Protein 5H2A (pdb70)

Sequence (528 aa):
GSAMGSTVSVSKPLLKLKLLDCLRQSNFQQLCHLIANEFQPFDEPTVRSVFELILHYAVQVSPASLIKDIVQNWTTKGSSNSQLFIDVNKQDQDGNTPLHLAAFQSRGDVVTVLMNHPDINDCILNDAHLQPIEMCKNLNIAQMMQVARANYVAEIAQEFRQAFNNRDIDHLNSILSNPRNQELLDINGMEPETGDTVLHEFVKKRDILLCRWILDHGGDPFKRDSRGKLPIDLLKKVSSKEQNDKKNAIDLELKKMLEKAAREQSVIDVTGSAMGSTVSVSKPLLKLKLLDCLRQSNFQQLCHLIANEFQPFDEPTVRSVFELILHYAVQVSPASLIKDIVQNWTTKGSSNSQLFIDVNKQDQDGNTPLHLAAFQSRGDVVTVLMNHPDINDCILNDAHLQPIEMCKNLNIAQMMQVARANYVAEIAQEFRQAFNNRDIDHLNSILSNPRNQELLDINGMEPETGDTVLHEFVKKRDILLCRWILDHGGDPFKRDSRGKLPIDLLKKVKNAIDLELKKMLEKAAREQ

CATH classification: 1.25.40.20 (+1 more: 1.25.40.20)

Solvent-accessible surface area: 28816 Å² total; per-residue (Å²): 130,86,108,182,52,113,123,135,106,48,44,102,101,92,10,78,122,76,0,31,91,10,0,129,146,29,74,37,135,95,0,36,124,28,4,65,94,66,0,86,79,32,105,51,87,36,0,124,31,3,10,61,33,0,0,4,20,0,0,86,32,3,67,20,74,5,0,104,58,0,12,120,70,8,4,42,140,81,14,48,154,62,137,53,68,2,70,4,30,57,75,30,166,79,5,14,1,0,1,0,20,0,0,91,67,46,47,18,76,1,0,56,33,0,18,112,10,102,37,1,16,4,19,32,88,10,98,65,138,48,39,0,24,28,25,12,134,62,26,110,18,0,70,70,4,60,81,32,50,58,84,47,23,56,117,13,0,135,70,1,70,88,0,1,88,84,123,52,42,116,47,0,65,69,6,21,86,29,89,5,6,88,106,12,13,46,16,27,8,66,63,111,159,75,4,13,3,6,2,0,33,2,0,90,119,95,16,38,90,0,0,103,14,0,26,97,51,49,4,34,7,78,72,126,7,70,128,36,69,34,1,54,81,27,19,174,177,34,47,102,185,82,42,128,61,193,174,26,52,92,35,23,62,0,66,118,20,2,65,91,8,24,152,86,21,55,91,107,89,125,134,134,55,26,8,11,32,124,142,87,50,20,103,48,21,8,77,30,19,0,32,45,10,0,129,146,20,76,18,123,95,0,43,118,22,5,64,86,62,0,91,83,34,110,45,104,33,0,94,31,3,3,52,35,0,0,3,20,0,0,85,42,3,67,21,75,5,0,107,47,0,16,138,74,10,15,103,142,79,67,120,133,61,118,52,79,1,66,5,30,57,77,31,173,81,5,14,1,0,1,0,19,0,0,88,68,35,46,20,78,0,1,58,26,0,17,114,19,101,52,1,18,5,7,32,89,10,98,66,138,63,31,0,41,97,27,30,142,70,130,102,16,19,92,63,4,113,91,33,56,60,92,44,42,65,117,13,44,127,75,16,84,79,0,3,87,89,109,54,42,114,43,0,65,72,11,24,84,29,80,3,8,101,104,36,23,104,20,31,35,74,78,121,162,72,3,14,1,19,1,0,28,0,0,102,88,60,21,30,110,4,0,95,18,0,30,106,68,44,1,33,8,104,62,123,9,70,131,32,104,35,0,50,75,43,18,140,187,161,241,69,80,89,26,94,75,0,85,98,22,3,49,113,11,40,172,120,124

B-factor: mean 31.79, std 13.33, range [12.55, 89.75]

Structure (mmCIF, N/CA/C/O backbone):
data_5H2A
#
_entry.id   5H2A
#
_cell.length_a   91.463
_cell.length_b   189.092
_cell.length_c   41.337
_cell.angle_alpha   90.00
_cell.angle_beta   90.00
_cell.angle_gamma   90.00
#
_symmetry.space_group_name_H-M   'P 21 21 2'
#
loop_
_entity.id
_entity.type
_entity.pdbx_description
1 polymer KLLA0C04147p
2 water water
#
loop_
_atom_site.group_PDB
_atom_site.id
_atom_site.type_symbol
_atom_site.label_atom_id
_atom_site.label_alt_id
_atom_site.label_comp_id
_atom_site.label_asym_id
_atom_site.label_entity_id
_atom_site.label_seq_id
_atom_site.pdbx_PDB_ins_code
_atom_site.Cartn_x
_atom_site.Cartn_y
_atom_site.Cartn_z
_atom_site.occupancy
_atom_site.B_iso_or_equiv
_atom_site.auth_seq_id
_atom_site.auth_comp_id
_atom_site.auth_asym_id
_atom_site.auth_atom_id
_atom_site.pdbx_PDB_model_num
ATOM 1 N N . GLY A 1 1 ? -37.241 64.619 -15.212 1.00 57.86 4 GLY A N 1
ATOM 2 C CA . GLY A 1 1 ? -37.654 65.822 -15.912 1.00 59.60 4 GLY A CA 1
ATOM 3 C C . GLY A 1 1 ? -38.396 65.554 -17.209 1.00 57.65 4 GLY A C 1
ATOM 4 O O . GLY A 1 1 ? -38.171 64.533 -17.866 1.00 54.91 4 GLY A O 1
ATOM 5 N N . SER A 1 2 ? -39.287 66.478 -17.571 1.00 51.15 5 SER A N 1
ATOM 6 C CA . SER A 1 2 ? -40.033 66.369 -18.818 1.00 42.80 5 SER A CA 1
ATOM 7 C C . SER A 1 2 ? -39.091 66.241 -20.008 1.00 42.95 5 SER A C 1
ATOM 8 O O . SER A 1 2 ? -38.021 66.861 -20.052 1.00 40.84 5 SER A O 1
ATOM 11 N N . ALA A 1 3 ? -39.499 65.422 -20.981 1.00 43.76 6 ALA A N 1
ATOM 12 C CA . ALA A 1 3 ? -38.698 65.232 -22.186 1.00 40.41 6 ALA A CA 1
ATOM 13 C C . ALA A 1 3 ? -38.584 66.506 -23.012 1.00 33.00 6 ALA A C 1
ATOM 14 O O . ALA A 1 3 ? -37.666 66.619 -23.831 1.00 41.00 6 ALA A O 1
ATOM 16 N N . MET A 1 4 ? -39.486 67.469 -22.811 1.00 30.13 7 MET A N 1
ATOM 17 C CA . MET A 1 4 ? -39.482 68.720 -23.566 1.00 31.50 7 MET A CA 1
ATOM 18 C C . MET A 1 4 ? -38.475 69.743 -23.059 1.00 30.54 7 MET A C 1
ATOM 19 O O . MET A 1 4 ? -38.280 70.776 -23.708 1.00 29.78 7 MET A O 1
ATOM 24 N N . GLY A 1 5 ? -37.859 69.514 -21.894 1.00 31.44 8 GLY A N 1
ATOM 25 C CA . GLY A 1 5 ? -36.816 70.397 -21.409 1.00 34.06 8 GLY A CA 1
ATOM 26 C C . GLY A 1 5 ? -35.484 69.985 -21.996 1.00 39.10 8 GLY A C 1
ATOM 27 O O . GLY A 1 5 ? -35.122 68.804 -21.976 1.00 39.59 8 GLY A O 1
ATOM 28 N N . SER A 1 6 ? -34.750 70.961 -22.536 1.00 36.00 9 SER A N 1
ATOM 29 C CA . SER A 1 6 ? -33.466 70.680 -23.170 1.00 37.06 9 SER A CA 1
ATOM 30 C C . SER A 1 6 ? -32.504 70.027 -22.185 1.00 42.54 9 SER A C 1
ATOM 31 O O . SER A 1 6 ? -32.504 70.344 -20.992 1.00 39.28 9 SER A O 1
ATOM 34 N N . THR A 1 7 ? -31.684 69.107 -22.694 1.00 43.05 10 THR A N 1
ATOM 35 C CA . THR A 1 7 ? -30.653 68.478 -21.875 1.00 48.71 10 THR A CA 1
ATOM 36 C C . THR A 1 7 ? -29.695 69.529 -21.331 1.00 44.83 10 THR A C 1
ATOM 37 O O . THR A 1 7 ? -29.205 70.380 -22.079 1.00 45.58 10 THR A O 1
ATOM 41 N N . VAL A 1 8 ? -29.419 69.464 -20.027 1.00 41.43 11 VAL A N 1
ATOM 42 C CA . VAL A 1 8 ? -28.421 70.340 -19.421 1.00 45.90 11 VAL A CA 1
ATOM 43 C C . VAL A 1 8 ? -27.087 70.158 -20.148 1.00 47.86 11 VAL A C 1
ATOM 44 O O . VAL A 1 8 ? -26.550 69.048 -20.228 1.00 43.41 11 VAL A O 1
ATOM 48 N N . SER A 1 9 ? -26.571 71.239 -20.731 1.00 50.71 12 SER A N 1
ATOM 49 C CA . SER A 1 9 ? -25.300 71.187 -21.443 1.00 49.00 12 SER A CA 1
ATOM 50 C C . SER A 1 9 ? -24.139 71.254 -20.459 1.00 40.78 12 SER A C 1
ATOM 51 O O . SER A 1 9 ? -24.234 71.876 -19.396 1.00 40.99 12 SER A O 1
ATOM 54 N N . VAL A 1 10 ? -23.029 70.619 -20.830 1.00 38.47 13 VAL A N 1
ATOM 55 C CA . VAL A 1 10 ? -21.873 70.550 -19.946 1.00 28.71 13 VAL A CA 1
ATOM 56 C C . VAL A 1 10 ? -21.085 71.850 -20.034 1.00 25.87 13 VAL A C 1
ATOM 57 O O . VAL A 1 10 ? -20.662 72.275 -21.116 1.00 32.56 13 VAL A O 1
ATOM 61 N N . SER A 1 11 ? -20.847 72.462 -18.882 1.00 28.19 14 SER A N 1
ATOM 62 C CA . SER A 1 11 ? -20.117 73.719 -18.791 1.00 21.92 14 SER A CA 1
ATOM 63 C C . SER A 1 11 ? -18.734 73.441 -18.222 1.00 16.47 14 SER A C 1
ATOM 64 O O . SER A 1 11 ? -18.608 73.000 -17.074 1.00 20.37 14 SER A O 1
ATOM 67 N N . LYS A 1 12 ? -17.703 73.692 -19.018 1.00 18.27 15 LYS A N 1
ATOM 68 C CA . LYS A 1 12 ? -16.346 73.573 -18.490 1.00 18.19 15 LYS A CA 1
ATOM 69 C C . LYS A 1 12 ? -16.122 74.454 -17.266 1.00 24.31 15 LYS A C 1
ATOM 70 O O . LYS A 1 12 ? -15.596 73.947 -16.259 1.00 19.68 15 LYS A O 1
ATOM 76 N N . PRO A 1 13 ? -16.491 75.752 -17.268 1.00 22.58 16 PRO A N 1
ATOM 77 C CA . PRO A 1 13 ? -16.323 76.552 -16.038 1.00 23.00 16 PRO A CA 1
ATOM 78 C C . PRO A 1 13 ? -16.998 75.953 -14.819 1.00 19.79 16 PRO A C 1
ATOM 79 O O . PRO A 1 13 ? -16.413 75.985 -13.737 1.00 17.66 16 PRO A O 1
ATOM 83 N N . LEU A 1 14 ? -18.224 75.427 -14.951 1.00 18.17 17 LEU A N 1
ATOM 84 C CA . LEU A 1 14 ? -18.918 74.879 -13.787 1.00 17.83 17 LEU A CA 1
ATOM 85 C C . LEU A 1 14 ? -18.278 73.583 -13.295 1.00 19.35 17 LEU A C 1
ATOM 86 O O . LEU A 1 14 ? -18.210 73.334 -12.081 1.00 17.79 17 LEU A O 1
ATOM 91 N N . LEU A 1 15 ? -17.866 72.712 -14.218 1.00 18.79 18 LEU A N 1
ATOM 92 C CA . LEU A 1 15 ? -17.154 71.504 -13.808 1.00 18.46 18 LEU A CA 1
ATOM 93 C C . LEU A 1 15 ? -15.888 71.870 -13.058 1.00 20.26 18 LEU A C 1
ATOM 94 O O . LEU A 1 15 ? -15.579 71.286 -12.013 1.00 19.20 18 LEU A O 1
ATOM 99 N N . LYS A 1 16 ? -15.145 72.841 -13.592 1.00 18.86 19 LYS A N 1
ATOM 100 C CA . LYS A 1 16 ? -13.925 73.302 -12.948 1.00 18.47 19 LYS A CA 1
ATOM 101 C C . LYS A 1 16 ? -14.213 73.879 -11.572 1.00 20.23 19 LYS A C 1
ATOM 102 O O . LYS A 1 16 ? -13.463 73.629 -10.619 1.00 20.55 19 LYS A O 1
ATOM 108 N N . LEU A 1 17 ? -15.302 74.647 -11.442 1.00 16.92 20 LEU A N 1
ATOM 109 C CA . LEU A 1 17 ? -15.651 75.223 -10.142 1.00 17.96 20 LEU A CA 1
ATOM 110 C C . LEU A 1 17 ? -15.891 74.132 -9.104 1.00 18.29 20 LEU A C 1
ATOM 111 O O . LEU A 1 17 ? -15.387 74.204 -7.975 1.00 19.20 20 LEU A O 1
ATOM 116 N N . LYS A 1 18 ? -16.695 73.132 -9.466 1.00 15.04 21 LYS A N 1
ATOM 117 C CA . LYS A 1 18 ? -16.982 72.023 -8.563 1.00 19.51 21 LYS A CA 1
ATOM 118 C C . LYS A 1 18 ? -15.720 71.245 -8.225 1.00 16.66 21 LYS A C 1
ATOM 119 O O . LYS A 1 18 ? -15.500 70.878 -7.064 1.00 17.78 21 LYS A O 1
ATOM 125 N N . LEU A 1 19 ? -14.871 71.002 -9.225 1.00 16.36 22 LEU A N 1
ATOM 126 C CA . LEU A 1 19 ? -13.666 70.208 -9.019 1.00 19.12 22 LEU A CA 1
ATOM 127 C C . LEU A 1 19 ? -12.670 70.916 -8.112 1.00 24.33 22 LEU A C 1
ATOM 128 O O . LEU A 1 19 ? -12.101 70.298 -7.198 1.00 15.85 22 LEU A O 1
ATOM 133 N N . LEU A 1 20 ? -12.411 72.206 -8.368 1.00 17.22 23 LEU A N 1
ATOM 134 C CA . LEU A 1 20 ? -11.443 72.925 -7.541 1.00 17.25 23 LEU A CA 1
ATOM 135 C C . LEU A 1 20 ? -11.900 73.012 -6.099 1.00 17.03 23 LEU A C 1
ATOM 136 O O . LEU A 1 20 ? -11.074 72.941 -5.179 1.00 20.39 23 LEU A O 1
ATOM 141 N N . ASP A 1 21 ? -13.203 73.193 -5.883 1.00 16.30 24 ASP A N 1
ATOM 142 C CA . ASP A 1 21 ? -13.697 73.232 -4.517 1.00 21.32 24 ASP A CA 1
ATOM 143 C C . ASP A 1 21 ? -13.418 71.910 -3.822 1.00 22.77 24 ASP A C 1
ATOM 144 O O . ASP A 1 21 ? -12.941 71.874 -2.681 1.00 23.25 24 ASP A O 1
ATOM 149 N N . CYS A 1 22 ? -13.675 70.807 -4.519 1.00 17.84 25 CYS A N 1
ATOM 150 C CA . CYS A 1 22 ? -13.399 69.488 -3.958 1.00 15.83 25 CYS A CA 1
ATOM 151 C C . CYS A 1 22 ? -11.901 69.298 -3.706 1.00 17.58 25 CYS A C 1
ATOM 152 O O . CYS A 1 22 ? -11.486 68.832 -2.637 1.00 20.71 25 CYS A O 1
ATOM 155 N N . LEU A 1 23 ? -11.071 69.630 -4.694 1.00 14.97 26 LEU A N 1
ATOM 156 C CA . LEU A 1 23 ? -9.632 69.415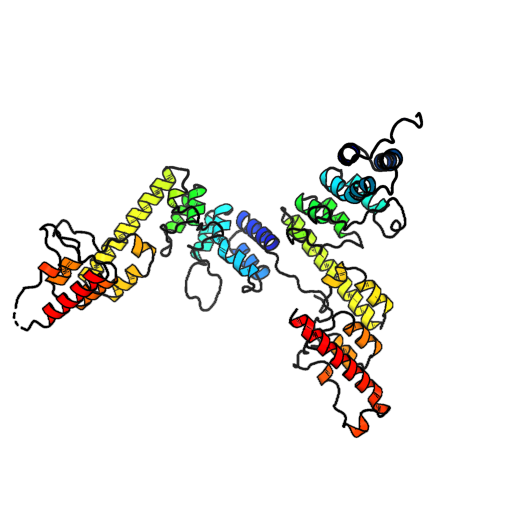 -4.540 1.00 15.85 26 LEU A CA 1
ATOM 157 C C . LEU A 1 23 ? -9.028 70.235 -3.397 1.00 19.85 26 LEU A C 1
ATOM 158 O O . LEU A 1 23 ? -8.011 69.831 -2.820 1.00 17.03 26 LEU A O 1
ATOM 163 N N . ARG A 1 24 ? -9.615 71.391 -3.077 1.00 18.35 27 ARG A N 1
ATOM 164 C CA . ARG A 1 24 ? -9.076 72.250 -2.022 1.00 18.63 27 ARG A CA 1
ATOM 165 C C . ARG A 1 24 ? -9.431 71.775 -0.619 1.00 22.73 27 ARG A C 1
ATOM 166 O O . ARG A 1 24 ? -8.680 72.036 0.325 1.00 23.86 27 ARG A O 1
ATOM 174 N N . GLN A 1 25 ? -10.567 71.095 -0.460 1.00 19.87 28 GLN A N 1
ATOM 175 C CA . GLN A 1 25 ? -11.179 70.866 0.843 1.00 22.23 28 GLN A CA 1
ATOM 176 C C . GLN A 1 25 ? -11.418 69.401 1.163 1.00 30.25 28 GLN A C 1
ATOM 177 O O . GLN A 1 25 ? -11.586 69.063 2.343 1.00 23.18 28 GLN A O 1
ATOM 183 N N . SER A 1 26 ? -11.475 68.532 0.167 1.00 19.99 29 SER A N 1
ATOM 184 C CA . SER A 1 26 ? -12.007 67.188 0.340 1.00 23.62 29 SER A CA 1
ATOM 185 C C . SER A 1 26 ? -10.912 66.136 0.198 1.00 16.73 29 SER A C 1
ATOM 186 O O . SER A 1 26 ? -9.760 66.435 -0.142 1.00 21.49 29 SER A O 1
ATOM 189 N N . ASN A 1 27 ? -11.273 64.883 0.497 1.00 17.75 30 ASN A N 1
ATOM 190 C CA . ASN A 1 27 ? -10.323 63.782 0.430 1.00 20.81 30 ASN A CA 1
ATOM 191 C C . ASN A 1 27 ? -10.615 62.929 -0.809 1.00 21.06 30 ASN A C 1
ATOM 192 O O . ASN A 1 27 ? -11.456 63.273 -1.644 1.00 14.95 30 ASN A O 1
ATOM 197 N N . PHE A 1 28 ? -9.917 61.801 -0.930 1.00 16.19 31 PHE A N 1
ATOM 198 C CA . PHE A 1 28 ? -9.970 61.037 -2.174 1.00 19.89 31 PHE A CA 1
ATOM 199 C C . PHE A 1 28 ? -11.336 60.390 -2.378 1.00 19.12 31 PHE A C 1
ATOM 200 O O . PHE A 1 28 ? -11.878 60.429 -3.483 1.00 14.65 31 PHE A O 1
ATOM 208 N N . GLN A 1 29 ? -11.923 59.801 -1.327 1.00 16.15 32 GLN A N 1
ATOM 209 C CA . GLN A 1 29 ? -13.231 59.178 -1.513 1.00 19.84 32 GLN A CA 1
ATOM 210 C C . GLN A 1 29 ? -14.296 60.214 -1.868 1.00 18.16 32 GLN A C 1
ATOM 211 O O . GLN A 1 29 ? -15.203 59.923 -2.658 1.00 16.07 32 GLN A O 1
ATOM 217 N N . GLN A 1 30 ? -14.177 61.437 -1.344 1.00 14.33 33 GLN A N 1
ATOM 218 C CA . GLN A 1 30 ? -15.095 62.501 -1.744 1.00 13.70 33 GLN A CA 1
ATOM 219 C C . GLN A 1 30 ? -14.869 62.919 -3.194 1.00 16.15 33 GLN A C 1
ATOM 220 O O . GLN A 1 30 ? -15.827 63.230 -3.914 1.00 16.16 33 GLN A O 1
ATOM 226 N N . LEU A 1 31 ? -13.607 62.968 -3.626 1.00 18.66 34 LEU A N 1
ATOM 227 C CA . LEU A 1 31 ? -13.306 63.268 -5.025 1.00 16.69 34 LEU A CA 1
ATOM 228 C C . LEU A 1 31 ? -13.899 62.201 -5.945 1.00 16.60 34 LEU A C 1
ATOM 229 O O . LEU A 1 31 ? -14.521 62.518 -6.971 1.00 13.27 34 LEU A O 1
ATOM 234 N N . CYS A 1 32 ? -13.724 60.921 -5.590 1.00 14.79 35 CYS A N 1
ATOM 235 C CA . CYS A 1 32 ? -14.338 59.851 -6.389 1.00 19.88 35 CYS A CA 1
ATOM 236 C C . CYS A 1 32 ? -15.845 60.051 -6.516 1.00 15.33 35 CYS A C 1
ATOM 237 O O . CYS A 1 32 ? -16.417 59.925 -7.607 1.00 17.36 35 CYS A O 1
ATOM 240 N N . HIS A 1 33 ? -16.507 60.346 -5.398 1.00 16.15 36 HIS A N 1
ATOM 241 C CA . HIS A 1 33 ? -17.953 60.557 -5.405 1.00 16.83 36 HIS A CA 1
ATOM 242 C C . HIS A 1 33 ? -18.350 61.713 -6.323 1.00 21.86 36 HIS A C 1
ATOM 243 O O . HIS A 1 33 ? -19.365 61.635 -7.032 1.00 18.45 36 HIS A O 1
ATOM 250 N N . LEU A 1 34 ? -17.568 62.798 -6.315 1.00 17.50 37 LEU A N 1
ATOM 251 C CA . LEU A 1 34 ? -17.827 63.923 -7.212 1.00 17.69 37 LEU A CA 1
ATOM 252 C C . LEU A 1 34 ? -17.747 63.490 -8.670 1.00 16.87 37 LEU A C 1
ATOM 253 O O . LEU A 1 34 ? -18.600 63.855 -9.496 1.00 17.99 37 LEU A O 1
ATOM 258 N N . ILE A 1 35 ? -16.709 62.728 -9.010 1.00 14.68 38 ILE A N 1
ATOM 259 C CA . ILE A 1 35 ? -16.564 62.235 -10.386 1.00 17.58 38 ILE A CA 1
ATOM 260 C C . ILE A 1 35 ? -17.791 61.422 -10.795 1.00 16.77 38 ILE A C 1
ATOM 261 O O . ILE A 1 35 ? -18.344 61.589 -11.891 1.00 16.90 38 ILE A O 1
ATOM 266 N N . ALA A 1 36 ? -18.227 60.514 -9.925 1.00 17.76 39 ALA A N 1
ATOM 267 C CA . ALA A 1 36 ? -19.353 59.646 -10.279 1.00 18.75 39 ALA A CA 1
ATOM 268 C C . ALA A 1 36 ? -20.627 60.451 -10.501 1.00 25.16 39 ALA A C 1
ATOM 269 O O . ALA A 1 36 ? -21.438 60.127 -11.382 1.00 23.28 39 ALA A O 1
ATOM 271 N N . ASN A 1 37 ? -20.805 61.524 -9.740 1.00 19.04 40 ASN A N 1
ATOM 272 C CA . ASN A 1 37 ? -22.057 62.260 -9.768 1.00 18.36 40 ASN A CA 1
ATOM 273 C C . ASN A 1 37 ? -22.057 63.450 -10.729 1.00 25.33 40 ASN A C 1
ATOM 274 O O . ASN A 1 37 ? -23.120 63.814 -11.243 1.00 29.42 40 ASN A O 1
ATOM 279 N N . GLU A 1 38 ? -20.906 64.067 -11.001 1.00 18.20 41 GLU A N 1
ATOM 280 C CA . GLU A 1 38 ? -20.884 65.289 -11.795 1.00 18.03 41 GLU A CA 1
ATOM 281 C C . GLU A 1 38 ? -20.098 65.188 -13.096 1.00 20.60 41 GLU A C 1
ATOM 282 O O . GLU A 1 38 ? -20.279 66.052 -13.967 1.00 23.12 41 GLU A O 1
ATOM 288 N N . PHE A 1 39 ? -19.194 64.223 -13.235 1.00 15.90 42 PHE A N 1
ATOM 289 C CA . PHE A 1 39 ? -18.387 64.107 -14.453 1.00 16.28 42 PHE A CA 1
ATOM 290 C C . PHE A 1 39 ? -19.035 63.100 -15.400 1.00 17.95 42 PHE A C 1
ATOM 291 O O . PHE A 1 39 ? -18.508 62.033 -15.690 1.00 24.45 42 PHE A O 1
ATOM 299 N N . GLN A 1 40 ? -20.252 63.450 -15.814 1.00 21.70 43 GLN A N 1
ATOM 300 C CA . GLN A 1 40 ? -21.076 62.541 -16.598 1.00 22.73 43 GLN A CA 1
ATOM 301 C C . GLN A 1 40 ? -21.779 63.358 -17.677 1.00 22.67 43 GLN A C 1
ATOM 302 O O . GLN A 1 40 ? -22.131 64.512 -17.452 1.00 30.15 43 GLN A O 1
ATOM 308 N N . PRO A 1 41 ? -21.921 62.797 -18.889 1.00 33.73 44 PRO A N 1
ATOM 309 C CA . PRO A 1 41 ? -21.394 61.511 -19.349 1.00 27.09 44 PRO A CA 1
ATOM 310 C C . PRO A 1 41 ? -19.878 61.521 -19.320 1.00 24.70 44 PRO A C 1
ATOM 311 O O . PRO A 1 41 ? -19.252 62.520 -19.697 1.00 22.29 44 PRO A O 1
ATOM 315 N N . PHE A 1 42 ? -19.292 60.415 -18.868 1.00 21.73 45 PHE A N 1
ATOM 316 C CA . PHE A 1 42 ? -17.866 60.428 -18.591 1.00 26.66 45 PHE A CA 1
ATOM 317 C C . PHE A 1 42 ? -17.011 60.518 -19.852 1.00 30.29 45 PHE A C 1
ATOM 318 O O . PHE A 1 42 ? -15.844 60.910 -19.767 1.00 25.91 45 PHE A O 1
ATOM 326 N N . ASP A 1 43 ? -17.549 60.148 -21.011 1.00 28.21 46 ASP A N 1
ATOM 327 C CA . ASP A 1 43 ? -16.801 60.233 -22.257 1.00 30.75 46 ASP A CA 1
ATOM 328 C C . ASP A 1 43 ? -17.153 61.480 -23.054 1.00 26.95 46 ASP A C 1
ATOM 329 O O . ASP A 1 43 ? -16.631 61.668 -24.162 1.00 24.94 46 ASP A O 1
ATOM 334 N N . GLU A 1 44 ? -17.987 62.356 -22.501 1.00 21.54 47 GLU A N 1
ATOM 335 C CA . GLU A 1 44 ? -18.299 63.614 -23.163 1.00 20.74 47 GLU A CA 1
ATOM 336 C C . GLU A 1 44 ? -17.025 64.463 -23.252 1.00 22.15 47 GLU A C 1
ATOM 337 O O . GLU A 1 44 ? -16.281 64.572 -22.260 1.00 21.10 47 GLU A O 1
ATOM 343 N N . PRO A 1 45 ? -16.704 65.027 -24.418 1.00 23.96 48 PRO A N 1
ATOM 344 C CA . PRO A 1 45 ? -15.355 65.610 -24.589 1.00 26.03 48 PRO A CA 1
ATOM 345 C C . PRO A 1 45 ? -15.049 66.774 -23.655 1.00 22.76 48 PRO A C 1
ATOM 346 O O . PRO A 1 45 ? -13.897 66.917 -23.220 1.00 18.29 48 PRO A O 1
ATOM 350 N N . THR A 1 46 ? -16.036 67.607 -23.326 1.00 20.74 49 THR A N 1
ATOM 351 C CA . THR A 1 46 ? -15.781 68.670 -22.354 1.00 21.99 49 THR A CA 1
ATOM 352 C C . THR A 1 46 ? -15.507 68.081 -20.977 1.00 24.38 49 THR A C 1
ATOM 353 O O . THR A 1 46 ? -14.562 68.498 -20.298 1.00 21.18 49 THR A O 1
ATOM 357 N N . VAL A 1 47 ? -16.281 67.067 -20.579 1.00 16.64 50 VAL A N 1
ATOM 358 C CA . VAL A 1 47 ? -16.004 66.356 -19.331 1.00 18.63 50 VAL A CA 1
ATOM 359 C C . VAL A 1 47 ? -14.580 65.803 -19.335 1.00 24.49 50 VAL A C 1
ATOM 360 O O . VAL A 1 47 ? -13.819 66.010 -18.380 1.00 20.13 50 VAL A O 1
ATOM 364 N N . ARG A 1 48 ? -14.203 65.072 -20.399 1.00 19.93 51 ARG A N 1
ATOM 365 C CA . ARG A 1 48 ? -12.856 64.502 -20.465 1.00 19.71 51 ARG A CA 1
ATOM 366 C C . ARG A 1 48 ? -11.791 65.580 -20.326 1.00 15.87 51 ARG A C 1
ATOM 367 O O . ARG A 1 48 ? -10.741 65.347 -19.712 1.00 19.65 51 ARG A O 1
ATOM 375 N N . SER A 1 49 ? -12.022 66.749 -20.924 1.00 15.54 52 SER A N 1
ATOM 376 C CA . SER A 1 49 ? -10.982 67.779 -20.955 1.00 19.90 52 SER A CA 1
ATOM 377 C C . SER A 1 49 ? -10.707 68.340 -19.569 1.00 22.88 52 SER A C 1
ATOM 378 O O . SER A 1 49 ? -9.595 68.809 -19.308 1.00 24.09 52 SER A O 1
ATOM 381 N N . VAL A 1 50 ? -11.704 68.333 -18.685 1.00 17.41 53 VAL A N 1
ATOM 382 C CA . VAL A 1 50 ? -11.468 68.718 -17.292 1.00 16.95 53 VAL A CA 1
ATOM 383 C C . VAL A 1 50 ? -10.907 67.546 -16.500 1.00 15.94 53 VAL A C 1
ATOM 384 O O . VAL A 1 50 ? -9.960 67.703 -15.723 1.00 15.60 53 VAL A O 1
ATOM 388 N N . PHE A 1 51 ? -11.501 66.355 -16.662 1.00 16.07 54 PHE A N 1
ATOM 389 C CA . PHE A 1 51 ? -11.034 65.203 -15.893 1.00 15.84 54 PHE A CA 1
ATOM 390 C C . PHE A 1 51 ? -9.541 64.959 -16.102 1.00 21.25 54 PHE A C 1
ATOM 391 O O . PHE A 1 51 ? -8.807 64.673 -15.143 1.00 16.27 54 PHE A O 1
ATOM 399 N N . GLU A 1 52 ? -9.069 65.057 -17.350 1.00 16.36 55 GLU A N 1
ATOM 400 C CA . GLU A 1 52 ? -7.683 64.663 -17.557 1.00 15.89 55 GLU A CA 1
ATOM 401 C C . GLU A 1 52 ? -6.678 65.684 -17.007 1.00 15.30 55 GLU A C 1
ATOM 402 O O . GLU A 1 52 ? -5.482 65.390 -16.998 1.00 17.94 55 GLU A O 1
ATOM 408 N N . LEU A 1 53 ? -7.126 66.833 -16.507 1.00 13.44 56 LEU A N 1
ATOM 409 C CA . LEU A 1 53 ? -6.255 67.801 -15.857 1.00 13.94 56 LEU A CA 1
ATOM 410 C C . LEU A 1 53 ? -6.302 67.734 -14.337 1.00 16.42 56 LEU A C 1
ATOM 411 O O . LEU A 1 53 ? -5.713 68.597 -13.685 1.00 16.63 56 LEU A O 1
ATOM 416 N N . ILE A 1 54 ? -7.006 66.759 -13.758 1.00 14.59 57 ILE A N 1
ATOM 417 C CA . ILE A 1 54 ? -7.219 66.753 -12.308 1.00 15.81 57 ILE A CA 1
ATOM 418 C C . ILE A 1 54 ? -5.894 66.752 -11.562 1.00 14.91 57 ILE A C 1
ATOM 419 O O . ILE A 1 54 ? -5.754 67.406 -10.518 1.00 14.87 57 ILE A O 1
ATOM 424 N N . LEU A 1 55 ? -4.893 66.022 -12.077 1.00 16.26 58 LEU A N 1
ATOM 425 C CA . LEU A 1 55 ? -3.608 66.047 -11.382 1.00 19.61 58 LEU A CA 1
ATOM 426 C C . LEU A 1 55 ? -2.942 67.418 -11.488 1.00 16.61 58 LEU A C 1
ATOM 427 O O . LEU A 1 55 ? -2.275 67.853 -10.541 1.00 16.82 58 LEU A O 1
ATOM 432 N N . HIS A 1 56 ? -3.095 68.117 -12.617 1.00 14.36 59 HIS A N 1
ATOM 433 C CA . HIS A 1 56 ? -2.609 69.495 -12.691 1.00 15.77 59 HIS A CA 1
ATOM 434 C C . HIS A 1 56 ? -3.266 70.365 -11.629 1.00 17.90 59 HIS A C 1
ATOM 435 O O . HIS A 1 56 ? -2.585 71.098 -10.893 1.00 15.77 59 HIS A O 1
ATOM 442 N N . TYR A 1 57 ? -4.604 70.310 -11.538 1.00 15.86 60 TYR A N 1
ATOM 443 C CA . TYR A 1 57 ? -5.291 71.136 -10.548 1.00 18.01 60 TYR A CA 1
ATOM 444 C C . TYR A 1 57 ? -4.908 70.734 -9.133 1.00 15.66 60 TYR A C 1
ATOM 445 O O . TYR A 1 57 ? -4.756 71.594 -8.263 1.00 17.09 60 TYR A O 1
ATOM 454 N N . ALA A 1 58 ? -4.716 69.439 -8.890 1.00 14.03 61 ALA A N 1
ATOM 455 C CA . ALA A 1 58 ? -4.360 68.989 -7.542 1.00 16.78 61 ALA A CA 1
ATOM 456 C C . ALA A 1 58 ? -2.984 69.515 -7.120 1.00 16.60 61 ALA A C 1
ATOM 457 O O . ALA A 1 58 ? -2.811 69.971 -5.981 1.00 19.11 61 ALA A O 1
ATOM 459 N N . VAL A 1 59 ? -1.991 69.451 -8.013 1.00 18.99 62 VAL A N 1
ATOM 460 C CA . VAL A 1 59 ? -0.696 70.075 -7.725 1.00 16.27 62 VAL A CA 1
ATOM 461 C C . VAL A 1 59 ? -0.883 71.549 -7.368 1.00 16.50 62 VAL A C 1
ATOM 462 O O . VAL A 1 59 ? -0.223 72.074 -6.461 1.00 19.63 62 VAL A O 1
ATOM 466 N N . GLN A 1 60 ? -1.810 72.235 -8.047 1.00 16.97 63 GLN A N 1
ATOM 467 C CA . GLN A 1 60 ? -2.020 73.657 -7.766 1.00 18.71 63 GLN A CA 1
ATOM 468 C C . GLN A 1 60 ? -2.648 73.896 -6.392 1.00 24.64 63 GLN A C 1
ATOM 469 O O . GLN A 1 60 ? -2.282 74.859 -5.719 1.00 20.43 63 GLN A O 1
ATOM 475 N N . VAL A 1 61 ? -3.628 73.083 -5.974 1.00 18.14 64 VAL A N 1
ATOM 476 C CA . VAL A 1 61 ? -4.476 73.494 -4.846 1.00 15.96 64 VAL A CA 1
ATOM 477 C C . VAL A 1 61 ? -4.595 72.450 -3.731 1.00 19.51 64 VAL A C 1
ATOM 478 O O . VAL A 1 61 ? -5.130 72.750 -2.653 1.00 18.58 64 VAL A O 1
ATOM 482 N N . SER A 1 62 ? -4.121 71.204 -3.973 1.00 17.34 65 SER A N 1
ATOM 483 C CA . SER A 1 62 ? -4.457 70.105 -3.061 1.00 16.21 65 SER A CA 1
ATOM 484 C C . SER A 1 62 ? -3.326 69.796 -2.084 1.00 20.41 65 SER A C 1
ATOM 485 O O . SER A 1 62 ? -2.150 70.003 -2.405 1.00 19.86 65 SER A O 1
ATOM 488 N N . PRO A 1 63 ? -3.663 69.216 -0.922 1.00 21.22 66 PRO A N 1
ATOM 489 C CA . PRO A 1 63 ? -2.626 68.653 -0.041 1.00 23.57 66 PRO A CA 1
ATOM 490 C C . PRO A 1 63 ? -1.909 67.493 -0.701 1.00 22.81 66 PRO A C 1
ATOM 491 O O . PRO A 1 63 ? -2.483 66.758 -1.509 1.00 19.09 66 PRO A O 1
ATOM 495 N N . ALA A 1 64 ? -0.653 67.288 -0.294 1.00 20.07 67 ALA A N 1
ATOM 496 C CA . ALA A 1 64 ? 0.131 66.198 -0.859 1.00 19.03 67 ALA A CA 1
ATOM 497 C C . ALA A 1 64 ? -0.520 64.845 -0.597 1.00 19.94 67 ALA A C 1
ATOM 498 O O . ALA A 1 64 ? -0.378 63.929 -1.409 1.00 21.02 67 ALA A O 1
ATOM 500 N N . SER A 1 65 ? -1.267 64.699 0.503 1.00 19.65 68 SER A N 1
ATOM 501 C CA . SER A 1 65 ? -1.902 63.410 0.773 1.00 21.78 68 SER A CA 1
ATOM 502 C C . SER A 1 65 ? -2.916 63.051 -0.313 1.00 19.84 68 SER A C 1
ATOM 503 O O . SER A 1 65 ? -3.015 61.886 -0.725 1.00 18.95 68 SER A O 1
ATOM 506 N N . LEU A 1 66 ? -3.686 64.033 -0.777 1.00 17.13 69 LEU A N 1
ATOM 507 C CA . LEU A 1 66 ? -4.653 63.764 -1.839 1.00 15.95 69 LEU A CA 1
ATOM 508 C C . LEU A 1 66 ? -3.952 63.517 -3.169 1.00 18.27 69 LEU A C 1
ATOM 509 O O . LEU A 1 66 ? -4.362 62.636 -3.938 1.00 16.56 69 LEU A O 1
ATOM 514 N N . ILE A 1 67 ? -2.892 64.275 -3.453 1.00 19.00 70 ILE A N 1
ATOM 515 C CA . ILE A 1 67 ? -2.106 64.036 -4.664 1.00 15.52 70 ILE A CA 1
ATOM 516 C C . ILE A 1 67 ? -1.573 62.612 -4.680 1.00 17.65 70 ILE A C 1
ATOM 517 O O . ILE A 1 67 ? -1.670 61.906 -5.694 1.00 15.58 70 ILE A O 1
ATOM 522 N N . LYS A 1 68 ? -1.039 62.144 -3.546 1.00 17.07 71 LYS A N 1
ATOM 523 C CA . LYS A 1 68 ? -0.542 60.764 -3.481 1.00 17.88 71 LYS A CA 1
ATOM 524 C C . LYS A 1 68 ? -1.625 59.746 -3.785 1.00 18.76 71 LYS A C 1
ATOM 525 O O . LYS A 1 68 ? -1.378 58.752 -4.484 1.00 18.79 71 LYS A O 1
ATOM 531 N N . ASP A 1 69 ? -2.818 59.949 -3.232 1.00 17.56 72 ASP A N 1
ATOM 532 C CA . ASP A 1 69 ? -3.917 59.026 -3.486 1.00 16.80 72 ASP A CA 1
ATOM 533 C C . ASP A 1 69 ? -4.302 59.012 -4.963 1.00 18.53 72 ASP A C 1
ATOM 534 O O . ASP A 1 69 ? -4.599 57.947 -5.528 1.00 18.02 72 ASP A O 1
ATOM 539 N N . ILE A 1 70 ? -4.384 60.194 -5.584 1.00 16.48 73 ILE A N 1
ATOM 540 C CA . ILE A 1 70 ? -4.699 60.265 -7.011 1.00 14.80 73 ILE A CA 1
ATOM 541 C C . ILE A 1 70 ? -3.640 59.527 -7.821 1.00 16.83 73 ILE A C 1
ATOM 542 O O . ILE A 1 70 ? -3.953 58.754 -8.736 1.00 20.19 73 ILE A O 1
ATOM 547 N N . VAL A 1 71 ? -2.365 59.769 -7.504 1.00 16.37 74 VAL A N 1
ATOM 548 C CA . VAL A 1 71 ? -1.276 59.137 -8.252 1.00 13.66 74 VAL A CA 1
ATOM 549 C C . VAL A 1 71 ? -1.319 57.627 -8.065 1.00 20.00 74 VAL A C 1
ATOM 550 O O . VAL A 1 71 ? -1.228 56.859 -9.032 1.00 19.46 74 VAL A O 1
ATOM 554 N N . GLN A 1 72 ? -1.482 57.177 -6.814 1.00 19.17 75 GLN A N 1
ATOM 555 C CA . GLN A 1 72 ? -1.447 55.742 -6.549 1.00 22.50 75 GLN A CA 1
ATOM 556 C C . GLN A 1 72 ? -2.634 55.026 -7.182 1.00 24.80 75 GLN A C 1
ATOM 557 O O . GLN A 1 72 ? -2.488 53.914 -7.711 1.00 21.21 75 GLN A O 1
ATOM 563 N N . ASN A 1 73 ? -3.813 55.641 -7.155 1.00 17.87 76 ASN A N 1
ATOM 564 C CA . ASN A 1 73 ? -5.029 54.934 -7.558 1.00 19.13 76 ASN A CA 1
ATOM 565 C C . ASN A 1 73 ? -5.427 55.123 -9.017 1.00 22.29 76 ASN A C 1
ATOM 566 O O . ASN A 1 73 ? -6.117 54.250 -9.568 1.00 19.89 76 ASN A O 1
ATOM 571 N N . TRP A 1 74 ? -5.043 56.224 -9.655 1.00 17.86 77 TRP A N 1
ATOM 572 C CA . TRP A 1 74 ? -5.493 56.497 -11.013 1.00 16.45 77 TRP A CA 1
ATOM 573 C C . TRP A 1 74 ? -4.395 56.587 -12.073 1.00 20.83 77 TRP A C 1
ATOM 574 O O . TRP A 1 74 ? -4.727 56.796 -13.238 1.00 18.91 77 TRP A O 1
ATOM 585 N N . THR A 1 75 ? -3.106 56.480 -11.733 1.00 18.44 78 THR A N 1
ATOM 586 C CA . THR A 1 75 ? -2.080 56.737 -12.749 1.00 19.80 78 THR A CA 1
ATOM 587 C C . THR A 1 75 ? -1.100 55.593 -12.986 1.00 28.39 78 THR A C 1
ATOM 588 O O . THR A 1 75 ? -0.187 55.750 -13.810 1.00 24.60 78 THR A O 1
ATOM 592 N N . THR A 1 76 ? -1.239 54.467 -12.310 1.00 30.69 79 THR A N 1
ATOM 593 C CA . THR A 1 76 ? -0.302 53.377 -12.553 1.00 31.28 79 THR A CA 1
ATOM 594 C C . THR A 1 76 ? -0.803 52.486 -13.691 1.00 31.10 79 THR A C 1
ATOM 595 O O . THR A 1 76 ? -1.974 52.536 -14.081 1.00 27.67 79 THR A O 1
ATOM 599 N N . LYS A 1 77 ? 0.110 51.653 -14.219 1.00 33.48 80 LYS A N 1
ATOM 600 C CA . LYS A 1 77 ? -0.244 50.751 -15.317 1.00 35.38 80 LYS A CA 1
ATOM 601 C C . LYS A 1 77 ? -1.470 49.914 -14.993 1.00 30.55 80 LYS A C 1
ATOM 602 O O . LYS A 1 77 ? -2.252 49.584 -15.894 1.00 34.13 80 LYS A O 1
ATOM 608 N N . GLY A 1 78 ? -1.656 49.569 -13.717 1.00 29.14 81 GLY A N 1
ATOM 609 C CA . GLY A 1 78 ? -2.783 48.746 -13.305 1.00 34.18 81 GLY A CA 1
ATOM 610 C C . GLY A 1 78 ? -4.150 49.372 -13.513 1.00 40.92 81 GLY A C 1
ATOM 611 O O . GLY A 1 78 ? -5.155 48.651 -13.529 1.00 38.42 81 GLY A O 1
ATOM 612 N N . SER A 1 79 ? -4.228 50.695 -13.652 1.00 31.94 82 SER A N 1
ATOM 613 C CA . SER A 1 79 ? -5.509 51.320 -13.963 1.00 31.81 82 SER A CA 1
ATOM 614 C C . SER A 1 79 ? -5.582 51.838 -15.396 1.00 29.55 82 SER A C 1
ATOM 615 O O . SER A 1 79 ? -6.576 52.476 -15.754 1.00 25.54 82 SER A O 1
ATOM 618 N N . SER A 1 80 ? -4.588 51.530 -16.243 1.00 32.05 83 SER A N 1
ATOM 619 C CA . SER A 1 80 ? -4.527 52.129 -17.577 1.00 35.39 83 SER A CA 1
ATOM 620 C C . SER A 1 80 ? -5.722 51.759 -18.454 1.00 35.53 83 SER A C 1
ATOM 621 O O . SER A 1 80 ? -5.992 52.455 -19.443 1.00 30.13 83 SER A O 1
ATOM 624 N N . ASN A 1 81 ? -6.441 50.690 -18.122 1.00 29.37 84 ASN A N 1
ATOM 625 C CA . ASN A 1 81 ? -7.622 50.296 -18.872 1.00 29.91 84 ASN A CA 1
ATOM 626 C C . ASN A 1 81 ? -8.921 50.708 -18.181 1.00 40.84 84 ASN A C 1
ATOM 627 O O . ASN A 1 81 ? -10.002 50.305 -18.627 1.00 35.79 84 ASN A O 1
ATOM 632 N N . SER A 1 82 ? -8.843 51.502 -17.117 1.00 35.92 85 SER A N 1
ATOM 633 C CA . SER A 1 82 ? -10.021 51.955 -16.393 1.00 37.95 85 SER A CA 1
ATOM 634 C C . SER A 1 82 ? -10.459 53.327 -16.874 1.00 34.01 85 SER A C 1
ATOM 635 O O . SER A 1 82 ? -9.681 54.088 -17.458 1.00 28.02 85 SER A O 1
ATOM 638 N N . GLN A 1 83 ? -11.740 53.627 -16.639 1.00 25.23 86 GLN A N 1
ATOM 639 C CA . GLN A 1 83 ? -12.226 54.976 -16.906 1.00 28.87 86 GLN A CA 1
ATOM 640 C C . GLN A 1 83 ? -11.519 55.986 -16.016 1.00 25.88 86 GLN A C 1
ATOM 641 O O . GLN A 1 83 ? -11.170 57.083 -16.467 1.00 26.47 86 GLN A O 1
ATOM 647 N N . LEU A 1 84 ? -11.286 55.635 -14.748 1.00 27.38 87 LEU A N 1
ATOM 648 C CA . LEU A 1 84 ? -10.547 56.528 -13.854 1.00 20.74 87 LEU A CA 1
ATOM 649 C C . LEU A 1 84 ? -9.070 56.256 -14.079 1.00 22.72 87 LEU A C 1
ATOM 650 O O . LEU A 1 84 ? -8.417 55.495 -13.359 1.00 22.61 87 LEU A O 1
ATOM 655 N N . PHE A 1 85 ? -8.546 56.883 -15.120 1.00 21.16 88 PHE A N 1
ATOM 656 C CA . PHE A 1 85 ? -7.123 56.802 -15.406 1.00 16.89 88 PHE A CA 1
ATOM 657 C C . PHE A 1 85 ? -6.659 58.186 -15.799 1.00 21.85 88 PHE A C 1
ATOM 658 O O . PHE A 1 85 ? -7.299 58.842 -16.627 1.00 20.89 88 PHE A O 1
ATOM 666 N N . ILE A 1 86 ? -5.561 58.631 -15.204 1.00 18.10 89 ILE A N 1
ATOM 667 C CA . ILE A 1 86 ? -4.958 59.917 -15.550 1.00 14.95 89 ILE A CA 1
ATOM 668 C C . ILE A 1 86 ? -3.545 59.648 -16.045 1.00 18.47 89 ILE A C 1
ATOM 669 O O . ILE A 1 86 ? -2.802 58.871 -15.430 1.00 16.84 89 ILE A O 1
ATOM 674 N N . ASP A 1 87 ? -3.184 60.295 -17.144 1.00 16.86 90 ASP A N 1
ATOM 675 C CA . ASP A 1 87 ? -1.835 60.238 -17.692 1.00 18.98 90 ASP A CA 1
ATOM 676 C C . ASP A 1 87 ? -0.950 61.200 -16.905 1.00 14.09 90 ASP A C 1
ATOM 677 O O . ASP A 1 87 ? -1.129 62.423 -16.973 1.00 13.26 90 ASP A O 1
ATOM 682 N N . VAL A 1 88 ? 0.021 60.648 -16.173 1.00 15.71 91 VAL A N 1
ATOM 683 C CA . VAL A 1 88 ? 0.878 61.467 -15.317 1.00 16.14 91 VAL A CA 1
ATOM 684 C C . VAL A 1 88 ? 1.730 62.439 -16.131 1.00 15.16 91 VAL A C 1
ATOM 685 O O . VAL A 1 88 ? 2.255 63.419 -15.587 1.00 17.22 91 VAL A O 1
ATOM 689 N N . ASN A 1 89 ? 1.846 62.218 -17.445 1.00 14.80 92 ASN A N 1
ATOM 690 C CA . ASN A 1 89 ? 2.575 63.120 -18.328 1.00 16.61 92 ASN A CA 1
ATOM 691 C C . ASN A 1 89 ? 1.664 63.965 -19.213 1.00 17.05 92 ASN A C 1
ATOM 692 O O . ASN A 1 89 ? 2.142 64.532 -20.201 1.00 17.61 92 ASN A O 1
ATOM 697 N N . LYS A 1 90 ? 0.367 64.029 -18.906 1.00 16.68 93 LYS A N 1
ATOM 698 C CA . LYS A 1 90 ? -0.561 64.902 -19.636 1.00 17.12 93 LYS A CA 1
ATOM 699 C C . LYS A 1 90 ? -0.072 66.349 -19.689 1.00 18.34 93 LYS A C 1
ATOM 700 O O . LYS A 1 90 ? 0.286 66.946 -18.671 1.00 15.20 93 LYS A O 1
ATOM 706 N N . GLN A 1 91 ? -0.098 66.942 -20.879 1.00 15.13 94 GLN A N 1
ATOM 707 C CA . GLN A 1 91 ? 0.244 68.349 -21.032 1.00 15.80 94 GLN A CA 1
ATOM 708 C C . GLN A 1 91 ? -1.020 69.199 -21.110 1.00 19.42 94 GLN A C 1
ATOM 709 O O . GLN A 1 91 ? -1.959 68.856 -21.840 1.00 20.69 94 GLN A O 1
ATOM 715 N N . ASP A 1 92 ? -1.033 70.307 -20.371 1.00 17.55 95 ASP A N 1
ATOM 716 C CA . ASP A 1 92 ? -2.168 71.224 -20.342 1.00 18.85 95 ASP A CA 1
ATOM 717 C C . ASP A 1 92 ? -2.054 72.216 -21.505 1.00 21.24 95 ASP A C 1
ATOM 718 O O . ASP A 1 92 ? -1.281 72.005 -22.441 1.00 21.85 95 ASP A O 1
ATOM 723 N N . GLN A 1 93 ? -2.807 73.318 -21.461 1.00 22.36 96 GLN A N 1
ATOM 724 C CA . GLN A 1 93 ? -2.843 74.223 -22.608 1.00 23.03 96 GLN A CA 1
ATOM 725 C C . GLN A 1 93 ? -1.564 75.029 -22.783 1.00 27.24 96 GLN A C 1
ATOM 726 O O . GLN A 1 93 ? -1.378 75.615 -23.851 1.00 27.26 96 GLN A O 1
ATOM 732 N N . ASP A 1 94 ? -0.692 75.078 -21.773 1.00 22.31 97 ASP A N 1
ATOM 733 C CA . ASP A 1 94 ? 0.626 75.699 -21.887 1.00 19.46 97 ASP A CA 1
ATOM 734 C C . ASP A 1 94 ? 1.735 74.680 -22.147 1.00 21.38 97 ASP A C 1
ATOM 735 O O . ASP A 1 94 ? 2.917 75.048 -22.139 1.00 22.26 97 ASP A O 1
ATOM 740 N N . GLY A 1 95 ? 1.389 73.417 -22.367 1.00 18.47 98 GLY A N 1
ATOM 741 C CA . GLY A 1 95 ? 2.384 72.369 -22.504 1.00 19.40 98 GLY A CA 1
ATOM 742 C C . GLY A 1 95 ? 2.946 71.842 -21.196 1.00 18.38 98 GLY A C 1
ATOM 743 O O . GLY A 1 95 ? 3.866 71.011 -21.224 1.00 19.16 98 GLY A O 1
ATOM 744 N N . ASN A 1 96 ? 2.417 72.278 -20.056 1.00 17.70 99 ASN A N 1
ATOM 745 C CA . ASN A 1 96 ? 2.945 71.860 -18.767 1.00 17.94 99 ASN A CA 1
ATOM 746 C C . ASN A 1 96 ? 2.362 70.532 -18.314 1.00 17.12 99 ASN A C 1
ATOM 747 O O . ASN A 1 96 ? 1.156 70.282 -18.446 1.00 18.97 99 ASN A O 1
ATOM 752 N N . THR A 1 97 ? 3.232 69.678 -17.788 1.00 17.80 100 THR A N 1
ATOM 753 C CA . THR A 1 97 ? 2.856 68.462 -17.080 1.00 14.78 100 THR A CA 1
ATOM 754 C C . THR A 1 97 ? 2.663 68.782 -15.607 1.00 14.84 100 THR A C 1
ATOM 755 O O . THR A 1 97 ? 3.053 69.866 -15.131 1.00 14.18 100 THR A O 1
ATOM 759 N N . PRO A 1 98 ? 2.095 67.850 -14.827 1.00 14.78 101 PRO A N 1
ATOM 760 C CA . PRO A 1 98 ? 2.025 68.099 -13.376 1.00 16.73 101 PRO A CA 1
ATOM 761 C C . PRO A 1 98 ? 3.393 68.343 -12.774 1.00 16.31 101 PRO A C 1
ATOM 762 O O . PRO A 1 98 ? 3.519 69.133 -11.836 1.00 15.60 101 PRO A O 1
ATOM 766 N N . LEU A 1 99 ? 4.424 67.694 -13.316 1.00 13.03 102 LEU A N 1
ATOM 767 C CA . LEU A 1 99 ? 5.778 67.870 -12.788 1.00 16.11 102 LEU A CA 1
ATOM 768 C C . LEU A 1 99 ? 6.301 69.282 -13.053 1.00 14.41 102 LEU A C 1
ATOM 769 O O . LEU A 1 99 ? 6.971 69.866 -12.190 1.00 16.03 102 LEU A O 1
ATOM 774 N N . HIS A 1 100 ? 6.021 69.844 -14.243 1.00 14.08 103 HIS A N 1
ATOM 775 C CA . HIS A 1 100 ? 6.334 71.253 -14.500 1.00 16.05 103 HIS A CA 1
ATOM 776 C C . HIS A 1 100 ? 5.758 72.149 -13.406 1.00 14.63 103 HIS A C 1
ATOM 777 O O . HIS A 1 100 ? 6.427 73.060 -12.903 1.00 12.95 103 HIS A O 1
ATOM 784 N N . LEU A 1 101 ? 4.474 71.942 -13.081 1.00 16.26 104 LEU A N 1
ATOM 785 C CA . LEU A 1 101 ? 3.794 72.815 -12.122 1.00 16.73 104 LEU A CA 1
ATOM 786 C C . LEU A 1 101 ? 4.318 72.595 -10.710 1.00 15.13 104 LEU A C 1
ATOM 787 O O . LEU A 1 101 ? 4.449 73.549 -9.938 1.00 15.03 104 LEU A O 1
ATOM 792 N N . ALA A 1 102 ? 4.611 71.342 -10.353 1.00 13.41 105 ALA A N 1
ATOM 793 C CA . ALA A 1 102 ? 5.120 71.057 -9.013 1.00 16.21 105 ALA A CA 1
ATOM 794 C C . ALA A 1 102 ? 6.491 71.689 -8.810 1.00 13.24 105 ALA A C 1
ATOM 795 O O . ALA A 1 102 ? 6.770 72.272 -7.748 1.00 17.42 105 ALA A O 1
ATOM 797 N N . ALA A 1 103 ? 7.345 71.605 -9.831 1.00 14.02 106 ALA A N 1
ATOM 798 C CA . ALA A 1 103 ? 8.644 72.282 -9.802 1.00 14.80 106 ALA A CA 1
ATOM 799 C C . ALA A 1 103 ? 8.481 73.797 -9.708 1.00 17.37 106 ALA A C 1
ATOM 800 O O . ALA A 1 103 ? 9.145 74.463 -8.902 1.00 16.76 106 ALA A O 1
ATOM 802 N N . PHE A 1 104 ? 7.617 74.361 -10.555 1.00 15.21 107 PHE A N 1
ATOM 803 C CA . PHE A 1 104 ? 7.373 75.805 -10.560 1.00 16.28 107 PHE A CA 1
ATOM 804 C C . PHE A 1 104 ? 6.934 76.313 -9.190 1.00 21.05 107 PHE A C 1
ATOM 805 O O . PHE A 1 104 ? 7.356 77.391 -8.752 1.00 21.19 107 PHE A O 1
ATOM 813 N N . GLN A 1 105 ? 6.080 75.557 -8.506 1.00 18.36 108 GLN A N 1
ATOM 814 C CA . GLN A 1 105 ? 5.520 75.919 -7.210 1.00 18.89 108 GLN A CA 1
ATOM 815 C C . GLN A 1 105 ? 6.402 75.528 -6.033 1.00 22.31 108 GLN A C 1
ATOM 816 O O . GLN A 1 105 ? 6.007 75.762 -4.885 1.00 20.36 108 GLN A O 1
ATOM 822 N N . SER A 1 106 ? 7.570 74.936 -6.284 1.00 18.24 109 SER A N 1
ATOM 823 C CA . SER A 1 106 ? 8.470 74.494 -5.218 1.00 17.00 109 SER A CA 1
ATOM 824 C C . SER A 1 106 ? 7.793 73.516 -4.259 1.00 25.81 109 SER A C 1
ATOM 825 O O . SER A 1 106 ? 7.999 73.573 -3.044 1.00 22.02 109 SER A O 1
ATOM 828 N N . ARG A 1 107 ? 6.997 72.585 -4.798 1.00 18.73 110 ARG A N 1
ATOM 829 C CA . ARG A 1 107 ? 6.379 71.547 -3.963 1.00 23.27 110 ARG A CA 1
ATOM 830 C C . ARG A 1 107 ? 7.302 70.331 -3.984 1.00 19.95 110 ARG A C 1
ATOM 831 O O . ARG A 1 107 ? 7.123 69.376 -4.741 1.00 18.91 110 ARG A O 1
ATOM 839 N N . GLY A 1 108 ? 8.334 70.390 -3.133 1.00 19.87 111 GLY A N 1
ATOM 840 C CA . GLY A 1 108 ? 9.367 69.370 -3.162 1.00 17.86 111 GLY A CA 1
ATOM 841 C C . GLY A 1 108 ? 8.827 67.971 -2.936 1.00 19.39 111 GLY A C 1
ATOM 842 O O . GLY A 1 108 ? 9.265 67.019 -3.576 1.00 20.50 111 GLY A O 1
ATOM 843 N N . ASP A 1 109 ? 7.860 67.828 -2.019 1.00 19.96 112 ASP A N 1
ATOM 844 C CA . ASP A 1 109 ? 7.328 66.500 -1.726 1.00 21.72 112 ASP A CA 1
ATOM 845 C C . ASP A 1 109 ? 6.574 65.932 -2.922 1.00 16.77 112 ASP A C 1
ATOM 846 O O . ASP A 1 109 ? 6.658 64.733 -3.203 1.00 16.58 112 ASP A O 1
ATOM 851 N N . VAL A 1 110 ? 5.830 66.785 -3.632 1.00 18.87 113 VAL A N 1
ATOM 852 C CA . VAL A 1 110 ? 5.103 66.350 -4.825 1.00 15.26 113 VAL A CA 1
ATOM 853 C C . VAL A 1 110 ? 6.079 66.015 -5.952 1.00 15.64 113 VAL A C 1
ATOM 854 O O . VAL A 1 110 ? 5.893 65.035 -6.684 1.00 15.69 113 VAL A O 1
ATOM 858 N N . VAL A 1 111 ? 7.143 66.816 -6.101 1.00 15.92 114 VAL A N 1
ATOM 859 C CA . VAL A 1 111 ? 8.165 66.510 -7.102 1.00 17.97 114 VAL A CA 1
ATOM 860 C C . VAL A 1 111 ? 8.730 65.113 -6.871 1.00 16.85 114 VAL A C 1
ATOM 861 O O . VAL A 1 111 ? 8.895 64.326 -7.807 1.00 18.58 114 VAL A O 1
ATOM 865 N N . THR A 1 112 ? 9.007 64.777 -5.613 1.00 17.37 115 THR A N 1
ATOM 866 C CA . THR A 1 112 ? 9.534 63.454 -5.290 1.00 19.52 115 THR A CA 1
ATOM 867 C C . THR A 1 112 ? 8.560 62.343 -5.671 1.00 19.62 115 THR A C 1
ATOM 868 O O . THR A 1 112 ? 8.963 61.333 -6.260 1.00 19.28 115 THR A O 1
ATOM 872 N N . VAL A 1 113 ? 7.279 62.499 -5.327 1.00 17.89 116 VAL A N 1
ATOM 873 C CA . VAL A 1 113 ? 6.273 61.495 -5.698 1.00 17.05 116 VAL A CA 1
ATOM 874 C C . VAL A 1 113 ? 6.243 61.295 -7.210 1.00 18.74 116 VAL A C 1
ATOM 875 O O . VAL A 1 113 ? 6.196 60.165 -7.714 1.00 17.26 116 VAL A O 1
ATOM 879 N N . LEU A 1 114 ? 6.233 62.393 -7.962 1.00 18.29 117 LEU A N 1
ATOM 880 C CA . LEU A 1 114 ? 6.140 62.279 -9.413 1.00 16.22 117 LEU A CA 1
ATOM 881 C C . LEU A 1 114 ? 7.425 61.706 -10.024 1.00 14.30 117 LEU A C 1
ATOM 882 O O . LEU A 1 114 ? 7.361 60.856 -10.919 1.00 18.20 117 LEU A O 1
ATOM 887 N N . MET A 1 115 ? 8.603 62.166 -9.565 1.00 16.52 118 MET A N 1
ATOM 888 C CA . MET A 1 115 ? 9.864 61.621 -10.094 1.00 18.55 118 MET A CA 1
ATOM 889 C C . MET A 1 115 ? 9.994 60.131 -9.807 1.00 24.00 118 MET A C 1
ATOM 890 O O . MET A 1 115 ? 10.677 59.414 -10.550 1.00 22.05 118 MET A O 1
ATOM 895 N N . ASN A 1 116 ? 9.375 59.654 -8.725 1.00 20.94 119 ASN A N 1
ATOM 896 C CA . ASN A 1 116 ? 9.386 58.226 -8.406 1.00 21.60 119 ASN A CA 1
ATOM 897 C C . ASN A 1 116 ? 8.366 57.416 -9.188 1.00 22.02 119 ASN A C 1
ATOM 898 O O . ASN A 1 116 ? 8.379 56.182 -9.093 1.00 22.07 119 ASN A O 1
ATOM 903 N N . HIS A 1 117 ? 7.490 58.052 -9.952 1.00 20.63 120 HIS A N 1
ATOM 904 C CA . HIS A 1 117 ? 6.524 57.310 -10.761 1.00 21.39 120 HIS A CA 1
ATOM 905 C C . HIS A 1 117 ? 7.244 56.578 -11.887 1.00 21.91 120 HIS A C 1
ATOM 906 O O . HIS A 1 117 ? 7.955 57.221 -12.675 1.00 20.24 120 HIS A O 1
ATOM 913 N N . PRO A 1 118 ? 7.081 55.256 -12.013 1.00 23.23 121 PRO A N 1
ATOM 914 C CA . PRO A 1 118 ? 7.829 54.504 -13.042 1.00 23.32 121 PRO A CA 1
ATOM 915 C C . PRO A 1 118 ? 7.624 54.995 -14.463 1.00 23.71 121 PRO A C 1
ATOM 916 O O . PRO A 1 118 ? 8.503 54.770 -15.311 1.00 22.11 121 PRO A O 1
ATOM 920 N N . ASP A 1 119 ? 6.501 55.652 -14.765 1.00 22.13 122 ASP A N 1
ATOM 921 C CA . ASP A 1 119 ? 6.206 56.111 -16.119 1.00 19.21 122 ASP A CA 1
ATOM 922 C C . ASP A 1 119 ? 6.443 57.611 -16.318 1.00 18.63 122 ASP A C 1
ATOM 923 O O . ASP A 1 119 ? 6.109 58.144 -17.385 1.00 21.48 122 ASP A O 1
ATOM 928 N N . ILE A 1 120 ? 7.003 58.300 -15.321 1.00 18.47 123 ILE A N 1
ATOM 929 C CA . ILE A 1 120 ? 7.204 59.740 -15.430 1.00 20.46 123 ILE A CA 1
ATOM 930 C C . ILE A 1 120 ? 8.107 60.031 -16.622 1.00 22.12 123 ILE A C 1
ATOM 931 O O . ILE A 1 120 ? 8.997 59.247 -16.964 1.00 20.41 123 ILE A O 1
ATOM 936 N N . ASN A 1 121 ? 7.851 61.146 -17.291 1.00 18.26 124 ASN A N 1
ATOM 937 C CA . ASN A 1 121 ? 8.752 61.637 -18.331 1.00 20.01 124 ASN A CA 1
ATOM 938 C C . ASN A 1 121 ? 9.136 63.072 -17.967 1.00 20.41 124 ASN A C 1
ATOM 939 O O . ASN A 1 121 ? 8.401 64.020 -18.267 1.00 18.07 124 ASN A O 1
ATOM 944 N N . ASP A 1 122 ? 10.299 63.227 -17.318 1.00 18.44 125 ASP A N 1
ATOM 945 C CA . ASP A 1 122 ? 10.824 64.532 -16.952 1.00 16.54 125 ASP A CA 1
ATOM 946 C C . ASP A 1 122 ? 11.581 65.213 -18.092 1.00 21.78 125 ASP A C 1
ATOM 947 O O . ASP A 1 122 ? 12.295 66.198 -17.829 1.00 20.35 125 ASP A O 1
ATOM 952 N N . CYS A 1 123 ? 11.440 64.728 -19.332 1.00 20.59 126 CYS A N 1
ATOM 953 C CA . CYS A 1 123 ? 12.065 65.359 -20.496 1.00 20.54 126 CYS A CA 1
ATOM 954 C C . CYS A 1 123 ? 11.095 66.175 -21.338 1.00 20.43 126 CYS A C 1
ATOM 955 O O . CYS A 1 123 ? 11.520 66.840 -22.293 1.00 21.13 126 CYS A O 1
ATOM 958 N N . ILE A 1 124 ? 9.809 66.167 -21.001 1.00 18.50 127 ILE A N 1
ATOM 959 C CA . ILE A 1 124 ? 8.805 66.840 -21.824 1.00 17.85 127 ILE A CA 1
ATOM 960 C C . ILE A 1 124 ? 9.000 68.352 -21.788 1.00 20.19 127 ILE A C 1
ATOM 961 O O . ILE A 1 124 ? 9.180 68.955 -20.718 1.00 18.26 127 ILE A O 1
ATOM 966 N N . LEU A 1 125 ? 8.970 68.978 -22.972 1.00 17.39 128 LEU A N 1
ATOM 967 C CA . LEU A 1 125 ? 9.079 70.428 -23.094 1.00 20.51 128 LEU A CA 1
ATOM 968 C C . LEU A 1 125 ? 7.690 71.053 -23.063 1.00 21.51 128 LEU A C 1
ATOM 969 O O . LEU A 1 125 ? 6.781 70.579 -23.752 1.00 22.63 128 LEU A O 1
ATOM 974 N N . ASN A 1 126 ? 7.528 72.122 -22.293 1.00 17.45 129 ASN A N 1
ATOM 975 C CA . ASN A 1 126 ? 6.279 72.872 -22.382 1.00 22.21 129 ASN A CA 1
ATOM 976 C C . ASN A 1 126 ? 6.336 73.788 -23.611 1.00 25.66 129 ASN A C 1
ATOM 977 O O . ASN A 1 126 ? 7.266 73.725 -24.422 1.00 21.78 129 ASN A O 1
ATOM 982 N N . ASP A 1 127 ? 5.316 74.638 -23.779 1.00 22.61 130 ASP A N 1
ATOM 983 C CA . ASP A 1 127 ? 5.261 75.513 -24.951 1.00 26.10 130 ASP A CA 1
ATOM 984 C C . ASP A 1 127 ? 6.348 76.581 -24.931 1.00 25.49 130 ASP A C 1
ATOM 985 O O . ASP A 1 127 ? 6.630 77.178 -25.975 1.00 29.75 130 ASP A O 1
ATOM 990 N N . ALA A 1 128 ? 6.948 76.846 -23.775 1.00 21.74 131 ALA A N 1
ATOM 991 C CA . ALA A 1 128 ? 8.109 77.721 -23.669 1.00 24.13 131 ALA A CA 1
ATOM 992 C C . ALA A 1 128 ? 9.423 76.962 -23.852 1.00 28.57 131 ALA A C 1
ATOM 993 O O . ALA A 1 128 ? 10.499 77.531 -23.614 1.00 27.28 131 ALA A O 1
ATOM 995 N N . HIS A 1 129 ? 9.349 75.692 -24.247 1.00 21.18 132 HIS A N 1
ATOM 996 C CA . HIS A 1 129 ? 10.510 74.853 -24.554 1.00 22.55 132 HIS A CA 1
ATOM 997 C C . HIS A 1 129 ? 11.332 74.524 -23.314 1.00 22.76 132 HIS A C 1
ATOM 998 O O . HIS A 1 129 ? 12.543 74.324 -23.405 1.00 25.02 132 HIS A O 1
ATOM 1005 N N . LEU A 1 130 ? 10.693 74.452 -22.152 1.00 22.65 133 LEU A N 1
ATOM 1006 C CA . LEU A 1 130 ? 11.380 74.169 -20.896 1.00 21.61 133 LEU A CA 1
ATOM 1007 C C . LEU A 1 130 ? 11.008 72.780 -20.395 1.00 21.95 133 LEU A C 1
ATOM 1008 O O . LEU A 1 130 ? 9.844 72.372 -20.492 1.00 18.41 133 LEU A O 1
ATOM 1013 N N . GLN A 1 131 ? 11.995 72.072 -19.849 1.00 17.68 134 GLN A N 1
ATOM 1014 C CA . GLN A 1 131 ? 11.758 70.822 -19.136 1.00 17.41 134 GLN A CA 1
ATOM 1015 C C . GLN A 1 131 ? 11.298 71.143 -17.724 1.00 19.27 134 GLN A C 1
ATOM 1016 O O . GLN A 1 131 ? 11.473 72.271 -17.255 1.00 17.10 134 GLN A O 1
ATOM 1022 N N . PRO A 1 132 ? 10.693 70.180 -17.018 1.00 16.87 135 PRO A N 1
ATOM 1023 C CA . PRO A 1 132 ? 10.196 70.502 -15.669 1.00 16.41 135 PRO A CA 1
ATOM 1024 C C . PRO A 1 132 ? 11.266 71.048 -14.732 1.00 17.57 135 PRO A C 1
ATOM 1025 O O . PRO A 1 132 ? 10.993 72.000 -13.992 1.00 16.93 135 PRO A O 1
ATOM 1029 N N . ILE A 1 133 ? 12.490 70.504 -14.757 1.00 15.75 136 ILE A N 1
ATOM 1030 C CA . ILE A 1 133 ? 13.512 70.994 -13.829 1.00 15.21 136 ILE A CA 1
ATOM 1031 C C . ILE A 1 133 ? 13.808 72.470 -14.076 1.00 18.06 136 ILE A C 1
ATOM 1032 O O . ILE A 1 133 ? 14.194 73.204 -13.158 1.00 15.52 136 ILE A O 1
ATOM 1037 N N . GLU A 1 134 ? 13.637 72.928 -15.313 1.00 15.30 137 GLU A N 1
ATOM 1038 C CA . GLU A 1 134 ? 13.908 74.318 -15.637 1.00 15.94 137 GLU A CA 1
ATOM 1039 C C . GLU A 1 134 ? 12.842 75.275 -15.116 1.00 23.46 137 GLU A C 1
ATOM 1040 O O . GLU A 1 134 ? 13.044 76.492 -15.211 1.00 21.32 137 GLU A O 1
ATOM 1046 N N . MET A 1 135 ? 11.721 74.769 -14.582 1.00 18.59 138 MET A N 1
ATOM 1047 C CA . MET A 1 135 ? 10.705 75.613 -13.945 1.00 18.99 138 MET A CA 1
ATOM 1048 C C . MET A 1 135 ? 11.057 75.980 -12.510 1.00 18.31 138 MET A C 1
ATOM 1049 O O . MET A 1 135 ? 10.395 76.848 -11.929 1.00 16.52 138 MET A O 1
ATOM 1054 N N . CYS A 1 136 ? 12.068 75.335 -11.923 1.00 18.41 139 CYS A N 1
ATOM 1055 C CA . CYS A 1 136 ? 12.344 75.518 -10.506 1.00 16.07 139 CYS A CA 1
ATOM 1056 C C . CYS A 1 136 ? 12.693 76.959 -10.192 1.00 22.19 139 CYS A C 1
ATOM 1057 O O . CYS A 1 136 ? 13.442 77.608 -10.921 1.00 21.54 139 CYS A O 1
ATOM 1060 N N . LYS A 1 137 ? 12.179 77.422 -9.062 1.00 17.83 140 LYS A N 1
ATOM 1061 C CA . LYS A 1 137 ? 12.604 78.657 -8.431 1.00 21.76 140 LYS A CA 1
ATOM 1062 C C . LYS A 1 137 ? 13.478 78.412 -7.213 1.00 27.64 140 LYS A C 1
ATOM 1063 O O . LYS A 1 137 ? 14.115 79.349 -6.726 1.00 24.32 140 LYS A O 1
ATOM 1069 N N . ASN A 1 138 ? 13.526 77.176 -6.721 1.00 20.85 141 ASN A N 1
ATOM 1070 C CA . ASN A 1 138 ? 14.266 76.800 -5.522 1.00 22.87 141 ASN A CA 1
ATOM 1071 C C . ASN A 1 138 ? 15.401 75.876 -5.960 1.00 22.13 141 ASN A C 1
ATOM 1072 O O . ASN A 1 138 ? 15.155 74.858 -6.615 1.00 16.42 141 ASN A O 1
ATOM 1077 N N . LEU A 1 139 ? 16.638 76.240 -5.624 1.00 22.12 142 LEU A N 1
ATOM 1078 C CA . LEU A 1 139 ? 17.782 75.449 -6.079 1.00 21.20 142 LEU A CA 1
ATOM 1079 C C . LEU A 1 139 ? 17.765 74.045 -5.479 1.00 16.39 142 LEU A C 1
ATOM 1080 O O . LEU A 1 139 ? 18.104 73.071 -6.160 1.00 16.51 142 LEU A O 1
ATOM 1085 N N . ASN A 1 140 ? 17.412 73.916 -4.194 1.00 17.18 143 ASN A N 1
ATOM 1086 C CA . ASN A 1 140 ? 17.442 72.589 -3.585 1.00 22.77 143 ASN A CA 1
ATOM 1087 C C . ASN A 1 140 ? 16.498 71.643 -4.310 1.00 22.67 143 ASN A C 1
ATOM 1088 O O . ASN A 1 140 ? 16.802 70.454 -4.482 1.00 17.53 143 ASN A O 1
ATOM 1093 N N . ILE A 1 141 ? 15.351 72.152 -4.761 1.00 17.27 144 ILE A N 1
ATOM 1094 C CA . ILE A 1 141 ? 14.443 71.289 -5.513 1.00 21.21 144 ILE A CA 1
ATOM 1095 C C . ILE A 1 141 ? 15.051 70.928 -6.863 1.00 17.69 144 ILE A C 1
ATOM 1096 O O . ILE A 1 141 ? 15.005 69.766 -7.285 1.00 15.91 144 ILE A O 1
ATOM 1101 N N . ALA A 1 142 ? 15.671 71.899 -7.543 1.00 15.45 145 ALA A N 1
ATOM 1102 C CA . ALA A 1 142 ? 16.318 71.606 -8.822 1.00 16.34 145 ALA A CA 1
ATOM 1103 C C . ALA A 1 142 ? 17.430 70.575 -8.660 1.00 18.13 145 ALA A C 1
ATOM 1104 O O . ALA A 1 142 ? 17.588 69.694 -9.511 1.00 17.60 145 ALA A O 1
ATOM 1106 N N . GLN A 1 143 ? 18.212 70.672 -7.579 1.00 15.61 146 GLN A N 1
ATOM 1107 C CA . GLN A 1 143 ? 19.306 69.725 -7.379 1.00 18.70 146 GLN A CA 1
ATOM 1108 C C . GLN A 1 143 ? 18.771 68.329 -7.121 1.00 17.56 146 GLN A C 1
ATOM 1109 O O . GLN A 1 143 ? 19.344 67.347 -7.597 1.00 18.72 146 GLN A O 1
ATOM 1115 N N . MET A 1 144 ? 17.692 68.228 -6.340 1.00 17.36 147 MET A N 1
ATOM 1116 C CA . MET A 1 144 ? 17.037 66.944 -6.124 1.00 19.85 147 MET A CA 1
ATOM 1117 C C . MET A 1 144 ? 16.585 66.317 -7.441 1.00 22.26 147 MET A C 1
ATOM 1118 O O . MET A 1 144 ? 16.797 65.122 -7.671 1.00 17.09 147 MET A O 1
ATOM 1123 N N . MET A 1 145 ? 15.980 67.112 -8.326 1.00 13.83 148 MET A N 1
ATOM 1124 C CA . MET A 1 145 ? 15.572 66.607 -9.634 1.00 17.43 148 MET A CA 1
ATOM 1125 C C . MET A 1 145 ? 16.768 66.205 -10.477 1.00 15.08 148 MET A C 1
ATOM 1126 O O . MET A 1 145 ? 16.717 65.200 -11.204 1.00 18.25 148 MET A O 1
ATOM 1131 N N . GLN A 1 146 ? 17.835 67.004 -10.420 1.00 15.31 149 GLN A N 1
ATOM 1132 C CA . GLN A 1 146 ? 19.040 66.701 -11.175 1.00 13.93 149 GLN A CA 1
ATOM 1133 C C . GLN A 1 146 ? 19.641 65.373 -10.735 1.00 17.79 149 GLN A C 1
ATOM 1134 O O . GLN A 1 146 ? 20.028 64.556 -11.572 1.00 16.62 149 GLN A O 1
ATOM 1140 N N . VAL A 1 147 ? 19.747 65.150 -9.425 1.00 18.58 150 VAL A N 1
ATOM 1141 C CA . VAL A 1 147 ? 20.341 63.900 -8.954 1.00 19.26 150 VAL A CA 1
ATOM 1142 C C . VAL A 1 147 ? 19.412 62.720 -9.207 1.00 18.48 150 VAL A C 1
ATOM 1143 O O . VAL A 1 147 ? 19.861 61.625 -9.584 1.00 19.19 150 VAL A O 1
ATOM 1147 N N . ALA A 1 148 ? 18.106 62.906 -9.012 1.00 17.27 151 ALA A N 1
ATOM 1148 C CA . ALA A 1 148 ? 17.173 61.824 -9.317 1.00 19.08 151 ALA A CA 1
ATOM 1149 C C . ALA A 1 148 ? 17.255 61.429 -10.785 1.00 21.44 151 ALA A C 1
ATOM 1150 O O . ALA A 1 148 ? 17.214 60.237 -11.121 1.00 16.94 151 ALA A O 1
ATOM 1152 N N . ARG A 1 149 ? 17.380 62.406 -11.681 1.00 18.09 152 ARG A N 1
ATOM 1153 C CA . ARG A 1 149 ? 17.549 62.047 -13.085 1.00 17.26 152 ARG A CA 1
ATOM 1154 C C . ARG A 1 149 ? 18.849 61.279 -13.311 1.00 15.86 152 ARG A C 1
ATOM 1155 O O . ARG A 1 149 ? 18.859 60.258 -14.005 1.00 19.12 152 ARG A O 1
ATOM 1163 N N . ALA A 1 150 ? 19.965 61.783 -12.767 1.00 15.50 153 ALA A N 1
ATOM 1164 C CA . ALA A 1 150 ? 21.243 61.091 -12.942 1.00 17.88 153 ALA A CA 1
ATOM 1165 C C . ALA A 1 150 ? 21.164 59.649 -12.450 1.00 21.66 153 ALA A C 1
ATOM 1166 O O . ALA A 1 150 ? 21.683 58.737 -13.103 1.00 21.04 153 ALA A O 1
ATOM 1168 N N . ASN A 1 151 ? 20.504 59.423 -11.312 1.00 21.37 154 ASN A N 1
ATOM 1169 C CA . ASN A 1 151 ? 20.314 58.064 -10.801 1.00 21.78 154 ASN A CA 1
ATOM 1170 C C . ASN A 1 151 ? 19.503 57.211 -11.761 1.00 27.13 154 ASN A C 1
ATOM 1171 O O . ASN A 1 151 ? 19.804 56.026 -11.972 1.00 23.07 154 ASN A O 1
ATOM 1176 N N . TYR A 1 152 ? 18.443 57.784 -12.319 1.00 18.70 155 TYR A N 1
ATOM 1177 C CA . TYR A 1 152 ? 17.613 57.035 -13.242 1.00 18.86 155 TYR A CA 1
ATOM 1178 C C . TYR A 1 152 ? 18.390 56.695 -14.503 1.00 19.95 155 TYR A C 1
ATOM 1179 O O . TYR A 1 152 ? 18.280 55.577 -15.027 1.00 21.03 155 TYR A O 1
ATOM 1188 N N . VAL A 1 153 ? 19.180 57.648 -14.994 1.00 16.59 156 VAL A N 1
ATOM 1189 C CA . VAL A 1 153 ? 19.989 57.401 -16.185 1.00 20.13 156 VAL A CA 1
ATOM 1190 C C . VAL A 1 153 ? 20.980 56.276 -15.921 1.00 22.49 156 VAL A C 1
ATOM 1191 O O . VAL A 1 153 ? 21.156 55.377 -16.748 1.00 20.22 156 VAL A O 1
ATOM 1195 N N . ALA A 1 154 ? 21.634 56.305 -14.762 1.00 21.32 157 ALA A N 1
ATOM 1196 C CA . ALA A 1 154 ? 22.582 55.248 -14.422 1.00 22.61 157 ALA A CA 1
ATOM 1197 C C . ALA A 1 154 ? 21.910 53.879 -14.421 1.00 25.12 157 ALA A C 1
ATOM 1198 O O . ALA A 1 154 ? 22.464 52.902 -14.947 1.00 22.97 157 ALA A O 1
ATOM 1200 N N . GLU A 1 155 ? 20.705 53.786 -13.853 1.00 20.75 158 GLU A N 1
ATOM 1201 C CA . GLU A 1 155 ? 20.038 52.498 -13.760 1.00 20.46 158 GLU A CA 1
ATOM 1202 C C . GLU A 1 155 ? 19.587 52.004 -15.128 1.00 25.62 158 GLU A C 1
ATOM 1203 O O . GLU A 1 155 ? 19.814 50.843 -15.480 1.00 22.00 158 GLU A O 1
ATOM 1209 N N . ILE A 1 156 ? 18.939 52.867 -15.919 1.00 17.88 159 ILE A N 1
ATOM 1210 C CA . ILE A 1 156 ? 18.431 52.395 -17.206 1.00 16.94 159 ILE A CA 1
ATOM 1211 C C . ILE A 1 156 ? 19.576 52.121 -18.186 1.00 20.11 159 ILE A C 1
ATOM 1212 O O . ILE A 1 156 ? 19.469 51.227 -19.037 1.00 18.23 159 ILE A O 1
ATOM 1217 N N . ALA A 1 157 ? 20.685 52.858 -18.091 1.00 17.16 160 ALA A N 1
ATOM 1218 C CA . ALA A 1 157 ? 21.824 52.555 -18.961 1.00 23.27 160 ALA A CA 1
ATOM 1219 C C . ALA A 1 157 ? 22.429 51.197 -18.622 1.00 21.82 160 ALA A C 1
ATOM 1220 O O . ALA A 1 157 ? 22.876 50.467 -19.519 1.00 19.35 160 ALA A O 1
ATOM 1222 N N . GLN A 1 158 ? 22.436 50.842 -17.335 1.00 20.68 161 GLN A N 1
ATOM 1223 C CA . GLN A 1 158 ? 22.878 49.507 -16.929 1.00 24.80 161 GLN A CA 1
ATOM 1224 C C . GLN A 1 158 ? 21.901 48.437 -17.412 1.00 23.22 161 GLN A C 1
ATOM 1225 O O . GLN A 1 158 ? 22.314 47.374 -17.911 1.00 20.77 161 GLN A O 1
ATOM 1231 N N . GLU A 1 159 ? 20.597 48.713 -17.307 1.00 21.17 162 GLU A N 1
ATOM 1232 C CA . GLU A 1 159 ? 19.594 47.784 -17.822 1.00 19.31 162 GLU A CA 1
ATOM 1233 C C . GLU A 1 159 ? 19.713 47.621 -19.341 1.00 21.04 162 GLU A C 1
ATOM 1234 O O . GLU A 1 159 ? 19.602 46.502 -19.863 1.00 19.90 162 GLU A O 1
ATOM 1240 N N . PHE A 1 160 ? 19.950 48.730 -20.062 1.00 18.22 163 PHE A N 1
ATOM 1241 C CA . PHE A 1 160 ? 20.158 48.685 -21.513 1.00 18.98 163 PHE A CA 1
ATOM 1242 C C . PHE A 1 160 ? 21.333 47.771 -21.858 1.00 20.80 163 PHE A C 1
ATOM 1243 O O . PHE A 1 160 ? 21.223 46.878 -22.708 1.00 19.21 163 PHE A O 1
ATOM 1251 N N . ARG A 1 161 ? 22.466 47.970 -21.180 1.00 17.02 164 ARG A N 1
ATOM 1252 C CA . ARG A 1 161 ? 23.647 47.136 -21.411 1.00 19.22 164 ARG A CA 1
ATOM 1253 C C . ARG A 1 161 ? 23.354 45.663 -21.128 1.00 24.40 164 ARG A C 1
ATOM 1254 O O . ARG A 1 161 ? 23.796 44.774 -21.871 1.00 21.00 164 ARG A O 1
ATOM 1262 N N . GLN A 1 162 ? 22.586 45.388 -20.069 1.00 26.13 165 GLN A N 1
ATOM 1263 C CA . GLN A 1 162 ? 22.209 44.016 -19.741 1.00 23.48 165 GLN A CA 1
ATOM 1264 C C . GLN A 1 162 ? 21.350 43.387 -20.837 1.00 22.00 165 GLN A C 1
ATOM 1265 O O . GLN A 1 162 ? 21.516 42.205 -21.176 1.00 22.83 165 GLN A O 1
ATOM 1271 N N . ALA A 1 163 ? 20.400 44.143 -21.381 1.00 20.78 166 ALA A N 1
ATOM 1272 C CA . ALA A 1 163 ? 19.579 43.613 -22.460 1.00 19.04 166 ALA A CA 1
ATOM 1273 C C . ALA A 1 163 ? 20.422 43.275 -23.682 1.00 22.16 166 ALA A C 1
ATOM 1274 O O . ALA A 1 163 ? 20.165 42.265 -24.347 1.00 23.17 166 ALA A O 1
ATOM 1276 N N . PHE A 1 164 ? 21.427 44.106 -24.005 1.00 16.78 167 PHE A N 1
ATOM 1277 C CA . PHE A 1 164 ? 22.345 43.743 -25.086 1.00 19.00 167 PHE A CA 1
ATOM 1278 C C . PHE A 1 164 ? 23.135 42.483 -24.730 1.00 17.82 167 PHE A C 1
ATOM 1279 O O . PHE A 1 164 ? 23.309 41.595 -25.575 1.00 19.27 167 PHE A O 1
ATOM 1287 N N . ASN A 1 165 ? 23.649 42.407 -23.494 1.00 20.94 168 ASN A N 1
ATOM 1288 C CA . ASN A 1 165 ? 24.400 41.214 -23.079 1.00 21.11 168 ASN A CA 1
ATOM 1289 C C . ASN A 1 165 ? 23.559 39.953 -23.215 1.00 26.08 168 ASN A C 1
ATOM 1290 O O . ASN A 1 165 ? 24.090 38.888 -23.548 1.00 25.92 168 ASN A O 1
ATOM 1295 N N . ASN A 1 166 ? 22.251 40.054 -22.988 1.00 27.54 169 ASN A N 1
ATOM 1296 C CA . ASN A 1 166 ? 21.331 38.923 -23.103 1.00 29.14 169 ASN A CA 1
ATOM 1297 C C . ASN A 1 166 ? 20.783 38.713 -24.508 1.00 25.69 169 ASN A C 1
ATOM 1298 O O . ASN A 1 166 ? 19.976 37.794 -24.705 1.00 25.26 169 ASN A O 1
ATOM 1303 N N . ARG A 1 167 ? 21.164 39.550 -25.480 1.00 21.54 170 ARG A N 1
ATOM 1304 C CA . ARG A 1 167 ? 20.578 39.514 -26.822 1.00 16.68 170 ARG A CA 1
ATOM 1305 C C . ARG A 1 167 ? 19.050 39.491 -26.767 1.00 25.17 170 ARG A C 1
ATOM 1306 O O . ARG A 1 167 ? 18.387 38.780 -27.525 1.00 24.98 170 ARG A O 1
ATOM 1314 N N . ASP A 1 168 ? 18.480 40.303 -25.876 1.00 25.65 171 ASP A N 1
ATOM 1315 C CA . ASP A 1 168 ? 17.068 40.193 -25.511 1.00 24.13 171 ASP A CA 1
ATOM 1316 C C . ASP A 1 168 ? 16.287 41.303 -26.217 1.00 24.81 171 ASP A C 1
ATOM 1317 O O . ASP A 1 168 ? 16.114 42.405 -25.693 1.00 24.92 171 ASP A O 1
ATOM 1322 N N . ILE A 1 169 ? 15.791 40.986 -27.415 1.00 22.13 172 ILE A N 1
ATOM 1323 C CA . ILE A 1 169 ? 15.100 41.964 -28.257 1.00 28.46 172 ILE A CA 1
ATOM 1324 C C . ILE A 1 169 ? 13.828 42.479 -27.584 1.00 27.23 172 ILE A C 1
ATOM 1325 O O . ILE A 1 169 ? 13.482 43.659 -27.710 1.00 24.47 172 ILE A O 1
ATOM 1330 N N . ASP A 1 170 ? 13.081 41.595 -26.914 1.00 27.42 173 ASP A N 1
ATOM 1331 C CA . ASP A 1 170 ? 11.880 42.043 -26.213 1.00 29.50 173 ASP A CA 1
ATOM 1332 C C . ASP A 1 170 ? 12.219 43.051 -25.121 1.00 28.32 173 ASP A C 1
ATOM 1333 O O . ASP A 1 170 ? 11.533 44.066 -24.969 1.00 24.56 173 ASP A O 1
ATOM 1338 N N . HIS A 1 171 ? 13.259 42.770 -24.338 1.00 22.91 174 HIS A N 1
ATOM 1339 C CA . HIS A 1 171 ? 13.670 43.677 -23.276 1.00 25.99 174 HIS A CA 1
ATOM 1340 C C . HIS A 1 171 ? 14.122 45.014 -23.850 1.00 29.32 174 HIS A C 1
ATOM 1341 O O . HIS A 1 171 ? 13.717 46.078 -23.365 1.00 21.92 174 HIS A O 1
ATOM 1348 N N . LEU A 1 172 ? 14.968 44.973 -24.888 1.00 22.44 175 LEU A N 1
ATOM 1349 C CA . LEU A 1 172 ? 15.385 46.196 -25.575 1.00 21.92 175 LEU A CA 1
ATOM 1350 C C . LEU A 1 172 ? 14.184 46.988 -26.068 1.00 22.03 175 LEU A C 1
ATOM 1351 O O . LEU A 1 172 ? 14.132 48.217 -25.911 1.00 20.95 175 LEU A O 1
ATOM 1356 N N . ASN A 1 173 ? 13.202 46.301 -26.659 1.00 18.93 176 ASN A N 1
ATOM 1357 C CA . ASN A 1 173 ? 12.003 46.990 -27.133 1.00 22.12 176 ASN A CA 1
ATOM 1358 C C . ASN A 1 173 ? 11.223 47.596 -25.978 1.00 26.01 176 ASN A C 1
ATOM 1359 O O . ASN A 1 173 ? 10.688 48.705 -26.095 1.00 25.93 176 ASN A O 1
ATOM 1364 N N . SER A 1 174 ? 11.135 46.873 -24.861 1.00 26.59 177 SER A N 1
ATOM 1365 C CA . SER A 1 174 ? 10.436 47.390 -23.689 1.00 27.03 177 SER A CA 1
ATOM 1366 C C . SER A 1 174 ? 11.120 48.641 -23.152 1.00 27.62 177 SER A C 1
ATOM 1367 O O . SER A 1 174 ? 10.453 49.636 -22.819 1.00 25.56 177 SER A O 1
ATOM 1370 N N . ILE A 1 175 ? 12.453 48.628 -23.093 1.00 20.85 178 ILE A N 1
ATOM 1371 C CA . ILE A 1 175 ? 13.185 49.806 -22.620 1.00 19.34 178 ILE A CA 1
ATOM 1372 C C . ILE A 1 175 ? 12.874 51.014 -23.493 1.00 19.93 178 ILE A C 1
ATOM 1373 O O . ILE A 1 175 ? 12.585 52.109 -22.993 1.00 21.93 178 ILE A O 1
ATOM 1378 N N . LEU A 1 176 ? 12.927 50.845 -24.812 1.00 17.47 179 LEU A N 1
ATOM 1379 C CA . LEU A 1 176 ? 12.718 52.005 -25.668 1.00 21.66 179 LEU A CA 1
ATOM 1380 C C . LEU A 1 176 ? 11.249 52.345 -25.872 1.00 26.01 179 LEU A C 1
ATOM 1381 O O . LEU A 1 176 ? 10.960 53.377 -26.482 1.00 26.74 179 LEU A O 1
ATOM 1386 N N . SER A 1 177 ? 10.317 51.535 -25.355 1.00 24.14 180 SER A N 1
ATOM 1387 C CA . SER A 1 177 ? 8.907 51.907 -25.437 1.00 30.52 180 SER A CA 1
ATOM 1388 C C . SER A 1 177 ? 8.548 53.042 -24.477 1.00 32.15 180 SER A C 1
ATOM 1389 O O . SER A 1 177 ? 7.480 53.643 -24.625 1.00 30.23 180 SER A O 1
ATOM 1392 N N . ASN A 1 178 ? 9.404 53.338 -23.495 1.00 28.07 181 ASN A N 1
ATOM 1393 C CA . ASN A 1 178 ? 9.231 54.500 -22.624 1.00 22.43 181 ASN A CA 1
ATOM 1394 C C . ASN A 1 178 ? 9.886 55.696 -23.299 1.00 24.20 181 ASN A C 1
ATOM 1395 O O . ASN A 1 178 ? 11.120 55.711 -23.450 1.00 22.36 181 ASN A O 1
ATOM 1400 N N . PRO A 1 179 ? 9.125 56.724 -23.710 1.00 24.97 182 PRO A N 1
ATOM 1401 C CA . PRO A 1 179 ? 9.738 57.879 -24.386 1.00 24.12 182 PRO A CA 1
ATOM 1402 C C . PRO A 1 179 ? 10.823 58.549 -23.567 1.00 20.59 182 PRO A C 1
ATOM 1403 O O . PRO A 1 179 ? 11.744 59.147 -24.140 1.00 18.86 182 PRO A O 1
ATOM 1407 N N . ARG A 1 180 ? 10.725 58.494 -22.239 1.00 18.99 183 ARG A N 1
ATOM 1408 C CA . ARG A 1 180 ? 11.789 59.052 -21.416 1.00 21.15 183 ARG A CA 1
ATOM 1409 C C . ARG A 1 180 ? 13.111 58.344 -21.694 1.00 20.46 183 ARG A C 1
ATOM 1410 O O . ARG A 1 180 ? 14.172 58.981 -21.727 1.00 19.01 183 ARG A O 1
ATOM 1418 N N . ASN A 1 181 ? 13.064 57.025 -21.899 1.00 18.79 184 ASN A N 1
ATOM 1419 C CA . ASN A 1 181 ? 14.298 56.267 -22.128 1.00 21.75 184 ASN A CA 1
ATOM 1420 C C . ASN A 1 181 ? 14.893 56.576 -23.485 1.00 24.52 184 ASN A C 1
ATOM 1421 O O . ASN A 1 181 ? 16.120 56.618 -23.640 1.00 24.78 184 ASN A O 1
ATOM 1426 N N . GLN A 1 182 ? 14.041 56.805 -24.483 1.00 24.74 185 GLN A N 1
ATOM 1427 C CA . GLN A 1 182 ? 14.552 57.175 -25.794 1.00 24.31 185 GLN A CA 1
ATOM 1428 C C . GLN A 1 182 ? 15.365 58.464 -25.720 1.00 26.10 185 GLN A C 1
ATOM 1429 O O . GLN A 1 182 ? 16.353 58.618 -26.447 1.00 23.12 185 GLN A O 1
ATOM 1435 N N . GLU A 1 183 ? 14.993 59.385 -24.822 1.00 19.13 186 GLU A N 1
ATOM 1436 C CA . GLU A 1 183 ? 15.750 60.630 -24.661 1.00 23.43 186 GLU A CA 1
ATOM 1437 C C . GLU A 1 183 ? 17.005 60.451 -23.805 1.00 23.57 186 GLU A C 1
ATOM 1438 O O . GLU A 1 183 ? 18.044 61.067 -24.083 1.00 21.71 186 GLU A O 1
ATOM 1444 N N . LEU A 1 184 ? 16.931 59.639 -22.748 1.00 22.26 187 LEU A N 1
ATOM 1445 C CA . LEU A 1 184 ? 18.020 59.581 -21.772 1.00 21.66 187 LEU A CA 1
ATOM 1446 C C . LEU A 1 184 ? 19.085 58.535 -22.099 1.00 21.93 187 LEU A C 1
ATOM 1447 O O . LEU A 1 184 ? 20.139 58.516 -21.448 1.00 21.27 187 LEU A O 1
ATOM 1452 N N . LEU A 1 185 ? 18.836 57.663 -23.058 1.00 17.66 188 LEU A N 1
ATOM 1453 C CA . LEU A 1 185 ? 19.829 56.690 -23.504 1.00 16.66 188 LEU A CA 1
ATOM 1454 C C . LEU A 1 185 ? 20.472 57.180 -24.796 1.00 22.07 188 LEU A C 1
ATOM 1455 O O . LEU A 1 185 ? 19.814 57.806 -25.632 1.00 20.24 188 LEU A O 1
ATOM 1460 N N . ASP A 1 186 ? 21.760 56.906 -24.948 1.00 20.32 189 ASP A N 1
ATOM 1461 C CA . ASP A 1 186 ? 22.512 57.283 -26.142 1.00 20.19 189 ASP A CA 1
ATOM 1462 C C . ASP A 1 186 ? 23.042 55.981 -26.732 1.00 17.79 189 ASP A C 1
ATOM 1463 O O . ASP A 1 186 ? 24.079 55.472 -26.293 1.00 19.76 189 ASP A O 1
ATOM 1468 N N . ILE A 1 187 ? 22.331 55.433 -27.718 1.00 18.56 190 ILE A N 1
ATOM 1469 C CA . ILE A 1 187 ? 22.773 54.175 -28.312 1.00 18.75 190 ILE A CA 1
ATOM 1470 C C . ILE A 1 187 ? 24.099 54.338 -29.042 1.00 20.10 190 ILE A C 1
ATOM 1471 O O . ILE A 1 187 ? 24.746 53.339 -29.373 1.00 22.98 190 ILE A O 1
ATOM 1476 N N . ASN A 1 188 ? 24.543 55.575 -29.269 1.00 17.05 191 ASN A N 1
ATOM 1477 C CA . ASN A 1 188 ? 25.815 55.834 -29.936 1.00 20.06 191 ASN A CA 1
ATOM 1478 C C . ASN A 1 188 ? 26.934 56.205 -28.974 1.00 21.22 191 ASN A C 1
ATOM 1479 O O . ASN A 1 188 ? 27.991 56.671 -29.418 1.00 22.86 191 ASN A O 1
ATOM 1484 N N . GLY A 1 189 ? 26.740 55.998 -27.673 1.00 21.54 192 GLY A N 1
ATOM 1485 C CA . GLY A 1 189 ? 27.799 56.289 -26.717 1.00 28.73 192 GLY A CA 1
ATOM 1486 C C . GLY A 1 189 ? 28.985 55.345 -26.882 1.00 27.16 192 GLY A C 1
ATOM 1487 O O . GLY A 1 189 ? 28.830 54.158 -27.166 1.00 23.82 192 GLY A O 1
ATOM 1488 N N . MET A 1 190 ? 30.187 55.882 -26.684 1.00 20.64 193 MET A N 1
ATOM 1489 C CA . MET A 1 190 ? 31.417 55.118 -26.852 1.00 25.52 193 MET A CA 1
ATOM 1490 C C . MET A 1 190 ? 31.873 54.559 -25.509 1.00 29.28 193 MET A C 1
ATOM 1491 O O . MET A 1 190 ? 32.005 55.302 -24.534 1.00 31.85 193 MET A O 1
ATOM 1496 N N . GLU A 1 191 ? 32.092 53.254 -25.453 1.00 24.09 194 GLU A N 1
ATOM 1497 C CA . GLU A 1 191 ? 32.592 52.638 -24.226 1.00 28.56 194 GLU A CA 1
ATOM 1498 C C . GLU A 1 191 ? 34.075 52.972 -24.081 1.00 33.88 194 GLU A C 1
ATOM 1499 O O . GLU A 1 191 ? 34.860 52.634 -24.972 1.00 29.89 194 GLU A O 1
ATOM 1505 N N . PRO A 1 192 ? 34.490 53.648 -23.006 1.00 39.31 195 PRO A N 1
ATOM 1506 C CA . PRO A 1 192 ? 35.899 54.073 -22.920 1.00 41.70 195 PRO A CA 1
ATOM 1507 C C . PRO A 1 192 ? 36.875 52.916 -22.848 1.00 34.55 195 PRO A C 1
ATOM 1508 O O . PRO A 1 192 ? 37.996 53.043 -23.356 1.00 31.25 195 PRO A O 1
ATOM 1512 N N . GLU A 1 193 ? 36.491 51.784 -22.251 1.00 30.40 196 GLU A N 1
ATOM 1513 C CA . GLU A 1 193 ? 37.428 50.666 -22.141 1.00 37.83 196 GLU A CA 1
ATOM 1514 C C . GLU A 1 193 ? 37.730 50.002 -23.477 1.00 37.93 196 GLU A C 1
ATOM 1515 O O . GLU A 1 193 ? 38.757 49.320 -23.591 1.00 36.20 196 GLU A O 1
ATOM 1521 N N . THR A 1 194 ? 36.848 50.142 -24.470 1.00 32.43 197 THR A N 1
ATOM 1522 C CA . THR A 1 194 ? 37.039 49.518 -25.772 1.00 28.11 197 THR A CA 1
ATOM 1523 C C . THR A 1 194 ? 37.155 50.501 -26.926 1.00 27.60 197 THR A C 1
ATOM 1524 O O . THR A 1 194 ? 37.693 50.124 -27.973 1.00 33.08 197 THR A O 1
ATOM 1528 N N . GLY A 1 195 ? 36.656 51.728 -26.782 1.00 25.54 198 GLY A N 1
ATOM 1529 C CA . GLY A 1 195 ? 36.547 52.647 -27.895 1.00 29.94 198 GLY A CA 1
ATOM 1530 C C . GLY A 1 195 ? 35.425 52.341 -28.869 1.00 32.09 198 GLY A C 1
ATOM 1531 O O . GLY A 1 195 ? 35.337 53.002 -29.910 1.00 32.00 198 GLY A O 1
ATOM 1532 N N . ASP A 1 196 ? 34.564 51.371 -28.563 1.00 26.16 199 ASP A N 1
ATOM 1533 C CA . ASP A 1 196 ? 33.478 50.944 -29.443 1.00 22.03 199 ASP A CA 1
ATOM 1534 C C . ASP A 1 196 ? 32.129 51.496 -29.000 1.00 22.32 199 ASP A C 1
ATOM 1535 O O . ASP A 1 196 ? 31.858 51.623 -27.807 1.00 24.17 199 ASP A O 1
ATOM 1540 N N . THR A 1 197 ? 31.278 51.798 -29.980 1.00 22.66 200 THR A N 1
ATOM 1541 C CA . THR A 1 197 ? 29.838 51.883 -29.761 1.00 19.87 200 THR A CA 1
ATOM 1542 C C . THR A 1 197 ? 29.247 50.481 -29.855 1.00 18.29 200 THR A C 1
ATOM 1543 O O . THR A 1 197 ? 29.915 49.546 -30.301 1.00 16.73 200 THR A O 1
ATOM 1547 N N . VAL A 1 198 ? 27.982 50.320 -29.440 1.00 17.20 201 VAL A N 1
ATOM 1548 C CA . VAL A 1 198 ? 27.413 48.983 -29.568 1.00 16.87 201 VAL A CA 1
ATOM 1549 C C . VAL A 1 198 ? 27.331 48.585 -31.030 1.00 15.20 201 VAL A C 1
ATOM 1550 O O . VAL A 1 198 ? 27.415 47.398 -31.349 1.00 18.56 201 VAL A O 1
ATOM 1554 N N . LEU A 1 199 ? 27.217 49.553 -31.950 1.00 15.25 202 LEU A N 1
ATOM 1555 C CA . LEU A 1 199 ? 27.171 49.155 -33.357 1.00 17.82 202 LEU A CA 1
ATOM 1556 C C . LEU A 1 199 ? 28.499 48.541 -33.794 1.00 19.24 202 LEU A C 1
ATOM 1557 O O . LEU A 1 199 ? 28.507 47.503 -34.462 1.00 15.43 202 LEU A O 1
ATOM 1562 N N . HIS A 1 200 ? 29.636 49.138 -33.404 1.00 18.52 203 HIS A N 1
ATOM 1563 C CA . HIS A 1 200 ? 30.924 48.497 -33.689 1.00 20.09 203 HIS A CA 1
ATOM 1564 C C . HIS A 1 200 ? 31.006 47.123 -33.046 1.00 16.61 203 HIS A C 1
ATOM 1565 O O . HIS A 1 200 ? 31.481 46.155 -33.660 1.00 16.64 203 HIS A O 1
ATOM 1572 N N . GLU A 1 201 ? 30.602 47.049 -31.778 1.00 16.37 204 GLU A N 1
ATOM 1573 C CA . GLU A 1 201 ? 30.700 45.821 -31.000 1.00 20.51 204 GLU A CA 1
ATOM 1574 C C . GLU A 1 201 ? 29.950 44.679 -31.675 1.00 18.65 204 GLU A C 1
ATOM 1575 O O . GLU A 1 201 ? 30.487 43.574 -31.841 1.00 16.75 204 GLU A O 1
ATOM 1581 N N . PHE A 1 202 ? 28.702 44.923 -32.081 1.00 14.33 205 PHE A N 1
ATOM 1582 C CA . PHE A 1 202 ? 27.921 43.836 -32.644 1.00 17.26 205 PHE A CA 1
ATOM 1583 C C . PHE A 1 202 ? 28.174 43.620 -34.125 1.00 15.35 205 PHE A C 1
ATOM 1584 O O . PHE A 1 202 ? 27.897 42.523 -34.623 1.00 19.46 205 PHE A O 1
ATOM 1592 N N . VAL A 1 203 ? 28.721 44.606 -34.836 1.00 15.14 206 VAL A N 1
ATOM 1593 C CA . VAL A 1 203 ? 29.239 44.305 -36.170 1.00 17.10 206 VAL A CA 1
ATOM 1594 C C . VAL A 1 203 ? 30.398 43.319 -36.068 1.00 17.99 206 VAL A C 1
ATOM 1595 O O . VAL A 1 203 ? 30.457 42.329 -36.805 1.00 20.18 206 VAL A O 1
ATOM 1599 N N . LYS A 1 204 ? 31.331 43.566 -35.145 1.00 15.86 207 LYS A N 1
ATOM 1600 C CA . LYS A 1 204 ? 32.458 42.649 -34.990 1.00 18.92 207 LYS A CA 1
ATOM 1601 C C . LYS A 1 204 ? 32.001 41.276 -34.523 1.00 19.59 207 LYS A C 1
ATOM 1602 O O . LYS A 1 204 ? 32.590 40.262 -34.919 1.00 18.70 207 LYS A O 1
ATOM 1608 N N . LYS A 1 205 ? 30.941 41.219 -33.710 1.00 17.29 208 LYS A N 1
ATOM 1609 C CA . LYS A 1 205 ? 30.352 39.952 -33.297 1.00 17.55 208 LYS A CA 1
ATOM 1610 C C . LYS A 1 205 ? 29.569 39.264 -34.412 1.00 20.69 208 LYS A C 1
ATOM 1611 O O . LYS A 1 205 ? 29.124 38.129 -34.206 1.00 19.86 208 LYS A O 1
ATOM 1617 N N . ARG A 1 206 ? 29.393 39.916 -35.571 1.00 18.02 209 ARG A N 1
ATOM 1618 C CA . ARG A 1 206 ? 28.581 39.374 -36.667 1.00 15.77 209 ARG A CA 1
ATOM 1619 C C . ARG A 1 206 ? 27.168 39.041 -36.203 1.00 18.39 209 ARG A C 1
ATOM 1620 O O . ARG A 1 206 ? 26.552 38.086 -36.677 1.00 22.14 209 ARG A O 1
ATOM 1628 N N . ASP A 1 207 ? 26.642 39.821 -35.266 1.00 17.71 210 ASP A N 1
ATOM 1629 C CA . ASP A 1 207 ? 25.331 39.544 -34.692 1.00 18.27 210 ASP A CA 1
ATOM 1630 C C . ASP A 1 207 ? 24.321 40.317 -35.538 1.00 20.32 210 ASP A C 1
ATOM 1631 O O . ASP A 1 207 ? 24.016 41.474 -35.272 1.00 19.26 210 ASP A O 1
ATOM 1636 N N . ILE A 1 208 ? 23.807 39.661 -36.581 1.00 19.85 211 ILE A N 1
ATOM 1637 C CA . ILE A 1 208 ? 22.906 40.319 -37.527 1.00 20.40 211 ILE A CA 1
ATOM 1638 C C . ILE A 1 208 ? 21.643 40.791 -36.824 1.00 18.97 211 ILE A C 1
ATOM 1639 O O . ILE A 1 208 ? 21.180 41.922 -37.033 1.00 20.96 211 ILE A O 1
ATOM 1644 N N . LEU A 1 209 ? 21.060 39.924 -35.990 1.00 20.66 212 LEU A N 1
ATOM 1645 C CA . LEU A 1 209 ? 19.848 40.274 -35.243 1.00 24.95 212 LEU A CA 1
ATOM 1646 C C . LEU A 1 209 ? 20.016 41.575 -34.463 1.00 20.94 212 LEU A C 1
ATOM 1647 O O . LEU A 1 209 ? 19.148 42.465 -34.498 1.00 18.80 212 LEU A O 1
ATOM 1652 N N . LEU A 1 210 ? 21.121 41.690 -33.725 1.00 19.03 213 LEU A N 1
ATOM 1653 C CA . LEU A 1 210 ? 21.319 42.858 -32.875 1.00 17.15 213 LEU A CA 1
ATOM 1654 C C . LEU A 1 210 ? 21.747 44.073 -33.688 1.00 16.58 213 LEU A C 1
ATOM 1655 O O . LEU A 1 210 ? 21.335 45.192 -33.377 1.00 18.13 213 LEU A O 1
ATOM 1660 N N . CYS A 1 211 ? 22.558 43.883 -34.733 1.00 18.46 214 CYS A N 1
ATOM 1661 C CA . CYS A 1 211 ? 22.882 45.021 -35.597 1.00 19.30 214 CYS A CA 1
ATOM 1662 C C . CYS A 1 211 ? 21.630 45.615 -36.229 1.00 20.93 214 CYS A C 1
ATOM 1663 O O . CYS A 1 211 ? 21.494 46.839 -36.311 1.00 19.97 214 CYS A O 1
ATOM 1666 N N . ARG A 1 212 ? 20.716 44.767 -36.708 1.00 19.91 215 ARG A N 1
ATOM 1667 C CA . ARG A 1 212 ? 19.474 45.287 -37.285 1.00 21.31 215 ARG A CA 1
ATOM 1668 C C . ARG A 1 212 ? 18.688 46.099 -36.261 1.00 18.28 215 ARG A C 1
ATOM 1669 O O . ARG A 1 212 ? 18.177 47.184 -36.574 1.00 20.52 215 ARG A O 1
ATOM 1677 N N . TRP A 1 213 ? 18.573 45.583 -35.039 1.00 17.89 216 TRP A N 1
ATOM 1678 C CA . TRP A 1 213 ? 17.858 46.291 -33.983 1.00 20.74 216 TRP A CA 1
ATOM 1679 C C . TRP A 1 213 ? 18.518 47.627 -33.682 1.00 23.60 216 TRP A C 1
ATOM 1680 O O . TRP A 1 213 ? 17.839 48.664 -33.573 1.00 19.71 216 TRP A O 1
ATOM 1691 N N . ILE A 1 214 ? 19.851 47.628 -33.543 1.00 17.58 217 ILE A N 1
ATOM 1692 C CA . ILE A 1 214 ? 20.562 48.878 -33.277 1.00 15.17 217 ILE A CA 1
ATOM 1693 C C . ILE A 1 214 ? 20.311 49.880 -34.401 1.00 19.73 217 ILE A C 1
ATOM 1694 O O . ILE A 1 214 ? 19.987 51.047 -34.153 1.00 19.46 217 ILE A O 1
ATOM 1699 N N . LEU A 1 215 ? 20.429 49.429 -35.660 1.00 17.87 218 LEU A N 1
ATOM 1700 C CA . LEU A 1 215 ? 20.231 50.356 -36.780 1.00 20.42 218 LEU A CA 1
ATOM 1701 C C . LEU A 1 215 ? 18.784 50.833 -36.877 1.00 25.81 218 LEU A C 1
ATOM 1702 O O . LEU A 1 215 ? 18.529 51.932 -37.383 1.00 28.70 218 LEU A O 1
ATOM 1707 N N . ASP A 1 216 ? 17.826 50.042 -36.397 1.00 24.43 219 ASP A N 1
ATOM 1708 C CA . ASP A 1 216 ? 16.438 50.499 -36.379 1.00 28.11 219 ASP A CA 1
ATOM 1709 C C . ASP A 1 216 ? 16.118 51.399 -35.197 1.00 28.05 219 ASP A C 1
ATOM 1710 O O . ASP A 1 216 ? 14.993 51.903 -35.117 1.00 25.73 219 ASP A O 1
ATOM 1715 N N . HIS A 1 217 ? 17.062 51.633 -34.291 1.00 22.36 220 HIS A N 1
ATOM 1716 C CA . HIS A 1 217 ? 16.792 52.441 -33.105 1.00 25.39 220 HIS A CA 1
ATOM 1717 C C . HIS A 1 217 ? 17.853 53.507 -32.904 1.00 26.97 220 HIS A C 1
ATOM 1718 O O . HIS A 1 217 ? 18.258 53.809 -31.777 1.00 26.24 220 HIS A O 1
ATOM 1725 N N . GLY A 1 218 ? 18.316 54.100 -33.998 1.00 29.79 221 GLY A N 1
ATOM 1726 C CA . GLY A 1 218 ? 19.151 55.276 -33.931 1.00 32.00 221 GLY A CA 1
ATOM 1727 C C . GLY A 1 218 ? 20.637 55.044 -34.014 1.00 28.17 221 GLY A C 1
ATOM 1728 O O . GLY A 1 218 ? 21.394 56.018 -33.932 1.00 25.91 221 GLY A O 1
ATOM 1729 N N . GLY A 1 219 ? 21.087 53.797 -34.168 1.00 21.93 222 GLY A N 1
ATOM 1730 C CA . GLY A 1 219 ? 22.505 53.547 -34.342 1.00 22.20 222 GLY A CA 1
ATOM 1731 C C . GLY A 1 219 ? 23.064 54.310 -35.523 1.00 29.99 222 GLY A C 1
ATOM 1732 O O . GLY A 1 219 ? 22.485 54.275 -36.610 1.00 30.90 222 GLY A O 1
ATOM 1733 N N . ASP A 1 220 ? 24.178 55.011 -35.323 1.00 23.63 223 ASP A N 1
ATOM 1734 C CA . ASP A 1 220 ? 24.696 55.926 -36.331 1.00 27.77 223 ASP A CA 1
ATOM 1735 C C . ASP A 1 220 ? 25.878 55.291 -37.040 1.00 20.79 223 ASP A C 1
ATOM 1736 O O . ASP A 1 220 ? 26.952 55.152 -36.435 1.00 26.97 223 ASP A O 1
ATOM 1741 N N . PRO A 1 221 ? 25.754 54.922 -38.318 1.00 27.37 224 PRO A N 1
ATOM 1742 C CA . PRO A 1 221 ? 26.876 54.259 -39.007 1.00 26.37 224 PRO A CA 1
ATOM 1743 C C . PRO A 1 221 ? 28.056 55.170 -39.291 1.00 29.36 224 PRO A C 1
ATOM 1744 O O . PRO A 1 221 ? 29.113 54.672 -39.710 1.00 27.53 224 PRO A O 1
ATOM 1748 N N . PHE A 1 222 ? 27.921 56.478 -39.074 1.00 29.69 225 PHE A N 1
ATOM 1749 C CA . PHE A 1 222 ? 29.011 57.415 -39.301 1.00 25.15 225 PHE A CA 1
ATOM 1750 C C . PHE A 1 222 ? 29.864 57.648 -38.063 1.00 30.67 225 PHE A C 1
ATOM 1751 O O . PHE A 1 222 ? 30.922 58.277 -38.171 1.00 31.44 225 PHE A O 1
ATOM 1759 N N . LYS A 1 223 ? 29.445 57.156 -36.900 1.00 29.47 226 LYS A N 1
ATOM 1760 C CA . LYS A 1 223 ? 30.240 57.345 -35.690 1.00 28.82 226 LYS A CA 1
ATOM 1761 C C . LYS A 1 223 ? 31.468 56.448 -35.731 1.00 34.33 226 LYS A C 1
ATOM 1762 O O . LYS A 1 223 ? 31.357 55.219 -35.837 1.00 36.01 226 LYS A O 1
ATOM 1768 N N . ARG A 1 224 ? 32.645 57.063 -35.683 1.00 26.39 227 ARG A N 1
ATOM 1769 C CA . ARG A 1 224 ? 33.870 56.289 -35.728 1.00 35.70 227 ARG A CA 1
ATOM 1770 C C . ARG A 1 224 ? 34.206 55.764 -34.340 1.00 38.51 227 ARG A C 1
ATOM 1771 O O . ARG A 1 224 ? 33.748 56.285 -33.318 1.00 40.61 227 ARG A O 1
ATOM 1779 N N . ASP A 1 225 ? 34.998 54.702 -34.309 1.00 27.78 228 ASP A N 1
ATOM 1780 C CA . ASP A 1 225 ? 35.499 54.215 -33.036 1.00 29.29 228 ASP A CA 1
ATOM 1781 C C . ASP A 1 225 ? 36.714 55.040 -32.611 1.00 34.57 228 ASP A C 1
ATOM 1782 O O . ASP A 1 225 ? 37.131 55.981 -33.294 1.00 37.36 228 ASP A O 1
ATOM 1787 N N . SER A 1 226 ? 37.303 54.674 -31.472 1.00 38.99 229 SER A N 1
ATOM 1788 C CA . SER A 1 226 ? 38.415 55.452 -30.934 1.00 42.11 229 SER A CA 1
ATOM 1789 C C . SER A 1 226 ? 39.627 55.435 -31.854 1.00 44.76 229 SER A C 1
ATOM 1790 O O . SER A 1 226 ? 40.494 56.308 -31.732 1.00 50.99 229 SER A O 1
ATOM 1793 N N . ARG A 1 227 ? 39.709 54.463 -32.765 1.00 38.08 230 ARG A N 1
ATOM 1794 C CA . ARG A 1 227 ? 40.793 54.363 -33.732 1.00 31.84 230 ARG A CA 1
ATOM 1795 C C . ARG A 1 227 ? 40.459 55.022 -35.065 1.00 34.26 230 ARG A C 1
ATOM 1796 O O . ARG A 1 227 ? 41.262 54.948 -35.999 1.00 42.68 230 ARG A O 1
ATOM 1804 N N . GLY A 1 228 ? 39.299 55.659 -35.174 1.00 30.74 231 GLY A N 1
ATOM 1805 C CA . GLY A 1 228 ? 38.925 56.377 -36.376 1.00 40.63 231 GLY A CA 1
ATOM 1806 C C . GLY A 1 228 ? 38.170 55.580 -37.421 1.00 42.79 231 GLY A C 1
ATOM 1807 O O . GLY A 1 228 ? 37.930 56.106 -38.514 1.00 34.35 231 GLY A O 1
ATOM 1808 N N . LYS A 1 229 ? 37.766 54.347 -37.118 1.00 42.55 232 LYS A N 1
ATOM 1809 C CA . LYS A 1 229 ? 37.142 53.458 -38.092 1.00 33.82 232 LYS A CA 1
ATOM 1810 C C . LYS A 1 229 ? 35.622 53.500 -37.991 1.00 30.19 232 LYS A C 1
ATOM 1811 O O . LYS A 1 229 ? 35.056 53.512 -36.893 1.00 27.00 232 LYS A O 1
ATOM 1817 N N . LEU A 1 230 ? 34.966 53.509 -39.142 1.00 26.87 233 LEU A N 1
ATOM 1818 C CA . LEU A 1 230 ? 33.531 53.302 -39.234 1.00 25.51 233 LEU A CA 1
ATOM 1819 C C . LEU A 1 230 ? 33.197 51.819 -39.048 1.00 19.38 233 LEU A C 1
ATOM 1820 O O . LEU A 1 230 ? 34.010 50.955 -39.382 1.00 25.21 233 LEU A O 1
ATOM 1825 N N . PRO A 1 231 ? 31.993 51.504 -38.545 1.00 24.28 234 PRO A N 1
ATOM 1826 C CA . PRO A 1 231 ? 31.584 50.091 -38.462 1.00 21.63 234 PRO A CA 1
ATOM 1827 C C . PRO A 1 231 ? 31.771 49.320 -39.764 1.00 25.12 234 PRO A C 1
ATOM 1828 O O . PRO A 1 231 ? 32.208 48.162 -39.743 1.00 24.54 234 PRO A O 1
ATOM 1832 N N . ILE A 1 232 ? 31.464 49.939 -40.905 1.00 23.20 235 ILE A N 1
ATOM 1833 C CA . ILE A 1 232 ? 31.603 49.221 -42.168 1.00 24.33 235 ILE A CA 1
ATOM 1834 C C . ILE A 1 232 ? 33.075 48.965 -42.508 1.00 25.89 235 ILE A C 1
ATOM 1835 O O . ILE A 1 232 ? 33.391 47.987 -43.199 1.00 23.93 235 ILE A O 1
ATOM 1840 N N . ASP A 1 233 ? 34.002 49.800 -42.015 1.00 25.43 236 ASP A N 1
ATOM 1841 C CA . ASP A 1 233 ? 35.430 49.529 -42.200 1.00 30.54 236 ASP A CA 1
ATOM 1842 C C . ASP A 1 233 ? 35.881 48.257 -41.497 1.00 29.02 236 ASP A C 1
ATOM 1843 O O . ASP A 1 233 ? 36.989 47.778 -41.760 1.00 29.06 236 ASP A O 1
ATOM 1848 N N . LEU A 1 234 ? 35.085 47.727 -40.566 1.00 24.58 237 LEU A N 1
ATOM 1849 C CA . LEU A 1 234 ? 35.498 46.540 -39.821 1.00 24.57 237 LEU A CA 1
ATOM 1850 C C . LEU A 1 234 ? 35.299 45.254 -40.607 1.00 30.35 237 LEU A C 1
ATOM 1851 O O . LEU A 1 234 ? 35.834 44.219 -40.206 1.00 29.63 237 LEU A O 1
ATOM 1856 N N . LEU A 1 235 ? 34.540 45.296 -41.703 1.00 28.15 238 LEU A N 1
ATOM 1857 C CA . LEU A 1 235 ? 34.295 44.124 -42.532 1.00 31.98 238 LEU A CA 1
ATOM 1858 C C . LEU A 1 235 ? 35.264 44.112 -43.710 1.00 29.24 238 LEU A C 1
ATOM 1859 O O . LEU A 1 235 ? 35.311 45.074 -44.489 1.00 34.45 238 LEU A O 1
ATOM 1864 N N . LYS A 1 236 ? 36.007 43.016 -43.853 1.00 36.56 239 LYS A N 1
ATOM 1865 C CA . LYS A 1 236 ? 36.988 42.893 -44.929 1.00 45.40 239 LYS A CA 1
ATOM 1866 C C . LYS A 1 236 ? 36.320 42.859 -46.299 1.00 42.06 239 LYS A C 1
ATOM 1867 O O . LYS A 1 236 ? 35.263 42.248 -46.482 1.00 35.49 239 LYS A O 1
ATOM 1873 N N . LYS A 1 237 ? 36.963 43.504 -47.271 1.00 42.87 240 LYS A N 1
ATOM 1874 C CA . LYS A 1 237 ? 36.447 43.557 -48.629 1.00 46.89 240 LYS A CA 1
ATOM 1875 C C . LYS A 1 237 ? 36.564 42.197 -49.315 1.00 39.94 240 LYS A C 1
ATOM 1876 O O . LYS A 1 237 ? 37.525 41.454 -49.100 1.00 34.83 240 LYS A O 1
ATOM 1882 N N . VAL A 1 238 ? 35.569 41.878 -50.139 1.00 43.19 241 VAL A N 1
ATOM 1883 C CA . VAL A 1 238 ? 35.508 40.641 -50.907 1.00 41.67 241 VAL A CA 1
ATOM 1884 C C . VAL A 1 238 ? 35.380 41.001 -52.381 1.00 38.87 241 VAL A C 1
ATOM 1885 O O . VAL A 1 238 ? 34.597 41.886 -52.742 1.00 46.35 241 VAL A O 1
ATOM 1889 N N . SER A 1 239 ? 36.145 40.312 -53.228 1.00 43.63 242 SER A N 1
ATOM 1890 C CA . SER A 1 239 ? 36.109 40.564 -54.663 1.00 50.94 242 SER A CA 1
ATOM 1891 C C . SER A 1 239 ? 34.701 40.350 -55.220 1.00 50.77 242 SER A C 1
ATOM 1892 O O . SER A 1 239 ? 33.880 39.619 -54.655 1.00 48.51 242 SER A O 1
ATOM 1895 N N . SER A 1 240 ? 34.441 40.981 -56.367 1.00 46.36 243 SER A N 1
ATOM 1896 C CA . SER A 1 240 ? 33.088 40.992 -56.919 1.00 49.08 243 SER A CA 1
ATOM 1897 C C . SER A 1 240 ? 32.601 39.585 -57.255 1.00 38.30 243 SER A C 1
ATOM 1898 O O . SER A 1 240 ? 31.445 39.239 -56.986 1.00 43.79 243 SER A O 1
ATOM 1901 N N . LYS A 1 241 ? 33.466 38.758 -57.838 1.00 41.87 244 LYS A N 1
ATOM 1902 C CA . LYS A 1 241 ? 33.048 37.426 -58.266 1.00 45.98 244 LYS A CA 1
ATOM 1903 C C . LYS A 1 241 ? 32.632 36.532 -57.099 1.00 39.76 244 LYS A C 1
ATOM 1904 O O . LYS A 1 241 ? 31.834 35.605 -57.299 1.00 36.45 244 LYS A O 1
ATOM 1910 N N . GLU A 1 242 ? 33.144 36.788 -55.893 1.00 35.36 245 GLU A N 1
ATOM 1911 C CA . GLU A 1 242 ? 32.879 35.965 -54.719 1.00 33.20 245 GLU A CA 1
ATOM 1912 C C . GLU A 1 242 ? 31.811 36.551 -53.798 1.00 36.96 245 GLU A C 1
ATOM 1913 O O . GLU A 1 242 ? 31.435 35.893 -52.819 1.00 28.94 245 GLU A O 1
ATOM 1919 N N . GLN A 1 243 ? 31.296 37.748 -54.110 1.00 32.86 246 GLN A N 1
ATOM 1920 C CA . GLN A 1 243 ? 30.480 38.506 -53.164 1.00 29.52 246 GLN A CA 1
ATOM 1921 C C . GLN A 1 243 ? 29.261 37.718 -52.707 1.00 30.65 246 GLN A C 1
ATOM 1922 O 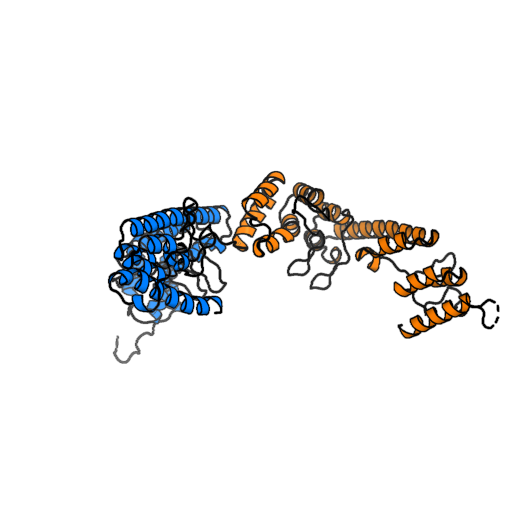O . GLN A 1 243 ? 28.841 37.828 -51.548 1.00 30.39 246 GLN A O 1
ATOM 1928 N N . ASN A 1 244 ? 28.673 36.913 -53.596 1.00 21.65 247 ASN A N 1
ATOM 1929 C CA . ASN A 1 244 ? 27.429 36.214 -53.281 1.00 29.13 247 ASN A CA 1
ATOM 1930 C C . ASN A 1 244 ? 27.628 34.764 -52.846 1.00 27.64 247 ASN A C 1
ATOM 1931 O O . ASN A 1 244 ? 26.639 34.043 -52.672 1.00 31.92 247 ASN A O 1
ATOM 1936 N N . ASP A 1 245 ? 28.870 34.320 -52.665 1.00 29.04 248 ASP A N 1
ATOM 1937 C CA . ASP A 1 245 ? 29.100 32.969 -52.161 1.00 23.70 248 ASP A CA 1
ATOM 1938 C C . ASP A 1 245 ? 28.556 32.829 -50.746 1.00 26.41 248 ASP A C 1
ATOM 1939 O O . ASP A 1 245 ? 28.513 33.795 -49.975 1.00 25.66 248 ASP A O 1
ATOM 1944 N N . LYS A 1 246 ? 28.123 31.608 -50.413 1.00 25.41 249 LYS A N 1
ATOM 1945 C CA . LYS A 1 246 ? 27.478 31.369 -49.126 1.00 27.41 249 LYS A CA 1
ATOM 1946 C C . LYS A 1 246 ? 28.394 31.736 -47.960 1.00 23.53 249 LYS A C 1
ATOM 1947 O O . LYS A 1 246 ? 27.930 32.265 -46.943 1.00 26.95 249 LYS A O 1
ATOM 1953 N N . LYS A 1 247 ? 29.697 31.462 -48.087 1.00 23.08 250 LYS A N 1
ATOM 1954 C CA . LYS A 1 247 ? 30.611 31.732 -46.977 1.00 23.60 250 LYS A CA 1
ATOM 1955 C C . LYS A 1 247 ? 30.718 33.221 -46.669 1.00 25.75 250 LYS A C 1
ATOM 1956 O O . LYS A 1 247 ? 31.127 33.585 -45.560 1.00 24.68 250 LYS A O 1
ATOM 1962 N N . ASN A 1 248 ? 30.353 34.088 -47.615 1.00 19.79 251 ASN A N 1
ATOM 1963 C CA . ASN A 1 248 ? 30.401 35.534 -47.405 1.00 22.35 251 ASN A CA 1
ATOM 1964 C C . ASN A 1 248 ? 29.053 36.136 -47.051 1.00 22.24 251 ASN A C 1
ATOM 1965 O O . ASN A 1 248 ? 28.948 37.361 -46.943 1.00 22.11 251 ASN A O 1
ATOM 1970 N N . ALA A 1 249 ? 28.025 35.307 -46.851 1.00 20.68 252 ALA A N 1
ATOM 1971 C CA . ALA A 1 249 ? 26.660 35.826 -46.736 1.00 27.97 252 ALA A CA 1
ATOM 1972 C C . ALA A 1 249 ? 26.452 36.677 -45.483 1.00 22.14 252 ALA A C 1
ATOM 1973 O O . ALA A 1 249 ? 25.635 37.610 -45.497 1.00 18.97 252 ALA A O 1
ATOM 1975 N N . ILE A 1 250 ? 27.153 36.363 -44.392 1.00 17.15 253 ILE A N 1
ATOM 1976 C CA . ILE A 1 250 ? 26.953 37.100 -43.144 1.00 16.26 253 ILE A CA 1
ATOM 1977 C C . ILE A 1 250 ? 27.477 38.523 -43.278 1.00 20.92 253 ILE A C 1
ATOM 1978 O O . ILE A 1 250 ? 26.751 39.492 -43.035 1.00 20.31 253 ILE A O 1
ATOM 1983 N N . ASP A 1 251 ? 28.754 38.666 -43.653 1.00 20.28 254 ASP A N 1
ATOM 1984 C CA . ASP A 1 251 ? 29.327 39.997 -43.816 1.00 19.49 254 ASP A CA 1
ATOM 1985 C C . ASP A 1 251 ? 28.636 40.767 -44.931 1.00 25.34 254 ASP A C 1
ATOM 1986 O O . ASP A 1 251 ? 28.517 41.997 -44.855 1.00 20.38 254 ASP A O 1
ATOM 1991 N N . LEU A 1 252 ? 28.168 40.067 -45.969 1.00 22.36 255 LEU A N 1
ATOM 1992 C CA . LEU A 1 252 ? 27.443 40.768 -47.028 1.00 20.72 255 LEU A CA 1
ATOM 1993 C C . LEU A 1 252 ? 26.164 41.390 -46.484 1.00 23.62 255 LEU A C 1
ATOM 1994 O O . LEU A 1 252 ? 25.841 42.543 -46.793 1.00 24.39 255 LEU A O 1
ATOM 1999 N N . GLU A 1 253 ? 25.432 40.653 -45.649 1.00 20.20 256 GLU A N 1
ATOM 2000 C CA . GLU A 1 253 ? 24.200 41.210 -45.108 1.00 23.37 256 GLU A CA 1
ATOM 2001 C C . GLU A 1 253 ? 24.490 42.414 -44.219 1.00 27.56 256 GLU A C 1
ATOM 2002 O O . GLU A 1 253 ? 23.788 43.431 -44.294 1.00 23.41 256 GLU A O 1
ATOM 2008 N N . LEU A 1 254 ? 25.525 42.318 -43.376 1.00 20.45 257 LEU A N 1
ATOM 2009 C CA . LEU A 1 254 ? 25.914 43.452 -42.537 1.00 19.24 257 LEU A CA 1
ATOM 2010 C C . LEU A 1 254 ? 26.324 44.644 -43.387 1.00 21.23 257 LEU A C 1
ATOM 2011 O O . LEU A 1 254 ? 25.970 45.784 -43.075 1.00 20.85 257 LEU A O 1
ATOM 2016 N N . LYS A 1 255 ? 27.089 44.401 -44.453 1.00 18.44 258 LYS A N 1
ATOM 2017 C CA . LYS A 1 255 ? 27.492 45.492 -45.337 1.00 22.95 258 LYS A CA 1
ATOM 2018 C C . LYS A 1 255 ? 26.273 46.201 -45.927 1.00 23.10 258 LYS A C 1
ATOM 2019 O O . LYS A 1 255 ? 26.197 47.438 -45.925 1.00 21.81 258 LYS A O 1
ATOM 2025 N N . LYS A 1 256 ? 25.308 45.429 -46.437 1.00 23.40 259 LYS A N 1
ATOM 2026 C CA . LYS A 1 256 ? 24.110 46.026 -47.032 1.00 29.24 259 LYS A CA 1
ATOM 2027 C C . LYS A 1 256 ? 23.319 46.823 -46.004 1.00 30.71 259 LYS A C 1
ATOM 2028 O O . LYS A 1 256 ? 22.814 47.916 -46.300 1.00 24.47 259 LYS A O 1
ATOM 2034 N N . MET A 1 257 ? 23.191 46.288 -44.790 1.00 21.02 260 MET A N 1
ATOM 2035 C CA . MET A 1 257 ? 22.486 47.008 -43.728 1.00 22.78 260 MET A CA 1
ATOM 2036 C C . MET A 1 257 ? 23.189 48.312 -43.376 1.00 24.08 260 MET A C 1
ATOM 2037 O O . MET A 1 257 ? 22.537 49.341 -43.134 1.00 22.76 260 MET A O 1
ATOM 2042 N N . LEU A 1 258 ? 24.519 48.287 -43.322 1.00 22.19 261 LEU A N 1
ATOM 2043 C CA . LEU A 1 258 ? 25.257 49.497 -42.956 1.00 20.41 261 LEU A CA 1
ATOM 2044 C C . LEU A 1 258 ? 25.190 50.539 -44.062 1.00 28.81 261 LEU A C 1
ATOM 2045 O O . LEU A 1 258 ? 25.113 51.744 -43.781 1.00 25.46 261 LEU A O 1
ATOM 2050 N N . GLU A 1 259 ? 25.216 50.092 -45.320 1.00 22.09 262 GLU A N 1
ATOM 2051 C CA . GLU A 1 259 ? 25.126 51.016 -46.443 1.00 23.82 262 GLU A CA 1
ATOM 2052 C C . GLU A 1 259 ? 23.761 51.686 -46.491 1.00 26.78 262 GLU A C 1
ATOM 2053 O O . GLU A 1 259 ? 23.671 52.904 -46.692 1.00 30.82 262 GLU A O 1
ATOM 2059 N N . LYS A 1 260 ? 22.691 50.919 -46.269 1.00 24.48 263 LYS A N 1
ATOM 2060 C CA . LYS A 1 260 ? 21.362 51.514 -46.227 1.00 29.10 263 LYS A CA 1
ATOM 2061 C C . LYS A 1 260 ? 21.220 52.462 -45.037 1.00 35.85 263 LYS A C 1
ATOM 2062 O O . LYS A 1 260 ? 20.618 53.538 -45.156 1.00 26.06 263 LYS A O 1
ATOM 2068 N N . ALA A 1 261 ? 21.774 52.087 -43.880 1.00 27.25 264 ALA A N 1
ATOM 2069 C CA . ALA A 1 261 ? 21.709 52.973 -42.718 1.00 28.81 264 ALA A CA 1
ATOM 2070 C C . ALA A 1 261 ? 22.468 54.273 -42.972 1.00 27.15 264 ALA A C 1
ATOM 2071 O O . ALA A 1 261 ? 22.048 55.351 -42.525 1.00 27.45 264 ALA A O 1
ATOM 2073 N N . ALA A 1 262 ? 23.577 54.192 -43.708 1.00 22.71 265 ALA A N 1
ATOM 2074 C CA . ALA A 1 262 ? 24.364 55.382 -44.010 1.00 25.87 265 ALA A CA 1
ATOM 2075 C C . ALA A 1 262 ? 23.590 56.335 -44.910 1.00 30.36 265 ALA A C 1
ATOM 2076 O O . ALA A 1 262 ? 23.653 57.559 -44.725 1.00 29.91 265 ALA A O 1
ATOM 2078 N N . ARG A 1 263 ? 22.839 55.793 -45.874 1.00 28.71 266 ARG A N 1
ATOM 2079 C CA . ARG A 1 263 ? 21.999 56.642 -46.719 1.00 34.38 266 ARG A CA 1
ATOM 2080 C C . ARG A 1 263 ? 20.936 57.352 -45.890 1.00 32.37 266 ARG A C 1
ATOM 2081 O O . ARG A 1 263 ? 20.712 58.558 -46.040 1.00 32.55 266 ARG A O 1
ATOM 2089 N N . GLU A 1 264 ? 20.278 56.621 -44.994 1.00 26.63 267 GLU A N 1
ATOM 2090 C CA . GLU A 1 264 ? 19.246 57.237 -44.167 1.00 28.95 267 GLU A CA 1
ATOM 2091 C C . GLU A 1 264 ? 19.851 58.254 -43.202 1.00 31.32 267 GLU A C 1
ATOM 2092 O O . GLU A 1 264 ? 19.281 59.334 -42.981 1.00 31.94 267 GLU A O 1
ATOM 2098 N N . GLN A 1 265 ? 21.029 57.945 -42.658 1.00 28.64 268 GLN A N 1
ATOM 2099 C CA . GLN A 1 265 ? 21.722 58.872 -41.764 1.00 36.01 268 GLN A CA 1
ATOM 2100 C C . GLN A 1 265 ? 22.086 60.170 -42.479 1.00 36.82 268 GLN A C 1
ATOM 2101 O O . GLN A 1 265 ? 22.053 61.254 -41.877 1.00 32.84 268 GLN A O 1
ATOM 2107 N N . SER A 1 266 ? 22.458 60.076 -43.758 1.00 27.76 269 SER A N 1
ATOM 2108 C CA . SER A 1 266 ? 22.813 61.273 -44.516 1.00 25.72 269 SER A CA 1
ATOM 2109 C C . SER A 1 266 ? 21.645 62.254 -44.579 1.00 28.58 269 SER A C 1
ATOM 2110 O O . SER A 1 266 ? 21.844 63.475 -44.526 1.00 31.41 269 SER A O 1
ATOM 2113 N N . VAL A 1 267 ? 20.423 61.737 -44.685 1.00 26.30 270 VAL A N 1
ATOM 2114 C CA . VAL A 1 267 ? 19.245 62.603 -44.711 1.00 31.71 270 VAL A CA 1
ATOM 2115 C C . VAL A 1 267 ? 19.026 63.244 -43.347 1.00 40.33 270 VAL A C 1
ATOM 2116 O O . VAL A 1 267 ? 18.785 64.452 -43.245 1.00 33.89 270 VAL A O 1
ATOM 2120 N N . ILE A 1 268 ? 19.106 62.443 -42.280 1.00 37.80 271 ILE A N 1
ATOM 2121 C CA . ILE A 1 268 ? 18.928 62.962 -40.925 1.00 39.43 271 ILE A CA 1
ATOM 2122 C C . ILE A 1 268 ? 19.901 64.100 -40.651 1.00 37.64 271 ILE A C 1
ATOM 2123 O O . ILE A 1 268 ? 19.525 65.137 -40.091 1.00 41.54 271 ILE A O 1
ATOM 2128 N N . ASP A 1 269 ? 21.161 63.933 -41.054 1.00 30.50 272 ASP A N 1
ATOM 2129 C CA . ASP A 1 269 ? 22.189 64.925 -40.765 1.00 35.43 272 ASP A CA 1
ATOM 2130 C C . ASP A 1 269 ? 22.013 66.247 -41.519 1.00 40.17 272 ASP A C 1
ATOM 2131 O O . ASP A 1 269 ? 22.722 67.205 -41.194 1.00 40.49 272 ASP A O 1
ATOM 2136 N N . VAL A 1 270 ? 21.113 66.334 -42.502 1.00 40.19 273 VAL A N 1
ATOM 2137 C CA . VAL A 1 270 ? 20.817 67.605 -43.171 1.00 43.44 273 VAL A CA 1
ATOM 2138 C C . VAL A 1 270 ? 19.409 68.095 -42.897 1.00 49.21 273 VAL A C 1
ATOM 2139 O O . VAL A 1 270 ? 19.015 69.139 -43.447 1.00 42.33 273 VAL A O 1
ATOM 2143 N N . THR A 1 271 ? 18.629 67.383 -42.087 1.00 48.92 274 THR A N 1
ATOM 2144 C CA . THR A 1 271 ? 17.238 67.772 -41.845 1.00 50.98 274 THR A CA 1
ATOM 2145 C C . THR A 1 271 ? 17.111 68.876 -40.788 1.00 53.13 274 THR A C 1
ATOM 2146 O O . THR A 1 271 ? 18.113 69.366 -40.256 1.00 54.19 274 THR A O 1
ATOM 2150 N N . GLY B 1 1 ? 28.670 58.767 -16.062 1.00 61.60 4 GLY B N 1
ATOM 2151 C CA . GLY B 1 1 ? 28.968 57.382 -15.749 1.00 56.30 4 GLY B CA 1
ATOM 2152 C C . GLY B 1 1 ? 28.980 56.458 -16.956 1.00 59.73 4 GLY B C 1
ATOM 2153 O O . GLY B 1 1 ? 29.991 56.347 -17.652 1.00 66.28 4 GLY B O 1
ATOM 2154 N N . SER B 1 2 ? 27.850 55.798 -17.207 1.00 55.52 5 SER B N 1
ATOM 2155 C CA . SER B 1 2 ? 27.786 54.783 -18.250 1.00 46.75 5 SER B CA 1
ATOM 2156 C C . SER B 1 2 ? 27.874 55.396 -19.644 1.00 45.76 5 SER B C 1
ATOM 2157 O O . SER B 1 2 ? 27.419 56.522 -19.896 1.00 40.32 5 SER B O 1
ATOM 2160 N N . ALA B 1 3 ? 28.453 54.611 -20.557 1.00 42.61 6 ALA B N 1
ATOM 2161 C CA . ALA B 1 3 ? 28.651 55.047 -21.934 1.00 42.43 6 ALA B CA 1
ATOM 2162 C C . ALA B 1 3 ? 27.328 55.302 -22.643 1.00 27.05 6 ALA B C 1
ATOM 2163 O O . ALA B 1 3 ? 27.252 56.144 -23.544 1.00 37.88 6 ALA B O 1
ATOM 2165 N N . MET B 1 4 ? 26.274 54.579 -22.282 1.00 28.26 7 MET B N 1
ATOM 2166 C CA . MET B 1 4 ? 25.029 54.751 -23.021 1.00 25.42 7 MET B CA 1
ATOM 2167 C C . MET B 1 4 ? 24.006 55.622 -22.297 1.00 23.17 7 MET B C 1
ATOM 2168 O O . MET B 1 4 ? 22.843 55.661 -22.706 1.00 20.24 7 MET B O 1
ATOM 2173 N N . GLY B 1 5 ? 24.415 56.340 -21.251 1.00 24.60 8 GLY B N 1
ATOM 2174 C CA . GLY B 1 5 ? 23.584 57.418 -20.721 1.00 29.99 8 GLY B CA 1
ATOM 2175 C C . GLY B 1 5 ? 23.811 58.690 -21.526 1.00 30.11 8 GLY B C 1
ATOM 2176 O O . GLY B 1 5 ? 24.957 59.077 -21.790 1.00 31.19 8 GLY B O 1
ATOM 2177 N N . SER B 1 6 ? 22.719 59.337 -21.934 1.00 26.76 9 SER B N 1
ATOM 2178 C CA . SER B 1 6 ? 22.852 60.561 -22.714 1.00 26.01 9 SER B CA 1
ATOM 2179 C C . SER B 1 6 ? 23.548 61.639 -21.888 1.00 26.61 9 SER B C 1
ATOM 2180 O O . SER B 1 6 ? 23.342 61.744 -20.674 1.00 26.73 9 SER B O 1
ATOM 2183 N N . THR B 1 7 ? 24.393 62.427 -22.553 1.00 28.04 10 THR B N 1
ATOM 2184 C CA . THR B 1 7 ? 25.107 63.505 -21.879 1.00 33.86 10 THR B CA 1
ATOM 2185 C C . THR B 1 7 ? 24.123 64.552 -21.368 1.00 31.86 10 THR B C 1
ATOM 2186 O O . THR B 1 7 ? 23.084 64.810 -21.987 1.00 31.94 10 THR B O 1
ATOM 2190 N N . VAL B 1 8 ? 24.439 65.131 -20.210 1.00 27.72 11 VAL B N 1
ATOM 2191 C CA . VAL B 1 8 ? 23.627 66.210 -19.660 1.00 28.01 11 VAL B CA 1
ATOM 2192 C C . VAL B 1 8 ? 23.812 67.457 -20.515 1.00 32.56 11 VAL B C 1
ATOM 2193 O O . VAL B 1 8 ? 24.942 67.879 -20.780 1.00 36.89 11 VAL B O 1
ATOM 2197 N N . SER B 1 9 ? 22.709 68.053 -20.957 1.00 35.81 12 SER B N 1
ATOM 2198 C CA . SER B 1 9 ? 22.832 69.268 -21.753 1.00 42.71 12 SER B CA 1
ATOM 2199 C C . SER B 1 9 ? 22.714 70.502 -20.858 1.00 37.24 12 SER B C 1
ATOM 2200 O O . SER B 1 9 ? 22.156 70.458 -19.756 1.00 28.99 12 SER B O 1
ATOM 2203 N N . VAL B 1 10 ? 23.275 71.609 -21.331 1.00 34.20 13 VAL B N 1
ATOM 2204 C CA . VAL B 1 10 ? 23.353 72.805 -20.500 1.00 26.57 13 VAL B CA 1
ATOM 2205 C C . VAL B 1 10 ? 22.019 73.543 -20.541 1.00 27.78 13 VAL B C 1
ATOM 2206 O O . VAL B 1 10 ? 21.462 73.818 -21.611 1.00 32.47 13 VAL B O 1
ATOM 2210 N N . SER B 1 11 ? 21.516 73.893 -19.374 1.00 23.86 14 SER B N 1
ATOM 2211 C CA . SER B 1 11 ? 20.257 74.612 -19.257 1.00 20.29 14 SER B CA 1
ATOM 2212 C C . SER B 1 11 ? 20.552 76.018 -18.763 1.00 16.49 14 SER B C 1
ATOM 2213 O O . SER B 1 11 ? 21.096 76.175 -17.667 1.00 20.21 14 SER B O 1
ATOM 2216 N N . LYS B 1 12 ? 20.178 77.025 -19.557 1.00 21.83 15 LYS B N 1
ATOM 2217 C CA . LYS B 1 12 ? 20.326 78.406 -19.074 1.00 20.23 15 LYS B CA 1
ATOM 2218 C C . LYS B 1 12 ? 19.583 78.630 -17.776 1.00 20.28 15 LYS B C 1
ATOM 2219 O O . LYS B 1 12 ? 20.200 79.153 -16.819 1.00 18.96 15 LYS B O 1
ATOM 2225 N N . PRO B 1 13 ? 18.309 78.247 -17.611 1.00 23.39 16 PRO B N 1
ATOM 2226 C CA . PRO B 1 13 ? 17.645 78.485 -16.326 1.00 20.71 16 PRO B CA 1
ATOM 2227 C C . PRO B 1 13 ? 18.325 77.806 -15.151 1.00 18.09 16 PRO B C 1
ATOM 2228 O O . PRO B 1 13 ? 18.413 78.414 -14.079 1.00 18.62 16 PRO B O 1
ATOM 2232 N N . LEU B 1 14 ? 18.775 76.548 -15.303 1.00 18.48 17 LEU B N 1
ATOM 2233 C CA . LEU B 1 14 ? 19.400 75.860 -14.175 1.00 16.31 17 LEU B CA 1
ATOM 2234 C C . LEU B 1 14 ? 20.761 76.456 -13.853 1.00 16.84 17 LEU B C 1
ATOM 2235 O O . LEU B 1 14 ? 21.125 76.592 -12.678 1.00 19.34 17 LEU B O 1
ATOM 2240 N N . LEU B 1 15 ? 21.539 76.789 -14.879 1.00 19.92 18 LEU B N 1
ATOM 2241 C CA . LEU B 1 15 ? 22.833 77.421 -14.629 1.00 23.96 18 LEU B CA 1
ATOM 2242 C C . LEU B 1 15 ? 22.651 78.749 -13.906 1.00 19.58 18 LEU B C 1
ATOM 2243 O O . LEU B 1 15 ? 23.374 79.058 -12.951 1.00 20.74 18 LEU B O 1
ATOM 2248 N N . LYS B 1 16 ? 21.666 79.535 -14.336 1.00 19.42 19 LYS B N 1
ATOM 2249 C CA . LYS B 1 16 ? 21.384 80.806 -13.681 1.00 21.94 19 LYS B CA 1
ATOM 2250 C C . LYS B 1 16 ? 20.933 80.595 -12.238 1.00 24.48 19 LYS B C 1
ATOM 2251 O O . LYS B 1 16 ? 21.365 81.314 -11.332 1.00 21.06 19 LYS B O 1
ATOM 2257 N N . LEU B 1 17 ? 20.075 79.601 -12.003 1.00 19.00 20 LEU B N 1
ATOM 2258 C CA . LEU B 1 17 ? 19.639 79.292 -10.645 1.00 18.24 20 LEU B CA 1
ATOM 2259 C C . LEU B 1 17 ? 20.822 78.943 -9.744 1.00 19.40 20 LEU B C 1
ATOM 2260 O O . LEU B 1 17 ? 20.877 79.375 -8.581 1.00 20.12 20 LEU B O 1
ATOM 2265 N N . LYS B 1 18 ? 21.763 78.140 -10.254 1.00 19.92 21 LYS B N 1
ATOM 2266 C CA . LYS B 1 18 ? 22.971 77.824 -9.495 1.00 18.67 21 LYS B CA 1
ATOM 2267 C C . LYS B 1 18 ? 23.825 79.063 -9.265 1.00 19.78 21 LYS B C 1
ATOM 2268 O O . LYS B 1 18 ? 24.334 79.278 -8.159 1.00 20.52 21 LYS B O 1
ATOM 2274 N N . LEU B 1 19 ? 23.993 79.880 -10.302 1.00 20.93 22 LEU B N 1
ATOM 2275 C CA . LEU B 1 19 ? 24.853 81.056 -10.197 1.00 20.78 22 LEU B CA 1
ATOM 2276 C C . LEU B 1 19 ? 24.306 82.051 -9.183 1.00 21.97 22 LEU B C 1
ATOM 2277 O O . LEU B 1 19 ? 25.044 82.550 -8.324 1.00 20.13 22 LEU B O 1
ATOM 2282 N N . LEU B 1 20 ? 23.006 82.356 -9.268 1.00 20.04 23 LEU B N 1
ATOM 2283 C CA . LEU B 1 20 ? 22.429 83.356 -8.368 1.00 23.70 23 LEU B CA 1
ATOM 2284 C C . LEU B 1 20 ? 22.519 82.912 -6.915 1.00 25.05 23 LEU B C 1
ATOM 2285 O O . LEU B 1 20 ? 22.773 83.732 -6.027 1.00 23.31 23 LEU B O 1
ATOM 2290 N N . ASP B 1 21 ? 22.316 81.615 -6.651 1.00 19.93 24 ASP B N 1
ATOM 2291 C CA . ASP B 1 21 ? 22.454 81.117 -5.288 1.00 23.09 24 ASP B CA 1
ATOM 2292 C C . ASP B 1 21 ? 23.864 81.349 -4.771 1.00 22.85 24 ASP B C 1
ATOM 2293 O O . ASP B 1 21 ? 24.058 81.802 -3.636 1.00 27.50 24 ASP B O 1
ATOM 2298 N N . CYS B 1 22 ? 24.865 81.022 -5.592 1.00 21.88 25 CYS B N 1
ATOM 2299 C CA . CYS B 1 22 ? 26.256 81.207 -5.192 1.00 21.18 25 CYS B CA 1
ATOM 2300 C C . CYS B 1 22 ? 26.585 82.685 -4.979 1.00 25.46 25 CYS B C 1
ATOM 2301 O O . CYS B 1 22 ? 27.240 83.049 -3.994 1.00 23.39 25 CYS B O 1
ATOM 2304 N N . LEU B 1 23 ? 26.142 83.548 -5.898 1.00 20.47 26 LEU B N 1
ATOM 2305 C CA . LEU B 1 23 ? 26.390 84.986 -5.773 1.00 22.45 26 LEU B CA 1
ATOM 2306 C C . LEU B 1 23 ? 25.735 85.584 -4.533 1.00 26.38 26 LEU B C 1
ATOM 2307 O O . LEU B 1 23 ? 26.190 86.625 -4.032 1.00 26.38 26 LEU B O 1
ATOM 2312 N N . ARG B 1 24 ? 24.650 84.973 -4.049 1.00 22.86 27 ARG B N 1
ATOM 2313 C CA . ARG B 1 24 ? 23.918 85.523 -2.908 1.00 27.50 27 ARG B CA 1
ATOM 2314 C C . ARG B 1 24 ? 24.520 85.098 -1.580 1.00 33.82 27 ARG B C 1
ATOM 2315 O O . ARG B 1 24 ? 24.534 85.886 -0.627 1.00 32.67 27 ARG B O 1
ATOM 2323 N N . GLN B 1 25 ? 25.000 83.855 -1.505 1.00 40.07 28 GLN B N 1
ATOM 2324 C CA . GLN B 1 25 ? 25.324 83.171 -0.259 1.00 39.88 28 GLN B CA 1
ATOM 2325 C C . GLN B 1 25 ? 26.817 82.910 -0.058 1.00 37.12 28 GLN B C 1
ATOM 2326 O O . GLN B 1 25 ? 27.269 82.830 1.086 1.00 38.28 28 GLN B O 1
ATOM 2332 N N . SER B 1 26 ? 27.598 82.809 -1.124 1.00 31.88 29 SER B N 1
ATOM 2333 C CA . SER B 1 26 ? 28.940 82.254 -1.047 1.00 33.02 29 SER B CA 1
ATOM 2334 C C . SER B 1 26 ? 29.997 83.310 -1.343 1.00 42.88 29 SER B C 1
ATOM 2335 O O . SER B 1 26 ? 29.699 84.419 -1.800 1.00 41.81 29 SER B O 1
ATOM 2338 N N . ASN B 1 27 ? 31.247 82.942 -1.060 1.00 41.55 30 ASN B N 1
ATOM 2339 C CA . ASN B 1 27 ? 32.388 83.829 -1.228 1.00 34.99 30 ASN B CA 1
ATOM 2340 C C . ASN B 1 27 ? 33.033 83.591 -2.591 1.00 28.14 30 ASN B C 1
ATOM 2341 O O . ASN B 1 27 ? 32.559 82.785 -3.395 1.00 28.88 30 ASN B O 1
ATOM 2346 N N . PHE B 1 28 ? 34.153 84.271 -2.849 1.00 29.29 31 PHE B N 1
ATOM 2347 C CA . PHE B 1 28 ? 34.714 84.245 -4.199 1.00 28.91 31 PHE B CA 1
ATOM 2348 C C . PHE B 1 28 ? 35.330 82.886 -4.532 1.00 30.25 31 PHE B C 1
ATOM 2349 O O . PHE B 1 28 ? 35.236 82.420 -5.674 1.00 29.80 31 PHE B O 1
ATOM 2357 N N . GLN B 1 29 ? 35.967 82.232 -3.556 1.00 30.59 32 GLN B N 1
ATOM 2358 C CA . GLN B 1 29 ? 36.520 80.901 -3.806 1.00 34.66 32 GLN B CA 1
ATOM 2359 C C . GLN B 1 29 ? 35.429 79.910 -4.211 1.00 29.34 32 GLN B C 1
ATOM 2360 O O . GLN B 1 29 ? 35.639 79.057 -5.087 1.00 24.87 32 GLN B O 1
ATOM 2366 N N . GLN B 1 30 ? 34.259 79.998 -3.579 1.00 27.19 33 GLN B N 1
ATOM 2367 C CA . GLN B 1 30 ? 33.170 79.096 -3.945 1.00 28.41 33 GLN B CA 1
ATOM 2368 C C . GLN B 1 30 ? 32.643 79.410 -5.340 1.00 29.92 33 GLN B C 1
ATOM 2369 O O . GLN B 1 30 ? 32.250 78.499 -6.079 1.00 25.86 33 GLN B O 1
ATOM 2375 N N . LEU B 1 31 ? 32.633 80.694 -5.722 1.00 28.15 34 LEU B N 1
ATOM 2376 C CA . LEU B 1 31 ? 32.261 81.049 -7.089 1.00 21.00 34 LEU B CA 1
ATOM 2377 C C . LEU B 1 31 ? 33.249 80.466 -8.093 1.00 21.34 34 LEU B C 1
ATOM 2378 O O . LEU B 1 31 ? 32.849 79.968 -9.148 1.00 23.65 34 LEU B O 1
ATOM 2383 N N . CYS B 1 32 ? 34.556 80.549 -7.800 1.00 24.81 35 CYS B N 1
ATOM 2384 C CA . CYS B 1 32 ? 35.537 79.902 -8.667 1.00 25.25 35 CYS B CA 1
ATOM 2385 C C . CYS B 1 32 ? 35.263 78.408 -8.786 1.00 20.63 35 CYS B C 1
ATOM 2386 O O . CYS B 1 32 ? 35.371 77.837 -9.876 1.00 25.89 35 CYS B O 1
ATOM 2389 N N . HIS B 1 33 ? 34.927 77.759 -7.672 1.00 22.71 36 HIS B N 1
ATOM 2390 C CA . HIS B 1 33 ? 34.596 76.337 -7.721 1.00 28.26 36 HIS B CA 1
ATOM 2391 C C . HIS B 1 33 ? 33.391 76.090 -8.624 1.00 28.66 36 HIS B C 1
ATOM 2392 O O . HIS B 1 33 ? 33.405 75.175 -9.457 1.00 27.39 36 HIS B O 1
ATOM 2399 N N . LEU B 1 34 ? 32.358 76.933 -8.509 1.00 28.85 37 LEU B N 1
ATOM 2400 C CA . LEU B 1 34 ? 31.178 76.792 -9.360 1.00 23.39 37 LEU B CA 1
ATOM 2401 C C . LEU B 1 34 ? 31.538 76.883 -10.837 1.00 21.56 37 LEU B C 1
ATOM 2402 O O . LEU B 1 34 ? 31.062 76.076 -11.650 1.00 22.97 37 LEU B O 1
ATOM 2407 N N . ILE B 1 35 ? 32.358 77.872 -11.214 1.00 24.83 38 ILE B N 1
ATOM 2408 C CA . ILE B 1 35 ? 32.750 78.010 -12.616 1.00 20.80 38 ILE B CA 1
ATOM 2409 C C . ILE B 1 35 ? 33.455 76.741 -13.084 1.00 25.23 38 ILE B C 1
ATOM 2410 O O . ILE B 1 35 ? 33.187 76.216 -14.172 1.00 24.57 38 ILE B O 1
ATOM 2415 N N . ALA B 1 36 ? 34.377 76.236 -12.264 1.00 27.32 39 ALA B N 1
ATOM 2416 C CA . ALA B 1 36 ? 35.159 75.068 -12.659 1.00 35.23 39 ALA B CA 1
ATOM 2417 C C . ALA B 1 36 ? 34.302 73.813 -12.745 1.00 35.04 39 ALA B C 1
ATOM 2418 O O . ALA B 1 36 ? 34.601 72.915 -13.538 1.00 33.16 39 ALA B O 1
ATOM 2420 N N . ASN B 1 37 ? 33.237 73.732 -11.953 1.00 29.93 40 ASN B N 1
ATOM 2421 C CA . ASN B 1 37 ? 32.439 72.517 -11.896 1.00 32.09 40 ASN B CA 1
ATOM 2422 C C . ASN B 1 37 ? 31.169 72.563 -12.737 1.00 33.10 40 ASN B C 1
ATOM 2423 O O . ASN B 1 37 ? 30.762 71.527 -13.273 1.00 36.14 40 ASN B O 1
ATOM 2428 N N . GLU B 1 38 ? 30.535 73.726 -12.890 1.00 25.33 41 GLU B N 1
ATOM 2429 C CA . GLU B 1 38 ? 29.265 73.805 -13.600 1.00 21.76 41 GLU B CA 1
ATOM 2430 C C . GLU B 1 38 ? 29.323 74.589 -14.904 1.00 25.49 41 GLU B C 1
ATOM 2431 O O . GLU B 1 38 ? 28.450 74.399 -15.756 1.00 26.13 41 GLU B O 1
ATOM 2437 N N . PHE B 1 39 ? 30.302 75.470 -15.083 1.00 22.85 42 PHE B N 1
ATOM 2438 C CA . PHE B 1 39 ? 30.391 76.262 -16.309 1.00 19.80 42 PHE B CA 1
ATOM 2439 C C . PHE B 1 39 ? 31.310 75.568 -17.310 1.00 27.46 42 PHE B C 1
ATOM 2440 O O . PHE B 1 39 ? 32.343 76.089 -17.732 1.00 25.12 42 PHE B O 1
ATOM 2448 N N . GLN B 1 40 ? 30.920 74.346 -17.664 1.00 25.67 43 GLN B N 1
ATOM 2449 C CA . GLN B 1 40 ? 31.759 73.483 -18.490 1.00 28.76 43 GLN B CA 1
ATOM 2450 C C . GLN B 1 40 ? 30.897 72.800 -19.554 1.00 30.10 43 GLN B C 1
ATOM 2451 O O . GLN B 1 40 ? 29.766 72.398 -19.274 1.00 28.96 43 GLN B O 1
ATOM 2457 N N . PRO B 1 41 ? 31.400 72.720 -20.799 1.00 30.82 44 PRO B N 1
ATOM 2458 C CA . PRO B 1 41 ? 32.657 73.324 -21.260 1.00 28.83 44 PRO B CA 1
ATOM 2459 C C . PRO B 1 41 ? 32.554 74.855 -21.283 1.00 26.60 44 PRO B C 1
ATOM 2460 O O . PRO B 1 41 ? 31.482 75.401 -21.572 1.00 25.19 44 PRO B O 1
ATOM 2464 N N . PHE B 1 42 ? 33.657 75.537 -20.965 1.00 27.85 45 PHE B N 1
ATOM 2465 C CA . PHE B 1 42 ? 33.589 76.975 -20.760 1.00 24.22 45 PHE B CA 1
ATOM 2466 C C . PHE B 1 42 ? 33.214 77.725 -22.029 1.00 25.20 45 PHE B C 1
ATOM 2467 O O . PHE B 1 42 ? 32.750 78.868 -21.943 1.00 26.52 45 PHE B O 1
ATOM 2475 N N . ASP B 1 43 ? 33.401 77.123 -23.204 1.00 23.44 46 ASP B N 1
ATOM 2476 C CA . ASP B 1 43 ? 33.038 77.772 -24.457 1.00 21.82 46 ASP B CA 1
ATOM 2477 C C . ASP B 1 43 ? 31.653 77.379 -24.947 1.00 23.55 46 ASP B C 1
ATOM 2478 O O . ASP B 1 43 ? 31.221 77.864 -25.995 1.00 27.45 46 ASP B O 1
ATOM 2483 N N . GLU B 1 44 ? 30.944 76.538 -24.216 1.00 24.43 47 GLU B N 1
ATOM 2484 C CA . GLU B 1 44 ? 29.579 76.221 -24.607 1.00 27.84 47 GLU B CA 1
ATOM 2485 C C . GLU B 1 44 ? 28.757 77.509 -24.665 1.00 27.89 47 GLU B C 1
ATOM 2486 O O . GLU B 1 44 ? 28.814 78.321 -23.733 1.00 26.34 47 GLU B O 1
ATOM 2492 N N . PRO B 1 45 ? 28.022 77.760 -25.747 1.00 31.68 48 PRO B N 1
ATOM 2493 C CA . PRO B 1 45 ? 27.438 79.101 -25.942 1.00 28.78 48 PRO B CA 1
ATOM 2494 C C . PRO B 1 45 ? 26.431 79.520 -24.869 1.00 29.04 48 PRO B C 1
ATOM 2495 O O . PRO B 1 45 ? 26.367 80.707 -24.523 1.00 23.96 48 PRO B O 1
ATOM 2499 N N . THR B 1 46 ? 25.645 78.591 -24.325 1.00 25.64 49 THR B N 1
ATOM 2500 C CA . THR B 1 46 ? 24.784 78.932 -23.195 1.00 23.65 49 THR B CA 1
ATOM 2501 C C . THR B 1 46 ? 25.602 79.191 -21.938 1.00 23.23 49 THR B C 1
ATOM 2502 O O . THR B 1 46 ? 25.298 80.111 -21.167 1.00 24.60 49 THR B O 1
ATOM 2506 N N . VAL B 1 47 ? 26.648 78.391 -21.714 1.00 21.57 50 VAL B N 1
ATOM 2507 C CA . VAL B 1 47 ? 27.528 78.644 -20.581 1.00 25.47 50 VAL B CA 1
ATOM 2508 C C . VAL B 1 47 ? 28.121 80.045 -20.682 1.00 30.36 50 VAL B C 1
ATOM 2509 O O . VAL B 1 47 ? 28.142 80.805 -19.704 1.00 21.82 50 VAL B O 1
ATOM 2513 N N . ARG B 1 48 ? 28.594 80.407 -21.876 1.00 23.58 51 ARG B N 1
ATOM 2514 C CA . ARG B 1 48 ? 29.206 81.716 -22.079 1.00 26.54 51 ARG B CA 1
ATOM 2515 C C . ARG B 1 48 ? 28.203 82.843 -21.856 1.00 23.25 51 ARG B C 1
ATOM 2516 O O . ARG B 1 48 ? 28.543 83.878 -21.265 1.00 25.18 51 ARG B O 1
ATOM 2524 N N . SER B 1 49 ? 26.960 82.674 -22.333 1.00 24.02 52 SER B N 1
ATOM 2525 C CA . SER B 1 49 ? 25.998 83.766 -22.225 1.00 29.12 52 SER B CA 1
ATOM 2526 C C . SER B 1 49 ? 25.638 84.059 -20.774 1.00 31.42 52 SER B C 1
ATOM 2527 O O . SER B 1 49 ? 25.342 85.210 -20.434 1.00 27.73 52 SER B O 1
ATOM 2530 N N . VAL B 1 50 ? 25.662 83.050 -19.908 1.00 20.07 53 VAL B N 1
ATOM 2531 C CA . VAL B 1 50 ? 25.455 83.287 -18.483 1.00 18.78 53 VAL B CA 1
ATOM 2532 C C . VAL B 1 50 ? 26.711 83.875 -17.840 1.00 20.57 53 VAL B C 1
ATOM 2533 O O . VAL B 1 50 ? 26.643 84.854 -17.081 1.00 20.08 53 VAL B O 1
ATOM 2537 N N . PHE B 1 51 ? 27.877 83.287 -18.127 1.00 19.24 54 PHE B N 1
ATOM 2538 C CA . PHE B 1 51 ? 29.117 83.772 -17.525 1.00 19.09 54 PHE B CA 1
ATOM 2539 C C . PHE B 1 51 ? 29.332 85.256 -17.785 1.00 19.45 54 PHE B C 1
ATOM 2540 O O . PHE B 1 51 ? 29.770 85.992 -16.894 1.00 20.52 54 PHE B O 1
ATOM 2548 N N . GLU B 1 52 ? 29.060 85.717 -19.006 1.00 19.51 55 GLU B N 1
ATOM 2549 C CA . GLU B 1 52 ? 29.433 87.104 -19.262 1.00 24.36 55 GLU B CA 1
ATOM 2550 C C . GLU B 1 52 ? 28.504 88.102 -18.578 1.00 22.22 55 GLU B C 1
ATOM 2551 O O . GLU B 1 52 ? 28.839 89.295 -18.532 1.00 20.23 55 GLU B O 1
ATOM 2557 N N . LEU B 1 53 ? 27.392 87.641 -17.992 1.00 17.17 56 LEU B N 1
ATOM 2558 C CA . LEU B 1 53 ? 26.501 88.485 -17.204 1.00 15.13 56 LEU B CA 1
ATOM 2559 C C . LEU B 1 53 ? 26.759 88.407 -15.699 1.00 20.00 56 LEU B C 1
ATOM 2560 O O . LEU B 1 53 ? 25.971 88.954 -14.922 1.00 17.91 56 LEU B O 1
ATOM 2565 N N . ILE B 1 54 ? 27.826 87.735 -15.265 1.00 16.44 57 ILE B N 1
ATOM 2566 C CA . ILE B 1 54 ? 28.031 87.510 -13.829 1.00 16.38 57 ILE B CA 1
ATOM 2567 C C . ILE B 1 54 ? 28.051 88.823 -13.044 1.00 22.08 57 ILE B C 1
ATOM 2568 O O . ILE B 1 54 ? 27.514 88.899 -11.927 1.00 18.46 57 ILE B O 1
ATOM 2573 N N . LEU B 1 55 ? 28.697 89.863 -13.582 1.00 18.17 58 LEU B N 1
ATOM 2574 C CA . LEU B 1 55 ? 28.733 91.135 -12.858 1.00 19.80 58 LEU B CA 1
ATOM 2575 C C . LEU B 1 55 ? 27.342 91.761 -12.737 1.00 19.64 58 LEU B C 1
ATOM 2576 O O . LEU B 1 55 ? 27.028 92.379 -11.709 1.00 20.43 58 LEU B O 1
ATOM 2581 N N . HIS B 1 56 ? 26.503 91.642 -13.774 1.00 18.26 59 HIS B N 1
ATOM 2582 C CA . HIS B 1 56 ? 25.117 92.128 -13.653 1.00 16.91 59 HIS B CA 1
ATOM 2583 C C . HIS B 1 56 ? 24.393 91.420 -12.522 1.00 20.70 59 HIS B C 1
ATOM 2584 O O . HIS B 1 56 ? 23.706 92.053 -11.715 1.00 20.75 59 HIS B O 1
ATOM 2591 N N . TYR B 1 57 ? 24.497 90.088 -12.483 1.00 20.59 60 TYR B N 1
ATOM 2592 C CA . TYR B 1 57 ? 23.817 89.328 -11.447 1.00 18.42 60 TYR B CA 1
ATOM 2593 C C . TYR B 1 57 ? 24.395 89.652 -10.079 1.00 16.04 60 TYR B C 1
ATOM 2594 O O . TYR B 1 57 ? 23.653 89.750 -9.094 1.00 19.57 60 TYR B O 1
ATOM 2603 N N . ALA B 1 58 ? 25.718 89.833 -10.000 1.00 18.39 61 ALA B N 1
ATOM 2604 C CA . ALA B 1 58 ? 26.337 90.177 -8.722 1.00 19.13 61 ALA B CA 1
ATOM 2605 C C . ALA B 1 58 ? 25.874 91.546 -8.227 1.00 23.24 61 ALA B C 1
ATOM 2606 O O . ALA B 1 58 ? 25.619 91.721 -7.031 1.00 20.19 61 ALA B O 1
ATOM 2608 N N . VAL B 1 59 ? 25.770 92.532 -9.123 1.00 18.66 62 VAL B N 1
ATOM 2609 C CA . VAL B 1 59 ? 25.194 93.820 -8.727 1.00 18.94 62 VAL B CA 1
ATOM 2610 C C . VAL B 1 59 ? 23.793 93.617 -8.160 1.00 21.31 62 VAL B C 1
ATOM 2611 O O . VAL B 1 59 ? 23.404 94.261 -7.178 1.00 27.12 62 VAL B O 1
ATOM 2615 N N . GLN B 1 60 ? 23.041 92.673 -8.725 1.00 20.53 63 GLN B N 1
ATOM 2616 C CA . GLN B 1 60 ? 21.667 92.465 -8.282 1.00 24.64 63 GLN B CA 1
ATOM 2617 C C . GLN B 1 60 ? 21.594 91.808 -6.905 1.00 27.72 63 GLN B C 1
ATOM 2618 O O . GLN B 1 60 ? 20.704 92.142 -6.116 1.00 24.33 63 GLN B O 1
ATOM 2624 N N . VAL B 1 61 ? 22.493 90.861 -6.596 1.00 24.42 64 VAL B N 1
ATOM 2625 C CA . VAL B 1 61 ? 22.264 90.006 -5.430 1.00 23.11 64 VAL B CA 1
ATOM 2626 C C . VAL B 1 61 ? 23.453 89.887 -4.483 1.00 23.72 64 VAL B C 1
ATOM 2627 O O . VAL B 1 61 ? 23.294 89.381 -3.367 1.00 28.56 64 VAL B O 1
ATOM 2631 N N . SER B 1 62 ? 24.682 90.353 -4.908 1.00 21.76 65 SER B N 1
ATOM 2632 C CA . SER B 1 62 ? 25.853 89.963 -4.112 1.00 20.82 65 SER B CA 1
ATOM 2633 C C . SER B 1 62 ? 26.259 91.043 -3.110 1.00 27.94 65 SER B C 1
ATOM 2634 O O . SER B 1 62 ? 26.007 92.233 -3.324 1.00 26.22 65 SER B O 1
ATOM 2637 N N . PRO B 1 63 ? 26.933 90.660 -2.025 1.00 22.16 66 PRO B N 1
ATOM 2638 C CA . PRO B 1 63 ? 27.588 91.663 -1.175 1.00 25.30 66 PRO B CA 1
ATOM 2639 C C . PRO B 1 63 ? 28.686 92.378 -1.946 1.00 28.11 66 PRO B C 1
ATOM 2640 O O . PRO B 1 63 ? 29.323 91.808 -2.836 1.00 26.30 66 PRO B O 1
ATOM 2644 N N . ALA B 1 64 ? 28.932 93.634 -1.564 1.00 25.91 67 ALA B N 1
ATOM 2645 C CA . ALA B 1 64 ? 29.957 94.422 -2.236 1.00 24.16 67 ALA B CA 1
ATOM 2646 C C . ALA B 1 64 ? 31.317 93.737 -2.209 1.00 25.19 67 ALA B C 1
ATOM 2647 O O . ALA B 1 64 ? 32.080 93.843 -3.179 1.00 26.52 67 ALA B O 1
ATOM 2649 N N . SER B 1 65 ? 31.633 93.010 -1.130 1.00 24.49 68 SER B N 1
ATOM 2650 C CA . SER B 1 65 ? 32.953 92.391 -1.020 1.00 30.83 68 SER B CA 1
ATOM 2651 C C . SER B 1 65 ? 33.176 91.367 -2.127 1.00 30.29 68 SER B C 1
ATOM 2652 O O . SER B 1 65 ? 34.282 91.251 -2.661 1.00 24.70 68 SER B O 1
ATOM 2655 N N . LEU B 1 66 ? 32.139 90.614 -2.485 1.00 27.22 69 LEU B N 1
ATOM 2656 C CA . LEU B 1 66 ? 32.268 89.668 -3.591 1.00 24.05 69 LEU B CA 1
ATOM 2657 C C . LEU B 1 66 ? 32.396 90.392 -4.926 1.00 19.93 69 LEU B C 1
ATOM 2658 O O . LEU B 1 66 ? 33.150 89.965 -5.811 1.00 21.95 69 LEU B O 1
ATOM 2663 N N . ILE B 1 67 ? 31.628 91.459 -5.112 1.00 21.18 70 ILE B N 1
ATOM 2664 C CA . ILE B 1 67 ? 31.750 92.241 -6.338 1.00 21.67 70 ILE B CA 1
ATOM 2665 C C . ILE B 1 67 ? 33.169 92.761 -6.486 1.00 27.04 70 ILE B C 1
ATOM 2666 O O . ILE B 1 67 ? 33.746 92.711 -7.576 1.00 22.58 70 ILE B O 1
ATOM 2671 N N . LYS B 1 68 ? 33.772 93.222 -5.384 1.00 24.36 71 LYS B N 1
ATOM 2672 C CA . LYS B 1 68 ? 35.153 93.702 -5.455 1.00 26.08 71 LYS B CA 1
ATOM 2673 C C . LYS B 1 68 ? 36.093 92.585 -5.872 1.00 26.00 71 LYS B C 1
ATOM 2674 O O . LYS B 1 68 ? 36.996 92.800 -6.688 1.00 27.92 71 LYS B O 1
ATOM 2680 N N . ASP B 1 69 ? 35.883 91.375 -5.336 1.00 22.16 72 ASP B N 1
ATOM 2681 C CA . ASP B 1 69 ? 36.717 90.238 -5.706 1.00 26.78 72 ASP B CA 1
ATOM 2682 C C . ASP B 1 69 ? 36.603 89.948 -7.193 1.00 31.16 72 ASP B C 1
ATOM 2683 O O . ASP B 1 69 ? 37.606 89.702 -7.872 1.00 24.81 72 ASP B O 1
ATOM 2688 N N . ILE B 1 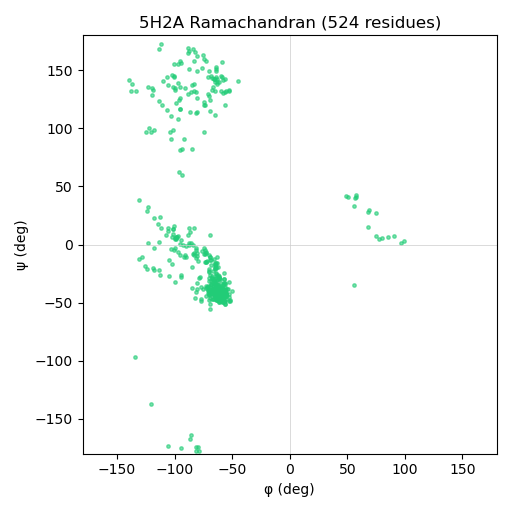70 ? 35.374 89.951 -7.713 1.00 28.08 73 ILE B N 1
ATOM 2689 C CA . ILE B 1 70 ? 35.175 89.682 -9.131 1.00 22.59 73 ILE B CA 1
ATOM 2690 C C . ILE B 1 70 ? 35.888 90.733 -9.973 1.00 18.94 73 ILE B C 1
ATOM 2691 O O . ILE B 1 70 ? 36.606 90.409 -10.928 1.00 26.72 73 ILE B O 1
ATOM 2696 N N . VAL B 1 71 ? 35.676 92.009 -9.652 1.00 21.23 74 VAL B N 1
ATOM 2697 C CA . VAL B 1 71 ? 36.317 93.072 -10.422 1.00 27.47 74 VAL B CA 1
ATOM 2698 C C . VAL B 1 71 ? 37.831 92.972 -10.307 1.00 25.48 74 VAL B C 1
ATOM 2699 O O . VAL B 1 71 ? 38.557 93.134 -11.296 1.00 27.97 74 VAL B O 1
ATOM 2703 N N . GLN B 1 72 ? 38.330 92.676 -9.106 1.00 30.25 75 GLN B N 1
ATOM 2704 C CA . GLN B 1 72 ? 39.776 92.654 -8.904 1.00 34.04 75 GLN B CA 1
ATOM 2705 C C . GLN B 1 72 ? 40.441 91.502 -9.654 1.00 31.06 75 GLN B C 1
ATOM 2706 O O . GLN B 1 72 ? 41.587 91.639 -10.104 1.00 30.70 75 GLN B O 1
ATOM 2712 N N . ASN B 1 73 ? 39.749 90.375 -9.827 1.00 27.05 76 ASN B N 1
ATOM 2713 C CA . ASN B 1 73 ? 40.406 89.176 -10.339 1.00 24.50 76 ASN B CA 1
ATOM 2714 C C . ASN B 1 73 ? 40.087 88.851 -11.788 1.00 29.83 76 ASN B C 1
ATOM 2715 O O . ASN B 1 73 ? 40.918 88.225 -12.456 1.00 28.58 76 ASN B O 1
ATOM 2720 N N . TRP B 1 74 ? 38.921 89.246 -12.307 1.00 24.48 77 TRP B N 1
ATOM 2721 C CA . TRP B 1 74 ? 38.474 88.757 -13.607 1.00 25.15 77 TRP B CA 1
ATOM 2722 C C . TRP B 1 74 ? 38.309 89.853 -14.658 1.00 26.55 77 TRP B C 1
ATOM 2723 O O . TRP B 1 74 ? 37.570 89.662 -15.625 1.00 24.80 77 TRP B O 1
ATOM 2734 N N . THR B 1 75 ? 38.975 90.994 -14.522 1.00 32.40 78 THR B N 1
ATOM 2735 C CA . THR B 1 75 ? 38.813 92.056 -15.511 1.00 36.66 78 THR B CA 1
ATOM 2736 C C . THR B 1 75 ? 40.140 92.500 -16.128 1.00 40.30 78 THR B C 1
ATOM 2737 O O . THR B 1 75 ? 40.264 93.643 -16.569 1.00 44.92 78 THR B O 1
ATOM 2741 N N . THR B 1 76 ? 41.127 91.605 -16.203 1.00 34.61 79 THR B N 1
ATOM 2742 C CA . THR B 1 76 ? 42.416 91.905 -16.822 1.00 39.64 79 THR B CA 1
ATOM 2743 C C . THR B 1 76 ? 42.432 91.362 -18.246 1.00 39.67 79 THR B C 1
ATOM 2744 O O . THR B 1 76 ? 42.266 90.154 -18.454 1.00 34.80 79 THR B O 1
ATOM 2748 N N . LYS B 1 77 ? 42.661 92.242 -19.218 1.00 35.65 80 LYS B N 1
ATOM 2749 C CA . LYS B 1 77 ? 42.626 91.834 -20.614 1.00 38.03 80 LYS B CA 1
ATOM 2750 C C . LYS B 1 77 ? 43.868 91.027 -20.984 1.00 44.19 80 LYS B C 1
ATOM 2751 O O . LYS B 1 77 ? 44.902 91.077 -20.310 1.00 41.77 80 LYS B O 1
ATOM 2757 N N . GLY B 1 78 ? 43.744 90.261 -22.069 1.00 49.94 81 GLY B N 1
ATOM 2758 C CA . GLY B 1 78 ? 44.894 89.664 -22.727 1.00 46.47 81 GLY B CA 1
ATOM 2759 C C . GLY B 1 78 ? 45.525 88.482 -22.025 1.00 41.42 81 GLY B C 1
ATOM 2760 O O . GLY B 1 78 ? 46.724 88.236 -22.204 1.00 37.86 81 GLY B O 1
ATOM 2761 N N . SER B 1 79 ? 44.756 87.735 -21.235 1.00 33.82 82 SER B N 1
ATOM 2762 C CA . SER B 1 79 ? 45.316 86.576 -20.552 1.00 40.18 82 SER B CA 1
ATOM 2763 C C . SER B 1 79 ? 45.755 85.520 -21.556 1.00 36.17 82 SER B C 1
ATOM 2764 O O . SER B 1 79 ? 45.109 85.299 -22.583 1.00 37.30 82 SER B O 1
ATOM 2767 N N . SER B 1 80 ? 46.869 84.867 -21.249 1.00 32.88 83 SER B N 1
ATOM 2768 C CA . SER B 1 80 ? 47.333 83.709 -21.998 1.00 33.25 83 SER B CA 1
ATOM 2769 C C . SER B 1 80 ? 47.299 82.446 -21.148 1.00 38.00 83 SER B C 1
ATOM 2770 O O . SER B 1 80 ? 47.948 81.446 -21.481 1.00 32.97 83 SER B O 1
ATOM 2773 N N . ASN B 1 81 ? 46.552 82.480 -20.044 1.00 32.86 84 ASN B N 1
ATOM 2774 C CA . ASN B 1 81 ? 46.452 81.354 -19.126 1.00 27.87 84 ASN B CA 1
ATOM 2775 C C . ASN B 1 81 ? 44.980 81.163 -18.769 1.00 34.28 84 ASN B C 1
ATOM 2776 O O . ASN B 1 81 ? 44.234 80.537 -19.533 1.00 37.83 84 ASN B O 1
ATOM 2781 N N . SER B 1 82 ? 44.543 81.708 -17.636 1.00 30.36 85 SER B N 1
ATOM 2782 C CA . SER B 1 82 ? 43.130 81.608 -17.275 1.00 37.31 85 SER B CA 1
ATOM 2783 C C . SER B 1 82 ? 42.243 82.380 -18.257 1.00 37.70 85 SER B C 1
ATOM 2784 O O . SER B 1 82 ? 42.603 83.461 -18.740 1.00 35.40 85 SER B O 1
ATOM 2787 N N . GLN B 1 83 ? 41.070 81.816 -18.554 1.00 31.64 86 GLN B N 1
ATOM 2788 C CA . GLN B 1 83 ? 40.111 82.404 -19.489 1.00 32.01 86 GLN B CA 1
ATOM 2789 C C . GLN B 1 83 ? 38.977 83.159 -18.795 1.00 20.65 86 GLN B C 1
ATOM 2790 O O . GLN B 1 83 ? 38.048 83.619 -19.469 1.00 27.20 86 GLN B O 1
ATOM 2796 N N . LEU B 1 84 ? 39.027 83.284 -17.472 1.00 24.52 87 LEU B N 1
ATOM 2797 C CA . LEU B 1 84 ? 37.991 83.975 -16.707 1.00 25.41 87 LEU B CA 1
ATOM 2798 C C . LEU B 1 84 ? 38.138 85.479 -16.919 1.00 30.25 87 LEU B C 1
ATOM 2799 O O . LEU B 1 84 ? 38.951 86.136 -16.262 1.00 29.22 87 LEU B O 1
ATOM 2804 N N . PHE B 1 85 ? 37.365 86.030 -17.848 1.00 25.60 88 PHE B N 1
ATOM 2805 C CA . PHE B 1 85 ? 37.367 87.464 -18.104 1.00 22.70 88 PHE B CA 1
ATOM 2806 C C . PHE B 1 85 ? 35.935 87.965 -18.203 1.00 21.38 88 PHE B C 1
ATOM 2807 O O . PHE B 1 85 ? 35.128 87.390 -18.934 1.00 26.08 88 PHE B O 1
ATOM 2815 N N . ILE B 1 86 ? 35.639 89.056 -17.504 1.00 22.80 89 ILE B N 1
ATOM 2816 C CA . ILE B 1 86 ? 34.346 89.728 -17.602 1.00 22.80 89 ILE B CA 1
ATOM 2817 C C . ILE B 1 86 ? 34.571 91.144 -18.117 1.00 25.33 89 ILE B C 1
ATOM 2818 O O . ILE B 1 86 ? 35.456 91.859 -17.623 1.00 24.12 89 ILE B O 1
ATOM 2823 N N . ASP B 1 87 ? 33.766 91.540 -19.100 1.00 21.97 90 ASP B N 1
ATOM 2824 C CA . ASP B 1 87 ? 33.784 92.889 -19.657 1.00 22.26 90 ASP B CA 1
ATOM 2825 C C . ASP B 1 87 ? 32.967 93.786 -18.738 1.00 20.98 90 ASP B C 1
ATOM 2826 O O . ASP B 1 87 ? 31.745 93.639 -18.638 1.00 17.89 90 ASP B O 1
ATOM 2831 N N . VAL B 1 88 ? 33.638 94.733 -18.080 1.00 22.90 91 VAL B N 1
ATOM 2832 C CA . VAL B 1 88 ? 32.953 95.612 -17.139 1.00 22.92 91 VAL B CA 1
ATOM 2833 C C . VAL B 1 88 ? 31.897 96.479 -17.827 1.00 19.93 91 VAL B C 1
ATOM 2834 O O . VAL B 1 88 ? 31.016 97.037 -17.160 1.00 21.46 91 VAL B O 1
ATOM 2838 N N . ASN B 1 89 ? 31.945 96.584 -19.156 1.00 19.13 92 ASN B N 1
ATOM 2839 C CA . ASN B 1 89 ? 30.975 97.348 -19.930 1.00 19.72 92 ASN B CA 1
ATOM 2840 C C . ASN B 1 89 ? 29.992 96.465 -20.691 1.00 21.56 92 ASN B C 1
ATOM 2841 O O . ASN B 1 89 ? 29.273 96.967 -21.567 1.00 19.37 92 ASN B O 1
ATOM 2846 N N . LYS B 1 90 ? 29.958 95.164 -20.400 1.00 20.16 93 LYS B N 1
ATOM 2847 C CA . LYS B 1 90 ? 28.999 94.270 -21.040 1.00 20.57 93 LYS B CA 1
ATOM 2848 C C . LYS B 1 90 ? 27.578 94.804 -20.901 1.00 20.54 93 LYS B C 1
ATOM 2849 O O . LYS B 1 90 ? 27.157 95.218 -19.817 1.00 18.92 93 LYS B O 1
ATOM 2855 N N . GLN B 1 91 ? 26.842 94.804 -22.008 1.00 19.07 94 GLN B N 1
ATOM 2856 C CA . GLN B 1 91 ? 25.439 95.186 -22.003 1.00 18.72 94 GLN B CA 1
ATOM 2857 C C . GLN B 1 91 ? 24.545 93.951 -22.037 1.00 25.24 94 GLN B C 1
ATOM 2858 O O . GLN B 1 91 ? 24.781 93.021 -22.819 1.00 22.28 94 GLN B O 1
ATOM 2864 N N . ASP B 1 92 ? 23.508 93.956 -21.200 1.00 23.61 95 ASP B N 1
ATOM 2865 C CA . ASP B 1 92 ? 22.573 92.841 -21.141 1.00 24.90 95 ASP B CA 1
ATOM 2866 C C . ASP B 1 92 ? 21.477 93.024 -22.191 1.00 20.79 95 ASP B C 1
ATOM 2867 O O . ASP B 1 92 ? 21.570 93.882 -23.072 1.00 23.95 95 ASP B O 1
ATOM 2872 N N . GLN B 1 93 ? 20.404 92.234 -22.088 1.00 20.46 96 GLN B N 1
ATOM 2873 C CA . GLN B 1 93 ? 19.369 92.279 -23.116 1.00 28.62 96 GLN B CA 1
ATOM 2874 C C . GLN B 1 93 ? 18.575 93.577 -23.104 1.00 27.70 96 GLN B C 1
ATOM 2875 O O . GLN B 1 93 ? 17.844 93.841 -24.061 1.00 28.22 96 GLN B O 1
ATOM 2881 N N . ASP B 1 94 ? 18.693 94.386 -22.057 1.00 27.47 97 ASP B N 1
ATOM 2882 C CA . ASP B 1 94 ? 18.094 95.712 -22.035 1.00 28.09 97 ASP B CA 1
ATOM 2883 C C . ASP B 1 94 ? 19.103 96.802 -22.381 1.00 26.55 97 ASP B C 1
ATOM 2884 O O . ASP B 1 94 ? 18.785 97.993 -22.276 1.00 21.58 97 ASP B O 1
ATOM 2889 N N . GLY B 1 95 ? 20.314 96.420 -22.779 1.00 24.03 98 GLY B N 1
ATOM 2890 C CA . GLY B 1 95 ? 21.367 97.376 -23.014 1.00 20.14 98 GLY B CA 1
ATOM 2891 C C . GLY B 1 95 ? 22.035 97.896 -21.758 1.00 16.72 98 GLY B C 1
ATOM 2892 O O . GLY B 1 95 ? 22.888 98.793 -21.856 1.00 18.30 98 GLY B O 1
ATOM 2893 N N . ASN B 1 96 ? 21.685 97.375 -20.588 1.00 20.11 99 ASN B N 1
ATOM 2894 C CA . ASN B 1 96 ? 22.254 97.885 -19.343 1.00 21.10 99 ASN B CA 1
ATOM 2895 C C . ASN B 1 96 ? 23.612 97.266 -19.063 1.00 21.00 99 ASN B C 1
ATOM 2896 O O . ASN B 1 96 ? 23.805 96.061 -19.250 1.00 18.86 99 ASN B O 1
ATOM 2901 N N . THR B 1 97 ? 24.542 98.105 -18.609 1.00 16.98 100 THR B N 1
ATOM 2902 C CA . THR B 1 97 ? 25.822 97.686 -18.054 1.00 19.35 100 THR B CA 1
ATOM 2903 C C . THR B 1 97 ? 25.660 97.433 -16.565 1.00 19.79 100 THR B C 1
ATOM 2904 O O . THR B 1 97 ? 24.651 97.821 -15.956 1.00 18.01 100 THR B O 1
ATOM 2908 N N . PRO B 1 98 ? 26.637 96.791 -15.923 1.00 17.38 101 PRO B N 1
ATOM 2909 C CA . PRO B 1 98 ? 26.562 96.680 -14.455 1.00 17.46 101 PRO B CA 1
ATOM 2910 C C . PRO B 1 98 ? 26.441 98.033 -13.778 1.00 18.40 101 PRO B C 1
ATOM 2911 O O . PRO B 1 98 ? 25.759 98.148 -12.748 1.00 17.53 101 PRO B O 1
ATOM 2915 N N . LEU B 1 99 ? 27.047 99.076 -14.347 1.00 16.73 102 LEU B N 1
ATOM 2916 C CA . LEU B 1 99 ? 26.945 100.393 -13.718 1.00 19.31 102 LEU B CA 1
ATOM 2917 C C . LEU B 1 99 ? 25.523 100.941 -13.794 1.00 19.96 102 LEU B C 1
ATOM 2918 O O . LEU B 1 99 ? 25.054 101.577 -12.839 1.00 18.67 102 LEU B O 1
ATOM 2923 N N . HIS B 1 100 ? 24.834 100.732 -14.926 1.00 16.00 103 HIS B N 1
ATOM 2924 C CA . HIS B 1 100 ? 23.415 101.084 -15.008 1.00 18.29 103 HIS B CA 1
ATOM 2925 C C . HIS B 1 100 ? 22.649 100.458 -13.852 1.00 18.82 103 HIS B C 1
ATOM 2926 O O . HIS B 1 100 ? 21.824 101.117 -13.201 1.00 19.07 103 HIS B O 1
ATOM 2933 N N . LEU B 1 101 ? 22.876 99.157 -13.618 1.00 18.90 104 LEU B N 1
ATOM 2934 C CA . LEU B 1 101 ? 22.123 98.441 -12.586 1.00 21.76 104 LEU B CA 1
ATOM 2935 C C . LEU B 1 101 ? 22.496 98.924 -11.193 1.00 19.52 104 LEU B C 1
ATOM 2936 O O . LEU B 1 101 ? 21.624 99.065 -10.328 1.00 20.99 104 LEU B O 1
ATOM 2941 N N . ALA B 1 102 ? 23.791 99.160 -10.952 1.00 15.21 105 ALA B N 1
ATOM 2942 C CA . ALA B 1 102 ? 24.226 99.622 -9.636 1.00 17.18 105 ALA B CA 1
ATOM 2943 C C . ALA B 1 102 ? 23.652 100.998 -9.324 1.00 23.50 105 ALA B C 1
ATOM 2944 O O . ALA B 1 102 ? 23.270 101.281 -8.179 1.00 22.13 105 ALA B O 1
ATOM 2946 N N . ALA B 1 103 ? 23.599 101.871 -10.332 1.00 18.26 106 ALA B N 1
ATOM 2947 C CA . ALA B 1 103 ? 22.973 103.178 -10.163 1.00 19.90 106 ALA B CA 1
ATOM 2948 C C . ALA B 1 103 ? 21.477 103.037 -9.907 1.00 22.47 106 ALA B C 1
ATOM 2949 O O . ALA B 1 103 ? 20.931 103.660 -8.987 1.00 23.12 106 ALA B O 1
ATOM 2951 N N . PHE B 1 104 ? 20.804 102.206 -10.712 1.00 17.45 107 PHE B N 1
ATOM 2952 C CA . PHE B 1 104 ? 19.370 101.967 -10.556 1.00 22.70 107 PHE B CA 1
ATOM 2953 C C . PHE B 1 104 ? 19.033 101.480 -9.152 1.00 26.87 107 PHE B C 1
ATOM 2954 O O . PHE B 1 104 ? 18.021 101.892 -8.572 1.00 25.61 107 PHE B O 1
ATOM 2962 N N . GLN B 1 105 ? 19.871 100.610 -8.589 1.00 22.98 108 GLN B N 1
ATOM 2963 C CA . GLN B 1 105 ? 19.644 100.016 -7.277 1.00 24.92 108 GLN B CA 1
ATOM 2964 C C . GLN B 1 105 ? 20.183 100.854 -6.119 1.00 26.81 108 GLN B C 1
ATOM 2965 O O . GLN B 1 105 ? 20.081 100.414 -4.968 1.00 27.77 108 GLN B O 1
ATOM 2971 N N . SER B 1 106 ? 20.769 102.030 -6.390 1.00 22.41 109 SER B N 1
ATOM 2972 C CA . SER B 1 106 ? 21.338 102.897 -5.355 1.00 20.92 109 SER B CA 1
ATOM 2973 C C . SER B 1 106 ? 22.409 102.179 -4.537 1.00 29.34 109 SER B C 1
ATOM 2974 O O . SER B 1 106 ? 22.458 102.297 -3.310 1.00 27.57 109 SER B O 1
ATOM 2977 N N . ARG B 1 107 ? 23.277 101.422 -5.212 1.00 22.27 110 ARG B N 1
ATOM 2978 C CA . ARG B 1 107 ? 24.376 100.734 -4.540 1.00 21.63 110 ARG B CA 1
ATOM 2979 C C . ARG B 1 107 ? 25.615 101.615 -4.643 1.00 26.59 110 ARG B C 1
ATOM 2980 O O . ARG B 1 107 ? 26.488 101.436 -5.502 1.00 22.09 110 ARG B O 1
ATOM 2988 N N . GLY B 1 108 ? 25.673 102.603 -3.742 1.00 27.98 111 GLY B N 1
ATOM 2989 C CA . GLY B 1 108 ? 26.718 103.608 -3.826 1.00 32.52 111 GLY B CA 1
ATOM 2990 C C . GLY B 1 108 ? 28.112 103.021 -3.751 1.00 29.19 111 GLY B C 1
ATOM 2991 O O . GLY B 1 108 ? 29.023 103.474 -4.451 1.00 27.71 111 GLY B O 1
ATOM 2992 N N . ASP B 1 109 ? 28.301 102.003 -2.900 1.00 25.03 112 ASP B N 1
ATOM 2993 C CA . ASP B 1 109 ? 29.621 101.392 -2.771 1.00 27.00 112 ASP B CA 1
ATOM 2994 C C . ASP B 1 109 ? 30.032 100.700 -4.060 1.00 21.85 112 ASP B C 1
ATOM 2995 O O . ASP B 1 109 ? 31.203 100.759 -4.470 1.00 23.84 112 ASP B O 1
ATOM 3000 N N . VAL B 1 110 ? 29.077 100.037 -4.710 1.00 22.14 113 VAL B N 1
ATOM 3001 C CA . VAL B 1 110 ? 29.353 99.333 -5.954 1.00 21.51 113 VAL B CA 1
ATOM 3002 C C . VAL B 1 110 ? 29.617 100.322 -7.081 1.00 24.86 113 VAL B C 1
ATOM 3003 O O . VAL B 1 110 ? 30.514 100.114 -7.904 1.00 22.33 113 VAL B O 1
ATOM 3007 N N . VAL B 1 111 ? 28.820 101.395 -7.154 1.00 21.49 114 VAL B N 1
ATOM 3008 C CA . VAL B 1 111 ? 29.056 102.449 -8.144 1.00 22.73 114 VAL B CA 1
ATOM 3009 C C . VAL B 1 111 ? 30.499 102.940 -8.058 1.00 24.16 114 VAL B C 1
ATOM 3010 O O . VAL B 1 111 ? 31.201 103.067 -9.069 1.00 23.39 114 VAL B O 1
ATOM 3014 N N . THR B 1 112 ? 30.979 103.170 -6.835 1.00 25.21 115 THR B N 1
ATOM 3015 C CA . THR B 1 112 ? 32.359 103.609 -6.646 1.00 24.85 115 THR B CA 1
ATOM 3016 C C . THR B 1 112 ? 33.353 102.588 -7.203 1.00 27.24 115 THR B C 1
ATOM 3017 O O . THR B 1 112 ? 34.292 102.953 -7.925 1.00 27.19 115 THR B O 1
ATOM 3021 N N . VAL B 1 113 ? 33.156 101.301 -6.897 1.00 22.23 116 VAL B N 1
ATOM 3022 C CA . VAL B 1 113 ? 34.068 100.278 -7.401 1.00 23.67 116 VAL B CA 1
ATOM 3023 C C . VAL B 1 113 ? 34.102 100.300 -8.925 1.00 25.83 116 VAL B C 1
ATOM 3024 O O . VAL B 1 113 ? 35.174 100.263 -9.543 1.00 24.13 116 VAL B O 1
ATOM 3028 N N . LEU B 1 114 ? 32.923 100.343 -9.555 1.00 21.42 117 LEU B N 1
ATOM 3029 C CA . LEU B 1 114 ? 32.881 100.282 -11.012 1.00 19.73 117 LEU B CA 1
ATOM 3030 C C . LEU B 1 114 ? 33.484 101.540 -11.626 1.00 22.20 117 LEU B C 1
ATOM 3031 O O . LEU B 1 114 ? 34.239 101.462 -12.601 1.00 23.92 117 LEU B O 1
ATOM 3036 N N . MET B 1 115 ? 33.177 102.708 -11.065 1.00 19.49 118 MET B N 1
ATOM 3037 C CA . MET B 1 115 ? 33.696 103.927 -11.676 1.00 25.84 118 MET B CA 1
ATOM 3038 C C . MET B 1 115 ? 35.182 104.109 -11.455 1.00 26.01 118 MET B C 1
ATOM 3039 O O . MET B 1 115 ? 35.798 104.903 -12.175 1.00 24.24 118 MET B O 1
ATOM 3044 N N . ASN B 1 116 ? 35.770 103.374 -10.517 1.00 27.93 119 ASN B N 1
ATOM 3045 C CA . ASN B 1 116 ? 37.216 103.387 -10.360 1.00 24.75 119 ASN B CA 1
ATOM 3046 C C . ASN B 1 116 ? 37.908 102.424 -11.297 1.00 30.55 119 ASN B C 1
ATOM 3047 O O . ASN B 1 116 ? 39.139 102.446 -11.377 1.00 32.79 119 ASN B O 1
ATOM 3052 N N . HIS B 1 117 ? 37.164 101.591 -12.001 1.00 26.78 120 HIS B N 1
ATOM 3053 C CA . HIS B 1 117 ? 37.795 100.698 -12.956 1.00 27.17 120 HIS B CA 1
ATOM 3054 C C . HIS B 1 117 ? 38.291 101.511 -14.147 1.00 23.88 120 HIS B C 1
ATOM 3055 O O . HIS B 1 117 ? 37.525 102.299 -14.712 1.00 27.45 120 HIS B O 1
ATOM 3062 N N . PRO B 1 118 ? 39.552 101.349 -14.557 1.00 27.15 121 PRO B N 1
ATOM 3063 C CA . PRO B 1 118 ? 40.085 102.185 -15.652 1.00 30.31 121 PRO B CA 1
ATOM 3064 C C . PRO B 1 118 ? 39.364 102.018 -16.984 1.00 34.86 121 PRO B C 1
ATOM 3065 O O . PRO B 1 118 ? 39.367 102.962 -17.790 1.00 28.72 121 PRO B O 1
ATOM 3069 N N . ASP B 1 119 ? 38.749 100.862 -17.253 1.00 24.34 122 ASP B N 1
ATOM 3070 C CA . ASP B 1 119 ? 38.094 100.633 -18.539 1.00 20.79 122 ASP B CA 1
ATOM 3071 C C . ASP B 1 119 ? 36.611 100.983 -18.531 1.00 22.35 122 ASP B C 1
ATOM 3072 O O . ASP B 1 119 ? 35.960 100.861 -19.575 1.00 23.12 122 ASP B O 1
ATOM 3077 N N . ILE B 1 120 ? 36.072 101.431 -17.394 1.00 21.08 123 ILE B N 1
ATOM 3078 C CA . ILE B 1 120 ? 34.645 101.722 -17.306 1.00 21.32 123 ILE B CA 1
ATOM 3079 C C . ILE B 1 120 ? 34.268 102.762 -18.353 1.00 22.81 123 ILE B C 1
ATOM 3080 O O . ILE B 1 120 ? 35.033 103.694 -18.652 1.00 22.60 123 ILE B O 1
ATOM 3085 N N . ASN B 1 121 ? 33.099 102.588 -18.952 1.00 21.89 124 ASN B N 1
ATOM 3086 C CA . ASN B 1 121 ? 32.555 103.594 -19.855 1.00 22.40 124 ASN B CA 1
ATOM 3087 C C . ASN B 1 121 ? 31.189 104.009 -19.309 1.00 22.76 124 ASN B C 1
ATOM 3088 O O . ASN B 1 121 ? 30.190 103.312 -19.519 1.00 19.37 124 ASN B O 1
ATOM 3093 N N . ASP B 1 122 ? 31.138 105.156 -18.622 1.00 18.99 125 ASP B N 1
ATOM 3094 C CA . ASP B 1 122 ? 29.884 105.637 -18.059 1.00 22.35 125 ASP B CA 1
ATOM 3095 C C . ASP B 1 122 ? 29.082 106.475 -19.051 1.00 23.41 125 ASP B C 1
ATOM 3096 O O . ASP B 1 122 ? 28.138 107.165 -18.645 1.00 22.71 125 ASP B O 1
ATOM 3101 N N . CYS B 1 123 ? 29.433 106.430 -20.339 1.00 20.35 126 CYS B N 1
ATOM 3102 C CA . CYS B 1 123 ? 28.659 107.084 -21.385 1.00 20.33 126 CYS B CA 1
ATOM 3103 C C . CYS B 1 123 ? 27.765 106.118 -22.161 1.00 23.53 126 CYS B C 1
ATOM 3104 O O . CYS B 1 123 ? 26.984 106.561 -23.008 1.00 23.46 126 CYS B O 1
ATOM 3107 N N . ILE B 1 124 ? 27.850 104.814 -21.891 1.00 21.20 127 ILE B N 1
ATOM 3108 C CA . ILE B 1 124 ? 27.110 103.840 -22.686 1.00 18.73 127 ILE B CA 1
ATOM 3109 C C . ILE B 1 124 ? 25.613 104.019 -22.472 1.00 21.05 127 ILE B C 1
ATOM 3110 O O . ILE B 1 124 ? 25.143 104.155 -21.338 1.00 19.66 127 ILE B O 1
ATOM 3115 N N . LEU B 1 125 ? 24.854 103.995 -23.563 1.00 19.47 128 LEU B N 1
ATOM 3116 C CA . LEU B 1 125 ? 23.399 104.115 -23.507 1.00 23.95 128 LEU B CA 1
ATOM 3117 C C . LEU B 1 125 ? 22.747 102.734 -23.507 1.00 21.19 128 LEU B C 1
ATOM 3118 O O . LEU B 1 125 ? 23.135 101.862 -24.290 1.00 23.01 128 LEU B O 1
ATOM 3123 N N . ASN B 1 126 ? 21.748 102.534 -22.643 1.00 19.48 129 ASN B N 1
ATOM 3124 C CA . ASN B 1 126 ? 20.965 101.302 -22.681 1.00 21.50 129 ASN B CA 1
ATOM 3125 C C . ASN B 1 126 ? 19.908 101.439 -23.784 1.00 23.67 129 ASN B C 1
ATOM 3126 O O . ASN B 1 126 ? 19.879 102.426 -24.526 1.00 25.26 129 ASN B O 1
ATOM 3131 N N . ASP B 1 127 ? 19.015 100.460 -23.897 1.00 22.52 130 ASP B N 1
ATOM 3132 C CA . ASP B 1 127 ? 18.031 100.499 -24.976 1.00 30.97 130 ASP B CA 1
ATOM 3133 C C . ASP B 1 127 ? 17.045 101.647 -24.817 1.00 33.37 130 ASP B C 1
ATOM 3134 O O . ASP B 1 127 ? 16.455 102.086 -25.812 1.00 34.52 130 ASP B O 1
ATOM 3139 N N . ALA B 1 128 ? 16.869 102.152 -23.598 1.00 28.03 131 ALA B N 1
ATOM 3140 C CA . ALA B 1 128 ? 16.048 103.332 -23.354 1.00 35.17 131 ALA B CA 1
ATOM 3141 C C . ALA B 1 128 ? 16.825 104.636 -23.522 1.00 32.81 131 ALA B C 1
ATOM 3142 O O . ALA B 1 128 ? 16.319 105.698 -23.124 1.00 26.64 131 ALA B O 1
ATOM 3144 N N . HIS B 1 129 ? 18.045 104.564 -24.079 1.00 27.56 132 HIS B N 1
ATOM 3145 C CA . HIS B 1 129 ? 18.870 105.723 -24.435 1.00 25.30 132 HIS B CA 1
ATOM 3146 C C . HIS B 1 129 ? 19.366 106.490 -23.211 1.00 27.28 132 HIS B C 1
ATOM 3147 O O . HIS B 1 129 ? 19.638 107.688 -23.287 1.00 23.55 132 HIS B O 1
ATOM 3154 N N . LEU B 1 130 ? 19.516 105.794 -22.089 1.00 22.36 133 LEU B N 1
ATOM 3155 C CA . LEU B 1 130 ? 19.953 106.376 -20.831 1.00 21.78 133 LEU B CA 1
ATOM 3156 C C . LEU B 1 130 ? 21.395 105.984 -20.524 1.00 23.18 133 LEU B C 1
ATOM 3157 O O . LEU B 1 130 ? 21.779 104.823 -20.700 1.00 20.71 133 LEU B O 1
ATOM 3162 N N . GLN B 1 131 ? 22.186 106.959 -20.050 1.00 24.46 134 GLN B N 1
ATOM 3163 C CA . GLN B 1 131 ? 23.479 106.684 -19.433 1.00 20.68 134 GLN B CA 1
ATOM 3164 C C . GLN B 1 131 ? 23.275 106.129 -18.026 1.00 21.61 134 GLN B C 1
ATOM 3165 O O . GLN B 1 131 ? 22.200 106.284 -17.442 1.00 20.54 134 GLN B O 1
ATOM 3171 N N . PRO B 1 132 ? 24.304 105.495 -17.447 1.00 20.60 135 PRO B N 1
ATOM 3172 C CA . PRO B 1 132 ? 24.131 104.927 -16.098 1.00 14.93 135 PRO B CA 1
ATOM 3173 C C . PRO B 1 132 ? 23.699 105.939 -15.044 1.00 19.63 135 PRO B C 1
ATOM 3174 O O . PRO B 1 132 ? 22.840 105.610 -14.219 1.00 20.90 135 PRO B O 1
ATOM 3178 N N . ILE B 1 133 ? 24.252 107.161 -15.053 1.00 18.82 136 ILE B N 1
ATOM 3179 C CA . ILE B 1 133 ? 23.865 108.139 -14.031 1.00 18.92 136 ILE B CA 1
ATOM 3180 C C . ILE B 1 133 ? 22.380 108.462 -14.128 1.00 21.38 136 ILE B C 1
ATOM 3181 O O . ILE B 1 133 ? 21.729 108.768 -13.119 1.00 24.34 136 ILE B O 1
ATOM 3186 N N . GLU B 1 134 ? 21.807 108.362 -15.320 1.00 18.51 137 GLU B N 1
ATOM 3187 C CA . GLU B 1 134 ? 20.403 108.683 -15.515 1.00 21.70 137 GLU B CA 1
ATOM 3188 C C . GLU B 1 134 ? 19.473 107.592 -15.003 1.00 26.25 137 GLU B C 1
ATOM 3189 O O . GLU B 1 134 ? 18.258 107.781 -15.018 1.00 24.75 137 GLU B O 1
ATOM 3195 N N . MET B 1 135 ? 20.011 106.461 -14.565 1.00 19.25 138 MET B N 1
ATOM 3196 C CA . MET B 1 135 ? 19.228 105.419 -13.908 1.00 19.29 138 MET B CA 1
ATOM 3197 C C . MET B 1 135 ? 19.017 105.692 -12.427 1.00 20.42 138 MET B C 1
ATOM 3198 O O . MET B 1 135 ? 18.264 104.945 -11.789 1.00 22.24 138 MET B O 1
ATOM 3203 N N . CYS B 1 136 ? 19.686 106.699 -11.868 1.00 20.95 139 CYS B N 1
ATOM 3204 C CA . CYS B 1 136 ? 19.669 106.892 -10.423 1.00 22.78 139 CYS B CA 1
ATOM 3205 C C . CYS B 1 136 ? 18.261 107.203 -9.931 1.00 27.00 139 CYS B C 1
ATOM 3206 O O . CYS B 1 136 ? 17.499 107.936 -10.569 1.00 23.89 139 CYS B O 1
ATOM 3209 N N . LYS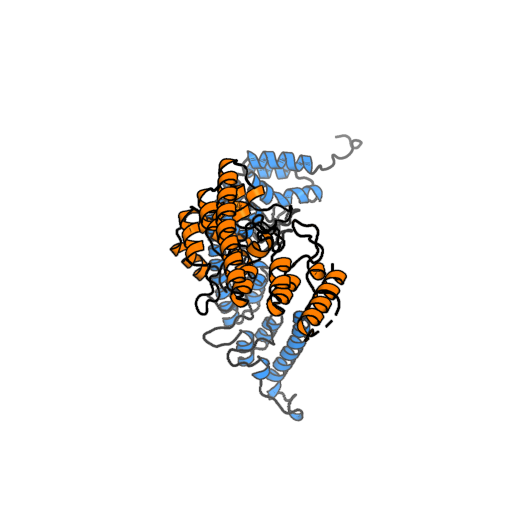 B 1 137 ? 17.918 106.618 -8.788 1.00 26.34 140 LYS B N 1
ATOM 3210 C CA . LYS B 1 137 ? 16.717 106.973 -8.050 1.00 25.66 140 LYS B CA 1
ATOM 3211 C C . LYS B 1 137 ? 17.011 107.854 -6.850 1.00 25.25 140 LYS B C 1
ATOM 3212 O O . LYS B 1 137 ? 16.092 108.486 -6.317 1.00 29.18 140 LYS B O 1
ATOM 3218 N N . ASN B 1 138 ? 18.260 107.908 -6.408 1.00 23.58 141 ASN B N 1
ATOM 3219 C CA . ASN B 1 138 ? 18.614 108.648 -5.207 1.00 31.64 141 ASN B CA 1
ATOM 3220 C C . ASN B 1 138 ? 19.620 109.733 -5.549 1.00 32.24 141 ASN B C 1
ATOM 3221 O O . ASN B 1 138 ? 20.652 109.468 -6.176 1.00 23.70 141 ASN B O 1
ATOM 3226 N N . LEU B 1 139 ? 19.308 110.956 -5.122 1.00 27.57 142 LEU B N 1
ATOM 3227 C CA . LEU B 1 139 ? 20.080 112.117 -5.543 1.00 29.04 142 LEU B CA 1
ATOM 3228 C C . LEU B 1 139 ? 21.534 112.029 -5.092 1.00 27.83 142 LEU B C 1
ATOM 3229 O O . LEU B 1 139 ? 22.444 112.429 -5.830 1.00 25.03 142 LEU B O 1
ATOM 3234 N N . ASN B 1 140 ? 21.782 111.485 -3.896 1.00 27.39 143 ASN B N 1
ATOM 3235 C CA . ASN B 1 140 ? 23.150 111.401 -3.386 1.00 26.68 143 ASN B CA 1
ATOM 3236 C C . ASN B 1 140 ? 24.050 110.555 -4.292 1.00 30.81 143 ASN B C 1
ATOM 3237 O O . ASN B 1 140 ? 25.224 110.887 -4.509 1.00 25.60 143 ASN B O 1
ATOM 3242 N N . ILE B 1 141 ? 23.525 109.456 -4.821 1.00 27.01 144 ILE B N 1
ATOM 3243 C CA . ILE B 1 141 ? 24.341 108.609 -5.689 1.00 25.77 144 ILE B CA 1
ATOM 3244 C C . ILE B 1 141 ? 24.597 109.302 -7.024 1.00 21.90 144 ILE B C 1
ATOM 3245 O O . ILE B 1 141 ? 25.721 109.278 -7.544 1.00 23.79 144 ILE B O 1
ATOM 3250 N N . ALA B 1 142 ? 23.574 109.958 -7.585 1.00 20.81 145 ALA B N 1
ATOM 3251 C CA . ALA B 1 142 ? 23.788 110.758 -8.793 1.00 22.51 145 ALA B CA 1
ATOM 3252 C C . ALA B 1 142 ? 24.863 111.816 -8.573 1.00 21.49 145 ALA B C 1
ATOM 3253 O O . ALA B 1 142 ? 25.735 112.019 -9.428 1.00 21.48 145 ALA B O 1
ATOM 3255 N N . GLN B 1 143 ? 24.833 112.491 -7.421 1.00 23.55 146 GLN B N 1
ATOM 3256 C CA . GLN B 1 143 ? 25.846 113.512 -7.148 1.00 29.67 146 GLN B CA 1
ATOM 3257 C C . GLN B 1 143 ? 27.248 112.907 -7.062 1.00 26.34 146 GLN B C 1
ATOM 3258 O O . GLN B 1 143 ? 28.215 113.491 -7.570 1.00 28.83 146 GLN B O 1
ATOM 3264 N N . MET B 1 144 ? 27.376 111.736 -6.434 1.00 24.38 147 MET B N 1
ATOM 3265 C CA . MET B 1 144 ? 28.661 111.037 -6.374 1.00 26.21 147 MET B CA 1
ATOM 3266 C C . MET B 1 144 ? 29.170 110.645 -7.764 1.00 23.11 147 MET B C 1
ATOM 3267 O O . MET B 1 144 ? 30.378 110.709 -8.032 1.00 23.80 147 MET B O 1
ATOM 3272 N N . MET B 1 145 ? 28.269 110.234 -8.660 1.00 22.69 148 MET B N 1
ATOM 3273 C CA . MET B 1 145 ? 28.681 109.917 -10.027 1.00 22.18 148 MET B CA 1
ATOM 3274 C C . MET B 1 145 ? 29.090 111.171 -10.800 1.00 22.00 148 MET B C 1
ATOM 3275 O O . MET B 1 145 ? 30.045 111.128 -11.586 1.00 22.12 148 MET B O 1
ATOM 3280 N N . GLN B 1 146 ? 28.361 112.281 -10.624 1.00 21.51 149 GLN B N 1
ATOM 3281 C CA . GLN B 1 146 ? 28.768 113.545 -11.234 1.00 22.97 149 GLN B CA 1
ATOM 3282 C C . GLN B 1 146 ? 30.197 113.909 -10.832 1.00 23.58 149 GLN B C 1
ATOM 3283 O O . GLN B 1 146 ? 31.016 114.311 -11.668 1.00 23.30 149 GLN B O 1
ATOM 3289 N N . VAL B 1 147 ? 30.513 113.755 -9.547 1.00 25.17 150 VAL B N 1
ATOM 3290 C CA . VAL B 1 147 ? 31.841 114.105 -9.054 1.00 29.83 150 VAL B CA 1
ATOM 3291 C C . VAL B 1 147 ? 32.897 113.143 -9.586 1.00 26.99 150 VAL B C 1
ATOM 3292 O O . VAL B 1 147 ? 34.007 113.558 -9.939 1.00 28.22 150 VAL B O 1
ATOM 3296 N N . ALA B 1 148 ? 32.586 111.848 -9.649 1.00 25.12 151 ALA B N 1
ATOM 3297 C CA . ALA B 1 148 ? 33.560 110.916 -10.199 1.00 25.22 151 ALA B CA 1
ATOM 3298 C C . ALA B 1 148 ? 33.835 111.222 -11.670 1.00 25.29 151 ALA B C 1
ATOM 3299 O O . ALA B 1 148 ? 34.992 111.195 -12.113 1.00 23.14 151 ALA B O 1
ATOM 3301 N N . ARG B 1 149 ? 32.790 111.500 -12.449 1.00 21.09 152 ARG B N 1
ATOM 3302 C CA . ARG B 1 149 ? 33.019 111.841 -13.852 1.00 20.47 152 ARG B CA 1
ATOM 3303 C C . ARG B 1 149 ? 33.859 113.109 -13.985 1.00 28.90 152 ARG B C 1
ATOM 3304 O O . ARG B 1 149 ? 34.772 113.180 -14.820 1.00 24.86 152 ARG B O 1
ATOM 3312 N N . ALA B 1 150 ? 33.542 114.129 -13.185 1.00 23.48 153 ALA B N 1
ATOM 3313 C CA . ALA B 1 150 ? 34.274 115.389 -13.258 1.00 28.13 153 ALA B CA 1
ATOM 3314 C C . ALA B 1 150 ? 35.753 115.193 -12.925 1.00 31.44 153 ALA B C 1
ATOM 3315 O O . ALA B 1 150 ? 36.624 115.729 -13.617 1.00 34.99 153 ALA B O 1
ATOM 3317 N N . ASN B 1 151 ? 36.056 114.409 -11.888 1.00 29.18 154 ASN B N 1
ATOM 3318 C CA . ASN B 1 151 ? 37.452 114.105 -11.570 1.00 30.52 154 ASN B CA 1
ATOM 3319 C C . ASN B 1 151 ? 38.136 113.373 -12.716 1.00 34.02 154 ASN B C 1
ATOM 3320 O O . ASN B 1 151 ? 39.289 113.670 -13.057 1.00 27.60 154 ASN B O 1
ATOM 3325 N N . TYR B 1 152 ? 37.451 112.397 -13.310 1.00 24.86 155 TYR B N 1
ATOM 3326 C CA . TYR B 1 152 ? 38.046 111.669 -14.421 1.00 27.91 155 TYR B CA 1
ATOM 3327 C C . TYR B 1 152 ? 38.334 112.599 -15.591 1.00 29.37 155 TYR B C 1
ATOM 3328 O O . TYR B 1 152 ? 39.411 112.526 -16.198 1.00 28.95 155 TYR B O 1
ATOM 3337 N N . VAL B 1 153 ? 37.385 113.484 -15.915 1.00 23.44 156 VAL B N 1
ATOM 3338 C CA . VAL B 1 153 ? 37.556 114.378 -17.056 1.00 27.03 156 VAL B CA 1
ATOM 3339 C C . VAL B 1 153 ? 38.752 115.297 -16.836 1.00 31.12 156 VAL B C 1
ATOM 3340 O O . VAL B 1 153 ? 39.537 115.543 -17.758 1.00 26.68 156 VAL B O 1
ATOM 3344 N N . ALA B 1 154 ? 38.907 115.820 -15.615 1.00 32.29 157 ALA B N 1
ATOM 3345 C CA . ALA B 1 154 ? 40.071 116.649 -15.315 1.00 35.54 157 ALA B CA 1
ATOM 3346 C C . ALA B 1 154 ? 41.362 115.887 -15.579 1.00 32.61 157 ALA B C 1
ATOM 3347 O O . ALA B 1 154 ? 42.297 116.425 -16.185 1.00 32.54 157 ALA B O 1
ATOM 3349 N N . GLU B 1 155 ? 41.418 114.620 -15.162 1.00 25.61 158 GLU B N 1
ATOM 3350 C CA . GLU B 1 155 ? 42.621 113.823 -15.382 1.00 29.86 158 GLU B CA 1
ATOM 3351 C C . GLU B 1 155 ? 42.907 113.666 -16.871 1.00 32.69 158 GLU B C 1
ATOM 3352 O O . GLU B 1 155 ? 44.032 113.906 -17.322 1.00 29.20 158 GLU B O 1
ATOM 3358 N N . ILE B 1 156 ? 41.898 113.281 -17.663 1.00 26.23 159 ILE B N 1
ATOM 3359 C CA . ILE B 1 156 ? 42.212 113.021 -19.065 1.00 24.52 159 ILE B CA 1
ATOM 3360 C C . ILE B 1 156 ? 42.349 114.321 -19.856 1.00 22.47 159 ILE B C 1
ATOM 3361 O O . ILE B 1 156 ? 43.053 114.349 -20.872 1.00 25.79 159 ILE B O 1
ATOM 3366 N N . ALA B 1 157 ? 41.677 115.402 -19.451 1.00 25.82 160 ALA B N 1
ATOM 3367 C CA . ALA B 1 157 ? 41.871 116.660 -20.169 1.00 27.53 160 ALA B CA 1
ATOM 3368 C C . ALA B 1 157 ? 43.301 117.158 -20.004 1.00 29.10 160 ALA B C 1
ATOM 3369 O O . ALA B 1 157 ? 43.876 117.758 -20.924 1.00 24.91 160 ALA B O 1
ATOM 3371 N N . GLN B 1 158 ? 43.890 116.914 -18.835 1.00 28.11 161 GLN B N 1
ATOM 3372 C CA . GLN B 1 158 ? 45.268 117.335 -18.622 1.00 30.80 161 GLN B CA 1
ATOM 3373 C C . GLN B 1 158 ? 46.239 116.416 -19.357 1.00 32.18 161 GLN B C 1
ATOM 3374 O O . GLN B 1 158 ? 47.222 116.895 -19.920 1.00 24.37 161 GLN B O 1
ATOM 3380 N N . GLU B 1 159 ? 45.968 115.096 -19.397 1.00 27.99 162 GLU B N 1
ATOM 3381 C CA . GLU B 1 159 ? 46.739 114.209 -20.276 1.00 28.36 162 GLU B CA 1
ATOM 3382 C C . GLU B 1 159 ? 46.644 114.652 -21.728 1.00 20.23 162 GLU B C 1
ATOM 3383 O O . GLU B 1 159 ? 47.643 114.645 -22.453 1.00 24.78 162 GLU B O 1
ATOM 3389 N N . PHE B 1 160 ? 45.433 114.988 -22.186 1.00 21.72 163 PHE B N 1
ATOM 3390 C CA . PHE B 1 160 ? 45.242 115.424 -23.563 1.00 22.15 163 PHE B CA 1
ATOM 3391 C C . PHE B 1 160 ? 46.086 116.663 -23.855 1.00 26.31 163 PHE B C 1
ATOM 3392 O O . PHE B 1 160 ? 46.790 116.731 -24.869 1.00 24.06 163 PHE B O 1
ATOM 3400 N N . ARG B 1 161 ? 46.037 117.648 -22.960 1.00 22.06 164 ARG B N 1
ATOM 3401 C CA . ARG B 1 161 ? 46.820 118.869 -23.152 1.00 25.50 164 ARG B CA 1
ATOM 3402 C C . ARG B 1 161 ? 48.319 118.573 -23.109 1.00 25.10 164 ARG B C 1
ATOM 3403 O O . ARG B 1 161 ? 49.097 119.140 -23.889 1.00 27.24 164 ARG B O 1
ATOM 3411 N N . GLN B 1 162 ? 48.740 117.673 -22.212 1.00 30.96 165 GLN B N 1
ATOM 3412 C CA . GLN B 1 162 ? 50.152 117.300 -22.129 1.00 26.86 165 GLN B CA 1
ATOM 3413 C C . GLN B 1 162 ? 50.630 116.658 -23.423 1.00 24.59 165 GLN B C 1
ATOM 3414 O O . GLN B 1 162 ? 51.744 116.934 -23.895 1.00 25.76 165 GLN B O 1
ATOM 3420 N N . ALA B 1 163 ? 49.807 115.780 -23.999 1.00 23.32 166 ALA B N 1
ATOM 3421 C CA . ALA B 1 163 ? 50.172 115.106 -25.238 1.00 23.75 166 ALA B CA 1
ATOM 3422 C C . ALA B 1 163 ? 50.312 116.100 -26.380 1.00 28.54 166 ALA B C 1
ATOM 3423 O O . ALA B 1 163 ? 51.216 115.975 -27.219 1.00 31.57 166 ALA B O 1
ATOM 3425 N N . PHE B 1 164 ? 49.423 117.096 -26.435 1.00 25.32 167 PHE B N 1
ATOM 3426 C CA . PHE B 1 164 ? 49.592 118.164 -27.414 1.00 27.12 167 PHE B CA 1
ATOM 3427 C C . PHE B 1 164 ? 50.854 118.975 -27.130 1.00 22.86 167 PHE B C 1
ATOM 3428 O O . PHE B 1 164 ? 51.604 119.309 -28.053 1.00 25.25 167 PHE B O 1
ATOM 3436 N N . ASN B 1 165 ? 51.085 119.331 -25.867 1.00 25.22 168 ASN B N 1
ATOM 3437 C CA . ASN B 1 165 ? 52.313 120.051 -25.525 1.00 27.06 168 ASN B CA 1
ATOM 3438 C C . ASN B 1 165 ? 53.544 119.302 -26.021 1.00 32.65 168 ASN B C 1
ATOM 3439 O O . ASN B 1 165 ? 54.507 119.915 -26.496 1.00 28.22 168 ASN B O 1
ATOM 3444 N N . ASN B 1 166 ? 53.522 117.977 -25.937 1.00 24.66 169 ASN B N 1
ATOM 3445 C CA . ASN B 1 166 ? 54.651 117.147 -26.326 1.00 27.66 169 ASN B CA 1
ATOM 3446 C C . ASN B 1 166 ? 54.614 116.735 -27.790 1.00 28.69 169 ASN B C 1
ATOM 3447 O O . ASN B 1 166 ? 55.534 116.041 -28.232 1.00 27.98 169 ASN B O 1
ATOM 3452 N N . ARG B 1 167 ? 53.579 117.142 -28.544 1.00 23.15 170 ARG B N 1
ATOM 3453 C CA . ARG B 1 167 ? 53.404 116.746 -29.945 1.00 28.19 170 ARG B CA 1
ATOM 3454 C C . ARG B 1 167 ? 53.516 115.229 -30.106 1.00 29.29 170 ARG B C 1
ATOM 3455 O O . ARG B 1 167 ? 54.104 114.722 -31.063 1.00 31.28 170 ARG B O 1
ATOM 3463 N N . ASP B 1 168 ? 52.931 114.500 -29.161 1.00 28.46 171 ASP B N 1
ATOM 3464 C CA . ASP B 1 168 ? 53.165 113.064 -28.998 1.00 26.20 171 ASP B CA 1
ATOM 3465 C C . ASP B 1 168 ? 51.963 112.294 -29.550 1.00 29.97 171 ASP B C 1
ATOM 3466 O O . ASP B 1 168 ? 50.970 112.086 -28.849 1.00 27.78 171 ASP B O 1
ATOM 3471 N N . ILE B 1 169 ? 52.083 111.832 -30.799 1.00 30.11 172 ILE B N 1
ATOM 3472 C CA . ILE B 1 169 ? 50.968 111.171 -31.481 1.00 30.98 172 ILE B CA 1
ATOM 3473 C C . ILE B 1 169 ? 50.566 109.885 -30.762 1.00 31.91 172 ILE B C 1
ATOM 3474 O O . ILE B 1 169 ? 49.373 109.579 -30.630 1.00 30.33 172 ILE B O 1
ATOM 3479 N N . ASP B 1 170 ? 51.548 109.103 -30.305 1.00 32.22 173 ASP B N 1
ATOM 3480 C CA . ASP B 1 170 ? 51.228 107.858 -29.612 1.00 40.48 173 ASP B CA 1
ATOM 3481 C C . ASP B 1 170 ? 50.460 108.133 -28.327 1.00 33.74 173 ASP B C 1
ATOM 3482 O O . ASP B 1 170 ? 49.526 107.404 -27.983 1.00 29.75 173 ASP B O 1
ATOM 3487 N N . HIS B 1 171 ? 50.844 109.180 -27.601 1.00 29.51 174 HIS B N 1
ATOM 3488 C CA . HIS B 1 171 ? 50.105 109.563 -26.402 1.00 28.56 174 HIS B CA 1
ATOM 3489 C C . HIS B 1 171 ? 48.677 109.974 -26.764 1.00 28.55 174 HIS B C 1
ATOM 3490 O O . HIS B 1 171 ? 47.706 109.525 -26.134 1.00 25.16 174 HIS B O 1
ATOM 3497 N N . LEU B 1 172 ? 48.533 110.810 -27.801 1.00 21.05 175 LEU B N 1
ATOM 3498 C CA . LEU B 1 172 ? 47.204 111.223 -28.252 1.00 25.25 175 LEU B CA 1
ATOM 3499 C C . LEU B 1 172 ? 46.358 110.027 -28.662 1.00 33.04 175 LEU B C 1
ATOM 3500 O O . LEU B 1 172 ? 45.159 109.978 -28.363 1.00 24.99 175 LEU B O 1
ATOM 3505 N N . ASN B 1 173 ? 46.953 109.070 -29.378 1.00 29.28 176 ASN B N 1
ATOM 3506 C CA . ASN B 1 173 ? 46.188 107.903 -29.813 1.00 33.45 176 ASN B CA 1
ATOM 3507 C C . ASN B 1 173 ? 45.769 107.055 -28.624 1.00 30.21 176 ASN B C 1
ATOM 3508 O O . ASN B 1 173 ? 44.645 106.540 -28.586 1.00 31.08 176 ASN B O 1
ATOM 3513 N N . SER B 1 174 ? 46.662 106.903 -27.646 1.00 29.12 177 SER B N 1
ATOM 3514 C CA . SER B 1 174 ? 46.330 106.171 -26.430 1.00 31.53 177 SER B CA 1
ATOM 3515 C C . SER B 1 174 ? 45.121 106.791 -25.736 1.00 28.32 177 SER B C 1
ATOM 3516 O O . SER B 1 174 ? 44.186 106.088 -25.342 1.00 26.51 177 SER B O 1
ATOM 3519 N N . ILE B 1 175 ? 45.114 108.115 -25.600 1.00 27.33 178 ILE B N 1
ATOM 3520 C CA . ILE B 1 175 ? 44.002 108.793 -24.937 1.00 25.94 178 ILE B CA 1
ATOM 3521 C C . ILE B 1 175 ? 42.692 108.550 -25.684 1.00 24.26 178 ILE B C 1
ATOM 3522 O O . ILE B 1 175 ? 41.659 108.235 -25.078 1.00 28.56 178 ILE B O 1
ATOM 3527 N N . LEU B 1 176 ? 42.706 108.690 -27.007 1.00 22.14 179 LEU B N 1
ATOM 3528 C CA . LEU B 1 176 ? 41.458 108.558 -27.752 1.00 27.38 179 LEU B CA 1
ATOM 3529 C C . LEU B 1 176 ? 41.101 107.112 -28.085 1.00 31.99 179 LEU B C 1
ATOM 3530 O O . LEU B 1 176 ? 40.048 106.883 -28.698 1.00 32.97 179 LEU B O 1
ATOM 3535 N N . SER B 1 177 ? 41.928 106.139 -27.696 1.00 27.29 180 SER B N 1
ATOM 3536 C CA . SER B 1 177 ? 41.560 104.740 -27.905 1.00 29.05 180 SER B CA 1
ATOM 3537 C C . SER B 1 177 ? 40.445 104.290 -26.969 1.00 36.39 180 SER B C 1
ATOM 3538 O O . SER B 1 177 ? 39.868 103.218 -27.182 1.00 33.11 180 SER B O 1
ATOM 3541 N N . ASN B 1 178 ? 40.146 105.065 -25.932 1.00 29.05 181 ASN B N 1
ATOM 3542 C CA . ASN B 1 178 ? 39.080 104.724 -24.989 1.00 24.37 181 ASN B CA 1
ATOM 3543 C C . ASN B 1 178 ? 37.805 105.445 -25.405 1.00 28.98 181 ASN B C 1
ATOM 3544 O O . ASN B 1 178 ? 37.789 106.682 -25.419 1.00 26.40 181 ASN B O 1
ATOM 3549 N N . PRO B 1 179 ? 36.732 104.728 -25.774 1.00 29.37 182 PRO B N 1
ATOM 3550 C CA . PRO B 1 179 ? 35.511 105.414 -26.247 1.00 27.09 182 PRO B CA 1
ATOM 3551 C C . PRO B 1 179 ? 34.950 106.398 -25.241 1.00 22.11 182 PRO B C 1
ATOM 3552 O O . PRO B 1 179 ? 34.337 107.401 -25.632 1.00 23.49 182 PRO B O 1
ATOM 3556 N N . ARG B 1 180 ? 35.153 106.146 -23.946 1.00 25.52 183 ARG B N 1
ATOM 3557 C CA . ARG B 1 180 ? 34.724 107.111 -22.940 1.00 23.36 183 ARG B CA 1
ATOM 3558 C C . ARG B 1 180 ? 35.441 108.439 -23.133 1.00 24.29 183 ARG B C 1
ATOM 3559 O O . ARG B 1 180 ? 34.828 109.512 -23.062 1.00 22.02 183 ARG B O 1
ATOM 3567 N N . ASN B 1 181 ? 36.753 108.377 -23.373 1.00 22.80 184 ASN B N 1
ATOM 3568 C CA . ASN B 1 181 ? 37.538 109.593 -23.560 1.00 20.49 184 ASN B CA 1
ATOM 3569 C C . ASN B 1 181 ? 37.113 110.335 -24.816 1.00 20.89 184 ASN B C 1
ATOM 3570 O O . ASN B 1 181 ? 37.085 111.571 -24.833 1.00 23.90 184 ASN B O 1
ATOM 3575 N N . GLN B 1 182 ? 36.795 109.596 -25.886 1.00 20.78 185 GLN B N 1
ATOM 3576 C CA . GLN B 1 182 ? 36.337 110.234 -27.124 1.00 27.46 185 GLN B CA 1
ATOM 3577 C C . GLN B 1 182 ? 35.114 111.110 -26.881 1.00 27.83 185 GLN B C 1
ATOM 3578 O O . GLN B 1 182 ? 34.979 112.181 -27.479 1.00 26.43 185 GLN B O 1
ATOM 3584 N N . GLU B 1 183 ? 34.200 110.658 -26.023 1.00 22.66 186 GLU B N 1
ATOM 3585 C CA . GLU B 1 183 ? 32.975 111.404 -25.765 1.00 25.65 186 GLU B CA 1
ATOM 3586 C C . GLU B 1 183 ? 33.178 112.555 -24.784 1.00 27.90 186 GLU B C 1
ATOM 3587 O O . GLU B 1 183 ? 32.507 113.588 -24.901 1.00 29.30 186 GLU B O 1
ATOM 3593 N N . LEU B 1 184 ? 34.079 112.411 -23.816 1.00 24.24 187 LEU B N 1
ATOM 3594 C CA . LEU B 1 184 ? 34.207 113.409 -22.763 1.00 22.86 187 LEU B CA 1
ATOM 3595 C C . LEU B 1 184 ? 35.238 114.490 -23.072 1.00 29.57 187 LEU B C 1
ATOM 3596 O O . LEU B 1 184 ? 35.295 115.485 -22.345 1.00 30.31 187 LEU B O 1
ATOM 3601 N N . LEU B 1 185 ? 36.054 114.321 -24.106 1.00 24.86 188 LEU B N 1
ATOM 3602 C CA . LEU B 1 185 ? 37.041 115.320 -24.504 1.00 22.45 188 LEU B CA 1
ATOM 3603 C C . LEU B 1 185 ? 36.523 116.129 -25.685 1.00 27.48 188 LEU B C 1
ATOM 3604 O O . LEU B 1 185 ? 35.830 115.599 -26.558 1.00 24.94 188 LEU B O 1
ATOM 3609 N N . ASP B 1 186 ? 36.864 117.418 -25.710 1.00 25.29 189 ASP B N 1
ATOM 3610 C CA . ASP B 1 186 ? 36.419 118.322 -26.767 1.00 29.93 189 ASP B CA 1
ATOM 3611 C C . ASP B 1 186 ? 37.656 118.830 -27.506 1.00 28.82 189 ASP B C 1
ATOM 3612 O O . ASP B 1 186 ? 38.320 119.767 -27.050 1.00 28.39 189 ASP B O 1
ATOM 3617 N N . ILE B 1 187 ? 37.974 118.215 -28.646 1.00 26.91 190 ILE B N 1
ATOM 3618 C CA . ILE B 1 187 ? 39.157 118.629 -29.395 1.00 32.23 190 ILE B CA 1
ATOM 3619 C C . ILE B 1 187 ? 38.990 120.015 -30.007 1.00 32.19 190 ILE B C 1
ATOM 3620 O O . ILE B 1 187 ? 39.975 120.614 -30.451 1.00 31.50 190 ILE B O 1
ATOM 3625 N N . ASN B 1 188 ? 37.765 120.545 -30.039 1.00 27.76 191 ASN B N 1
ATOM 3626 C CA . ASN B 1 188 ? 37.517 121.896 -30.523 1.00 32.86 191 ASN B CA 1
ATOM 3627 C C . ASN B 1 188 ? 37.351 122.907 -29.396 1.00 33.56 191 ASN B C 1
ATOM 3628 O O . ASN B 1 188 ? 36.871 124.023 -29.638 1.00 36.46 191 ASN B O 1
ATOM 3633 N N . GLY B 1 189 ? 37.757 122.554 -28.178 1.00 30.06 192 GLY B N 1
ATOM 3634 C CA . GLY B 1 189 ? 37.651 123.484 -27.068 1.00 30.30 192 GLY B CA 1
ATOM 3635 C C . GLY B 1 189 ? 38.541 124.697 -27.278 1.00 34.04 192 GLY B C 1
ATOM 3636 O O . GLY B 1 189 ? 39.673 124.591 -27.753 1.00 36.95 192 GLY B O 1
ATOM 3637 N N . MET B 1 190 ? 38.016 125.868 -26.923 1.00 40.78 193 MET B N 1
ATOM 3638 C CA . MET B 1 190 ? 38.737 127.129 -27.073 1.00 39.17 193 MET B CA 1
ATOM 3639 C C . MET B 1 190 ? 39.428 127.481 -25.761 1.00 35.31 193 MET B C 1
ATOM 3640 O O . MET B 1 190 ? 38.763 127.700 -24.744 1.00 41.95 193 MET B O 1
ATOM 3645 N N . GLU B 1 191 ? 40.752 127.526 -25.789 1.00 32.76 194 GLU B N 1
ATOM 3646 C CA . GLU B 1 191 ? 41.532 127.928 -24.631 1.00 37.98 194 GLU B CA 1
ATOM 3647 C C . GLU B 1 191 ? 41.325 129.417 -24.370 1.00 47.26 194 GLU B C 1
ATOM 3648 O O . GLU B 1 191 ? 41.690 130.238 -25.220 1.00 50.73 194 GLU B O 1
ATOM 3654 N N . PRO B 1 192 ? 40.726 129.815 -23.238 1.00 50.24 195 PRO B N 1
ATOM 3655 C CA . PRO B 1 192 ? 40.453 131.251 -23.018 1.00 56.05 195 PRO B CA 1
ATOM 3656 C C . PRO B 1 192 ? 41.699 132.123 -22.984 1.00 57.36 195 PRO B C 1
ATOM 3657 O O . PRO B 1 192 ? 41.672 133.248 -23.498 1.00 55.04 195 PRO B O 1
ATOM 3661 N N . GLU B 1 193 ? 42.799 131.631 -22.406 1.00 52.97 196 GLU B N 1
ATOM 3662 C CA . GLU B 1 193 ? 44.011 132.437 -22.301 1.00 60.75 196 GLU B CA 1
ATOM 3663 C C . GLU B 1 193 ? 44.618 132.771 -23.658 1.00 58.94 196 GLU B C 1
ATOM 3664 O O . GLU B 1 193 ? 45.452 133.678 -23.740 1.00 62.55 196 GLU B O 1
ATOM 3670 N N . THR B 1 194 ? 44.226 132.063 -24.715 1.00 48.58 197 THR B N 1
ATOM 3671 C CA . THR B 1 194 ? 44.695 132.350 -26.065 1.00 43.83 197 THR B CA 1
ATOM 3672 C C . THR B 1 194 ? 43.577 132.566 -27.071 1.00 44.35 197 THR B C 1
ATOM 3673 O O . THR B 1 194 ? 43.835 133.138 -28.135 1.00 47.04 197 THR B O 1
ATOM 3677 N N . GLY B 1 195 ? 42.355 132.137 -26.780 1.00 44.09 198 GLY B N 1
ATOM 3678 C CA . GLY B 1 195 ? 41.325 132.144 -27.792 1.00 44.03 198 GLY B CA 1
ATOM 3679 C C . GLY B 1 195 ? 41.535 131.171 -28.929 1.00 49.19 198 GLY B C 1
ATOM 3680 O O . GLY B 1 195 ? 40.865 131.301 -29.956 1.00 48.93 198 GLY B O 1
ATOM 3681 N N . ASP B 1 196 ? 42.429 130.190 -28.782 1.00 42.41 199 ASP B N 1
ATOM 3682 C CA . ASP B 1 196 ? 42.722 129.233 -29.841 1.00 39.54 199 ASP B CA 1
ATOM 3683 C C . ASP B 1 196 ? 42.138 127.856 -29.549 1.00 39.76 199 ASP B C 1
ATOM 3684 O O . ASP B 1 196 ? 42.114 127.400 -28.402 1.00 42.22 199 ASP B O 1
ATOM 3689 N N . THR B 1 197 ? 41.690 127.193 -30.611 1.00 33.54 200 THR B N 1
ATOM 3690 C CA . THR B 1 197 ? 41.569 125.745 -30.608 1.00 33.47 200 THR B CA 1
ATOM 3691 C C . THR B 1 197 ? 42.934 125.137 -30.918 1.00 34.03 200 THR B C 1
ATOM 3692 O O . THR B 1 197 ? 43.856 125.826 -31.369 1.00 31.26 200 THR B O 1
ATOM 3696 N N . VAL B 1 198 ? 43.086 123.832 -30.665 1.00 30.92 201 VAL B N 1
ATOM 3697 C CA . VAL B 1 198 ? 44.366 123.219 -31.012 1.00 27.44 201 VAL B CA 1
ATOM 3698 C C . VAL B 1 198 ? 44.598 123.263 -32.516 1.00 26.00 201 VAL B C 1
ATOM 3699 O O . VAL B 1 198 ? 45.749 123.300 -32.974 1.00 27.92 201 VAL B O 1
ATOM 3703 N N . LEU B 1 199 ? 43.528 123.255 -33.315 1.00 24.87 202 LEU B N 1
ATOM 3704 C CA . LEU B 1 199 ? 43.720 123.399 -34.753 1.00 24.74 202 LEU B CA 1
ATOM 3705 C C . LEU B 1 199 ? 44.356 124.749 -35.078 1.00 28.87 202 LEU B C 1
ATOM 3706 O O . LEU B 1 199 ? 45.312 124.821 -35.857 1.00 30.57 202 LEU B O 1
ATOM 3711 N N . HIS B 1 200 ? 43.860 125.827 -34.465 1.00 28.82 203 HIS B N 1
ATOM 3712 C CA . HIS B 1 200 ? 44.492 127.137 -34.638 1.00 34.44 203 HIS B CA 1
ATOM 3713 C C . HIS B 1 200 ? 45.925 127.104 -34.145 1.00 32.76 203 HIS B C 1
ATOM 3714 O O . HIS B 1 200 ? 46.846 127.607 -34.802 1.00 34.17 203 HIS B O 1
ATOM 3721 N N . GLU B 1 201 ? 46.117 126.519 -32.965 1.00 32.49 204 GLU B N 1
ATOM 3722 C CA . GLU B 1 201 ? 47.426 126.474 -32.349 1.00 30.67 204 GLU B CA 1
ATOM 3723 C C . GLU B 1 201 ? 48.439 125.803 -33.264 1.00 32.30 204 GLU B C 1
ATOM 3724 O O . GLU B 1 201 ? 49.555 126.300 -33.429 1.00 30.36 204 GLU B O 1
ATOM 3730 N N . PHE B 1 202 ? 48.072 124.690 -33.891 1.00 29.98 205 PHE B N 1
ATOM 3731 C CA . PHE B 1 202 ? 49.083 123.974 -34.657 1.00 27.45 205 PHE B CA 1
ATOM 3732 C C . PHE B 1 202 ? 49.093 124.339 -36.135 1.00 32.38 205 PHE B C 1
ATOM 3733 O O . PHE B 1 202 ? 50.030 123.955 -36.845 1.00 39.37 205 PHE B O 1
ATOM 3741 N N . VAL B 1 203 ? 48.107 125.097 -36.609 1.00 28.53 206 VAL B N 1
ATOM 3742 C CA . VAL B 1 203 ? 48.284 125.800 -37.880 1.00 29.32 206 VAL B CA 1
ATOM 3743 C C . VAL B 1 203 ? 49.357 126.883 -37.734 1.00 34.32 206 VAL B C 1
ATOM 3744 O O . VAL B 1 203 ? 50.271 126.993 -38.562 1.00 37.50 206 VAL B O 1
ATOM 3748 N N . LYS B 1 204 ? 49.277 127.681 -36.663 1.00 28.20 207 LYS B N 1
ATOM 3749 C CA . LYS B 1 204 ? 50.309 128.688 -36.414 1.00 35.92 207 LYS B CA 1
ATOM 3750 C C . LYS B 1 204 ? 51.684 128.050 -36.234 1.00 45.15 207 LYS B C 1
ATOM 3751 O O . LYS B 1 204 ? 52.688 128.576 -36.726 1.00 46.74 207 LYS B O 1
ATOM 3757 N N . LYS B 1 205 ? 51.750 126.904 -35.556 1.00 42.70 208 LYS B N 1
ATOM 3758 C CA . LYS B 1 205 ? 53.015 126.201 -35.381 1.00 37.66 208 LYS B CA 1
ATOM 3759 C C . LYS B 1 205 ? 53.476 125.491 -36.648 1.00 40.39 208 LYS B C 1
ATOM 3760 O O . LYS B 1 205 ? 54.566 124.909 -36.646 1.00 42.18 208 LYS B O 1
ATOM 3766 N N . ARG B 1 206 ? 52.675 125.529 -37.718 1.00 35.92 209 ARG B N 1
ATOM 3767 C CA . ARG B 1 206 ? 53.047 124.966 -39.017 1.00 40.33 209 ARG B CA 1
ATOM 3768 C C . ARG B 1 206 ? 53.402 123.488 -38.907 1.00 42.84 209 ARG B C 1
ATOM 3769 O O . ARG B 1 206 ? 54.339 123.008 -39.546 1.00 39.40 209 ARG B O 1
ATOM 3777 N N . ASP B 1 207 ? 52.643 122.756 -38.091 1.00 41.46 210 ASP B N 1
ATOM 3778 C CA . ASP B 1 207 ? 52.922 121.354 -37.803 1.00 37.92 210 ASP B CA 1
ATOM 3779 C C . ASP B 1 207 ? 51.965 120.506 -38.632 1.00 39.85 210 ASP B C 1
ATOM 3780 O O . ASP B 1 207 ? 50.815 120.294 -38.242 1.00 37.64 210 ASP B O 1
ATOM 3785 N N . ILE B 1 208 ? 52.455 120.010 -39.773 1.00 38.90 211 ILE B N 1
ATOM 3786 C CA . ILE B 1 208 ? 51.610 119.245 -40.694 1.00 40.72 211 ILE B CA 1
ATOM 3787 C C . ILE B 1 208 ? 51.067 117.996 -40.012 1.00 43.83 211 ILE B C 1
ATOM 3788 O O . ILE B 1 208 ? 49.879 117.666 -40.127 1.00 46.01 211 ILE B O 1
ATOM 3793 N N . LEU B 1 209 ? 51.932 117.273 -39.301 1.00 43.45 212 LEU B N 1
ATOM 3794 C CA . LEU B 1 209 ? 51.521 116.008 -38.709 1.00 47.80 212 LEU B CA 1
ATOM 3795 C C . LEU B 1 209 ? 50.434 116.221 -37.656 1.00 42.92 212 LEU B C 1
ATOM 3796 O O . LEU B 1 209 ? 49.453 115.473 -37.606 1.00 43.82 212 LEU B O 1
ATOM 3801 N N . LEU B 1 210 ? 50.581 117.247 -36.813 1.00 39.06 213 LEU B N 1
ATOM 3802 C CA . LEU B 1 210 ? 49.600 117.453 -35.746 1.00 37.39 213 LEU B CA 1
ATOM 3803 C C . LEU B 1 210 ? 48.284 117.980 -36.295 1.00 34.99 213 LEU B C 1
ATOM 3804 O O . LEU B 1 210 ? 47.214 117.628 -35.787 1.00 30.67 213 LEU B O 1
ATOM 3809 N N . CYS B 1 211 ? 48.333 118.827 -37.323 1.00 30.36 214 CYS B N 1
ATOM 3810 C CA . CYS B 1 211 ? 47.090 119.283 -37.931 1.00 30.31 214 CYS B CA 1
ATOM 3811 C C . CYS B 1 211 ? 46.360 118.122 -38.600 1.00 35.18 214 CYS B C 1
ATOM 3812 O O . CYS B 1 211 ? 45.131 118.028 -38.523 1.00 35.42 214 CYS B O 1
ATOM 3815 N N . ARG B 1 212 ? 47.112 117.236 -39.262 1.00 37.42 215 ARG B N 1
ATOM 3816 C CA . ARG B 1 212 ? 46.549 116.022 -39.848 1.00 42.11 215 ARG B CA 1
ATOM 3817 C C . ARG B 1 212 ? 45.819 115.195 -38.800 1.00 36.22 215 ARG B C 1
ATOM 3818 O O . ARG B 1 212 ? 44.659 114.803 -38.989 1.00 36.84 215 ARG B O 1
ATOM 3826 N N . TRP B 1 213 ? 46.488 114.932 -37.678 1.00 28.36 216 TRP B N 1
ATOM 3827 C CA . TRP B 1 213 ? 45.878 114.136 -36.621 1.00 33.40 216 TRP B CA 1
ATOM 3828 C C . TRP B 1 213 ? 44.648 114.828 -36.048 1.00 35.69 216 TRP B C 1
ATOM 3829 O O . TRP B 1 213 ? 43.635 114.177 -35.768 1.00 39.53 216 TRP B O 1
ATOM 3840 N N . ILE B 1 214 ? 44.718 116.155 -35.873 1.00 32.13 217 ILE B N 1
ATOM 3841 C CA . ILE B 1 214 ? 43.595 116.897 -35.305 1.00 23.96 217 ILE B CA 1
ATOM 3842 C C . ILE B 1 214 ? 42.381 116.826 -36.225 1.00 33.76 217 ILE B C 1
ATOM 3843 O O . ILE B 1 214 ? 41.258 116.551 -35.778 1.00 30.67 217 ILE B O 1
ATOM 3848 N N . LEU B 1 215 ? 42.587 117.054 -37.524 1.00 31.22 218 LEU B N 1
ATOM 3849 C CA . LEU B 1 215 ? 41.472 116.974 -38.463 1.00 32.31 218 LEU B CA 1
ATOM 3850 C C . LEU B 1 215 ? 40.914 115.558 -38.555 1.00 33.94 218 LEU B C 1
ATOM 3851 O O . LEU B 1 215 ? 39.702 115.382 -38.713 1.00 38.29 218 LEU B O 1
ATOM 3856 N N . ASP B 1 216 ? 41.765 114.542 -38.430 1.00 34.01 219 ASP B N 1
ATOM 3857 C CA . ASP B 1 216 ? 41.265 113.172 -38.445 1.00 38.63 219 ASP B CA 1
ATOM 3858 C C . ASP B 1 216 ? 40.533 112.787 -37.170 1.00 43.25 219 ASP B C 1
ATOM 3859 O O . ASP B 1 216 ? 39.938 111.702 -37.133 1.00 39.88 219 ASP B O 1
ATOM 3864 N N . HIS B 1 217 ? 40.545 113.629 -36.133 1.00 34.04 220 HIS B N 1
ATOM 3865 C CA . HIS B 1 217 ? 39.861 113.307 -34.885 1.00 31.66 220 HIS B CA 1
ATOM 3866 C C . HIS B 1 217 ? 38.844 114.374 -34.503 1.00 35.78 220 HIS B C 1
ATOM 3867 O O . HIS B 1 217 ? 38.609 114.617 -33.317 1.00 35.69 220 HIS B O 1
ATOM 3874 N N . GLY B 1 218 ? 38.232 115.020 -35.495 1.00 32.09 221 GLY B N 1
ATOM 3875 C CA . GLY B 1 218 ? 37.110 115.900 -35.250 1.00 33.73 221 GLY B CA 1
ATOM 3876 C C . GLY B 1 218 ? 37.422 117.377 -35.198 1.00 34.34 221 GLY B C 1
ATOM 3877 O O . GLY B 1 218 ? 36.511 118.168 -34.927 1.00 32.39 221 GLY B O 1
ATOM 3878 N N . GLY B 1 219 ? 38.673 117.782 -35.437 1.00 31.83 222 GLY B N 1
ATOM 3879 C CA . GLY B 1 219 ? 38.995 119.197 -35.454 1.00 32.10 222 GLY B CA 1
ATOM 3880 C C . GLY B 1 219 ? 38.128 119.965 -36.431 1.00 39.18 222 GLY B C 1
ATOM 3881 O O . GLY B 1 219 ? 37.962 119.553 -37.582 1.00 40.75 222 GLY B O 1
ATOM 3882 N N . ASP B 1 220 ? 37.562 121.080 -35.983 1.00 37.08 223 ASP B N 1
ATOM 3883 C CA . ASP B 1 220 ? 36.541 121.775 -36.758 1.00 36.39 223 ASP B CA 1
ATOM 3884 C C . ASP B 1 220 ? 37.183 122.901 -37.546 1.00 31.26 223 ASP B C 1
ATOM 3885 O O . ASP B 1 220 ? 37.538 123.936 -36.960 1.00 40.93 223 ASP B O 1
ATOM 3890 N N . PRO B 1 221 ? 37.320 122.782 -38.878 1.00 35.53 224 PRO B N 1
ATOM 3891 C CA . PRO B 1 221 ? 37.922 123.867 -39.666 1.00 36.37 224 PRO B CA 1
ATOM 3892 C C . PRO B 1 221 ? 37.064 125.118 -39.746 1.00 38.23 224 PRO B C 1
ATOM 3893 O O . PRO B 1 221 ? 37.553 126.152 -40.228 1.00 37.65 224 PRO B O 1
ATOM 3897 N N . PHE B 1 222 ? 35.805 125.059 -39.305 1.00 36.04 225 PHE B N 1
ATOM 3898 C CA . PHE B 1 222 ? 34.921 126.218 -39.297 1.00 44.94 225 PHE B CA 1
ATOM 3899 C C . PHE B 1 222 ? 34.861 126.919 -37.948 1.00 45.57 225 PHE B C 1
ATOM 3900 O O . PHE B 1 222 ? 34.215 127.969 -37.845 1.00 46.65 225 PHE B O 1
ATOM 3908 N N . LYS B 1 223 ? 35.489 126.362 -36.917 1.00 37.77 226 LYS B N 1
ATOM 3909 C CA . LYS B 1 223 ? 35.474 126.985 -35.602 1.00 42.12 226 LYS B CA 1
ATOM 3910 C C . LYS B 1 223 ? 36.409 128.190 -35.596 1.00 50.13 226 LYS B C 1
ATOM 3911 O O . LYS B 1 223 ? 37.598 128.067 -35.907 1.00 44.64 226 LYS B O 1
ATOM 3917 N N . ARG B 1 224 ? 35.867 129.354 -35.262 1.00 47.60 227 ARG B N 1
ATOM 3918 C CA . ARG B 1 224 ? 36.626 130.592 -35.254 1.00 52.71 227 ARG B CA 1
ATOM 3919 C C . ARG B 1 224 ? 37.308 130.788 -33.911 1.00 50.32 227 ARG B C 1
ATOM 3920 O O . ARG B 1 224 ? 36.818 130.335 -32.873 1.00 48.96 227 ARG B O 1
ATOM 3928 N N . ASP B 1 225 ? 38.449 131.475 -33.938 1.00 46.90 228 ASP B N 1
ATOM 3929 C CA . ASP B 1 225 ? 39.122 131.807 -32.693 1.00 44.63 228 ASP B CA 1
ATOM 3930 C C . ASP B 1 225 ? 38.424 133.000 -32.044 1.00 44.96 228 ASP B C 1
ATOM 3931 O O . ASP B 1 225 ? 37.420 133.513 -32.546 1.00 49.14 228 ASP B O 1
ATOM 3936 N N . SER B 1 226 ? 38.965 133.459 -30.916 1.00 45.85 229 SER B N 1
ATOM 3937 C CA . SER B 1 226 ? 38.379 134.595 -30.217 1.00 57.71 229 SER B CA 1
ATOM 3938 C C . SER B 1 226 ? 38.410 135.885 -31.032 1.00 60.11 229 SER B C 1
ATOM 3939 O O . SER B 1 226 ? 37.767 136.861 -30.631 1.00 56.39 229 SER B O 1
ATOM 3942 N N . ARG B 1 227 ? 39.124 135.916 -32.157 1.00 56.61 230 ARG B N 1
ATOM 3943 C CA . ARG B 1 227 ? 39.216 137.105 -32.996 1.00 53.63 230 ARG B CA 1
ATOM 3944 C C . ARG B 1 227 ? 38.513 136.935 -34.340 1.00 53.39 230 ARG B C 1
ATOM 3945 O O . ARG B 1 227 ? 38.731 137.744 -35.250 1.00 60.09 230 ARG B O 1
ATOM 3953 N N . GLY B 1 228 ? 37.677 135.909 -34.486 1.00 50.58 231 GLY B N 1
ATOM 3954 C CA . GLY B 1 228 ? 36.848 135.747 -35.665 1.00 54.88 231 GLY B CA 1
ATOM 3955 C C . GLY B 1 228 ? 37.497 135.048 -36.838 1.00 58.85 231 GLY B C 1
ATOM 3956 O O . GLY B 1 228 ? 36.877 134.969 -37.906 1.00 50.78 231 GLY B O 1
ATOM 3957 N N . LYS B 1 229 ? 38.711 134.526 -36.675 1.00 54.77 232 LYS B N 1
ATOM 3958 C CA . LYS B 1 229 ? 39.481 133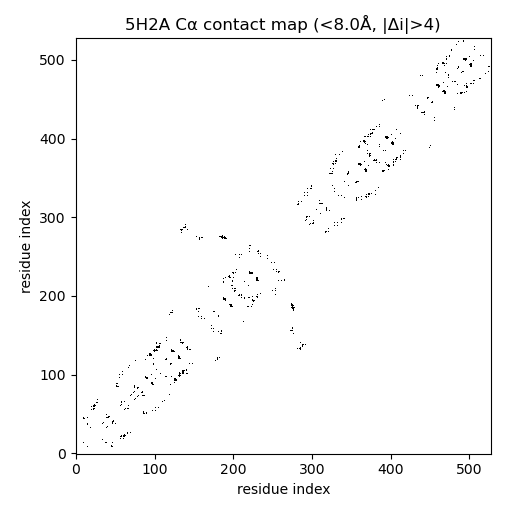.964 -37.777 1.00 47.42 232 LYS B CA 1
ATOM 3959 C C . LYS B 1 229 ? 39.381 132.442 -37.791 1.00 48.41 232 LYS B C 1
ATOM 3960 O O . LYS B 1 229 ? 39.548 131.791 -36.752 1.00 45.19 232 LYS B O 1
ATOM 3966 N N . LEU B 1 230 ? 39.115 131.883 -38.972 1.00 43.49 233 LEU B N 1
ATOM 3967 C CA . LEU B 1 230 ? 39.228 130.453 -39.184 1.00 51.10 233 LEU B CA 1
ATOM 3968 C C . LEU B 1 230 ? 40.698 130.039 -39.216 1.00 51.17 233 LEU B C 1
ATOM 3969 O O . LEU B 1 230 ? 41.576 130.862 -39.486 1.00 46.78 233 LEU B O 1
ATOM 3974 N N . PRO B 1 231 ? 40.992 128.761 -38.944 1.00 45.63 234 PRO B N 1
ATOM 3975 C CA . PRO B 1 231 ? 42.387 128.297 -39.051 1.00 46.66 234 PRO B CA 1
ATOM 3976 C C . PRO B 1 231 ? 43.037 128.608 -40.392 1.00 51.36 234 PRO B C 1
ATOM 3977 O O . PRO B 1 231 ? 44.200 129.036 -40.420 1.00 43.30 234 PRO B O 1
ATOM 3981 N N . ILE B 1 232 ? 42.319 128.414 -41.504 1.00 44.66 235 ILE B N 1
ATOM 3982 C CA . ILE B 1 232 ? 42.917 128.627 -42.821 1.00 47.53 235 ILE B CA 1
ATOM 3983 C C . ILE B 1 232 ? 43.296 130.088 -43.013 1.00 55.16 235 ILE B C 1
ATOM 3984 O O . ILE B 1 232 ? 44.210 130.404 -43.787 1.00 59.36 235 ILE B O 1
ATOM 3989 N N . ASP B 1 233 ? 42.631 130.998 -42.296 1.00 55.47 236 ASP B N 1
ATOM 3990 C CA . ASP B 1 233 ? 42.967 132.414 -42.380 1.00 53.23 236 ASP B CA 1
ATOM 3991 C C . ASP B 1 233 ? 44.368 132.706 -41.856 1.00 52.13 236 ASP B C 1
ATOM 3992 O O . ASP B 1 233 ? 44.916 133.775 -42.146 1.00 47.58 236 ASP B O 1
ATOM 3997 N N . LEU B 1 234 ? 44.956 131.788 -41.086 1.00 50.05 237 LEU B N 1
ATOM 3998 C CA . LEU B 1 234 ? 46.266 132.025 -40.496 1.00 47.77 237 LEU B CA 1
ATOM 3999 C C . LEU B 1 234 ? 47.415 131.717 -41.455 1.00 43.72 237 LEU B C 1
ATOM 4000 O O . LEU B 1 234 ? 48.568 132.009 -41.131 1.00 49.43 237 LEU B O 1
ATOM 4005 N N . LEU B 1 235 ? 47.137 131.144 -42.621 1.00 45.53 238 LEU B N 1
ATOM 4006 C CA . LEU B 1 235 ? 48.178 130.880 -43.602 1.00 52.73 238 LEU B CA 1
ATOM 4007 C C . LEU B 1 235 ? 48.356 132.092 -44.505 1.00 63.68 238 LEU B C 1
ATOM 4008 O O . LEU B 1 235 ? 47.384 132.602 -45.077 1.00 63.05 238 LEU B O 1
ATOM 4013 N N . LYS B 1 236 ? 49.610 132.531 -44.655 1.00 62.49 239 LYS B N 1
ATOM 4014 C CA . LYS B 1 236 ? 49.884 133.713 -45.457 1.00 67.10 239 LYS B CA 1
ATOM 4015 C C . LYS B 1 236 ? 49.524 133.470 -46.918 1.00 72.17 239 LYS B C 1
ATOM 4016 O O . LYS B 1 236 ? 50.156 132.656 -47.603 1.00 74.71 239 LYS B O 1
ATOM 4022 N N . LYS B 1 237 ? 48.476 134.164 -47.364 1.00 73.12 240 LYS B N 1
ATOM 4023 C CA . LYS B 1 237 ? 48.180 134.347 -48.779 1.00 74.41 240 LYS B CA 1
ATOM 4024 C C . LYS B 1 237 ? 49.435 134.707 -49.564 1.00 71.17 240 LYS B C 1
ATOM 4025 O O . LYS B 1 237 ? 50.279 135.485 -49.097 1.00 58.65 240 LYS B O 1
ATOM 4031 N N . VAL B 1 238 ? 49.548 134.141 -50.768 1.00 74.07 241 VAL B N 1
ATOM 4032 C CA . VAL B 1 238 ? 50.649 134.492 -51.677 1.00 77.55 241 VAL B CA 1
ATOM 4033 C C . VAL B 1 238 ? 50.080 135.043 -52.984 1.00 77.24 241 VAL B C 1
ATOM 4034 O O . VAL B 1 238 ? 50.811 135.563 -53.834 1.00 78.80 241 VAL B O 1
ATOM 4038 N N . LYS B 1 247 ? 59.542 126.907 -50.924 1.00 59.67 250 LYS B N 1
ATOM 4039 C CA . LYS B 1 247 ? 59.463 127.902 -49.859 1.00 70.64 250 LYS B CA 1
ATOM 4040 C C . LYS B 1 247 ? 58.076 127.917 -49.219 1.00 75.06 250 LYS B C 1
ATOM 4041 O O . LYS B 1 247 ? 57.941 128.138 -48.015 1.00 78.34 250 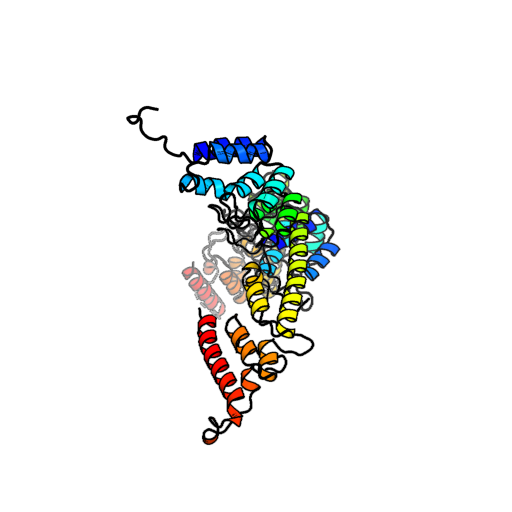LYS B O 1
ATOM 4047 N N . ASN B 1 248 ? 57.044 127.682 -50.031 1.00 74.59 251 ASN B N 1
ATOM 4048 C CA . ASN B 1 248 ? 55.668 127.635 -49.552 1.00 71.99 251 ASN B CA 1
ATOM 4049 C C . ASN B 1 248 ? 55.069 126.236 -49.646 1.00 65.86 251 ASN B C 1
ATOM 4050 O O . ASN B 1 248 ? 53.843 126.095 -49.711 1.00 62.58 251 ASN B O 1
ATOM 4055 N N . ALA B 1 249 ? 55.907 125.196 -49.658 1.00 64.19 252 ALA B N 1
ATOM 4056 C CA . ALA B 1 249 ? 55.386 123.838 -49.781 1.00 63.12 252 ALA B CA 1
ATOM 4057 C C . ALA B 1 249 ? 54.648 123.400 -48.522 1.00 66.89 252 ALA B C 1
ATOM 4058 O O . ALA B 1 249 ? 53.729 122.577 -48.602 1.00 66.80 252 ALA B O 1
ATOM 4060 N N . ILE B 1 250 ? 55.029 123.932 -47.359 1.00 65.96 253 ILE B N 1
ATOM 4061 C CA . ILE B 1 250 ? 54.352 123.569 -46.119 1.00 63.74 253 ILE B CA 1
ATOM 4062 C C . ILE B 1 250 ? 53.011 124.279 -46.011 1.00 60.11 253 ILE B C 1
ATOM 4063 O O . ILE B 1 250 ? 51.984 123.651 -45.726 1.00 54.42 253 ILE B O 1
ATOM 4068 N N . ASP B 1 251 ? 52.995 125.597 -46.241 1.00 61.14 254 ASP B N 1
ATOM 4069 C CA . ASP B 1 251 ? 51.737 126.337 -46.182 1.00 65.82 254 ASP B CA 1
ATOM 4070 C C . ASP B 1 251 ? 50.743 125.835 -47.222 1.00 68.27 254 ASP B C 1
ATOM 4071 O O . ASP B 1 251 ? 49.528 125.900 -47.002 1.00 64.08 254 ASP B O 1
ATOM 4076 N N . LEU B 1 252 ? 51.238 125.322 -48.351 1.00 70.38 255 LEU B N 1
ATOM 4077 C CA . LEU B 1 252 ? 50.350 124.808 -49.389 1.00 68.51 255 LEU B CA 1
ATOM 4078 C C . LEU B 1 252 ? 49.723 123.488 -48.962 1.00 64.82 255 LEU B C 1
ATOM 4079 O O . LEU B 1 252 ? 48.520 123.271 -49.152 1.00 61.98 255 LEU B O 1
ATOM 4084 N N . GLU B 1 253 ? 50.527 122.583 -48.396 1.00 60.60 256 GLU B N 1
ATOM 4085 C CA . GLU B 1 253 ? 49.977 121.317 -47.925 1.00 58.79 256 GLU B CA 1
ATOM 4086 C C . GLU B 1 253 ? 48.946 121.549 -46.826 1.00 60.48 256 GLU B C 1
ATOM 4087 O O . GLU B 1 253 ? 47.899 120.894 -46.805 1.00 57.95 256 GLU B O 1
ATOM 4093 N N . LEU B 1 254 ? 49.215 122.496 -45.921 1.00 59.73 257 LEU B N 1
ATOM 4094 C CA . LEU B 1 254 ? 48.228 122.863 -44.909 1.00 55.56 257 LEU B CA 1
ATOM 4095 C C . LEU B 1 254 ? 46.919 123.304 -45.553 1.00 55.34 257 LEU B C 1
ATOM 4096 O O . LEU B 1 254 ? 45.838 122.837 -45.170 1.00 47.75 257 LEU B O 1
ATOM 4101 N N . LYS B 1 255 ? 47.001 124.209 -46.533 1.00 56.59 258 LYS B N 1
ATOM 4102 C CA . LYS B 1 255 ? 45.797 124.683 -47.209 1.00 56.29 258 LYS B CA 1
ATOM 4103 C C . LYS B 1 255 ? 45.026 123.525 -47.831 1.00 53.99 258 LYS B C 1
ATOM 4104 O O . LYS B 1 255 ? 43.799 123.464 -47.729 1.00 52.10 258 LYS B O 1
ATOM 4110 N N . LYS B 1 256 ? 45.731 122.575 -48.449 1.00 61.64 259 LYS B N 1
ATOM 4111 C CA . LYS B 1 256 ? 45.037 121.445 -49.058 1.00 62.76 259 LYS B CA 1
ATOM 4112 C C . LYS B 1 256 ? 44.382 120.566 -48.000 1.00 61.61 259 LYS B C 1
ATOM 4113 O O . LYS B 1 256 ? 43.266 120.076 -48.204 1.00 45.99 259 LYS B O 1
ATOM 4119 N N . MET B 1 257 ? 45.056 120.360 -46.864 1.00 60.70 260 MET B N 1
ATOM 4120 C CA . MET B 1 257 ? 44.443 119.634 -45.755 1.00 53.04 260 MET B CA 1
ATOM 4121 C C . MET B 1 257 ? 43.174 120.331 -45.280 1.00 47.89 260 MET B C 1
ATOM 4122 O O . MET B 1 257 ? 42.128 119.693 -45.104 1.00 53.21 260 MET B O 1
ATOM 4127 N N . LEU B 1 258 ? 43.249 121.646 -45.062 1.00 41.11 261 LEU B N 1
ATOM 4128 C CA . LEU B 1 258 ? 42.112 122.377 -44.519 1.00 40.50 261 LEU B CA 1
ATOM 4129 C C . LEU B 1 258 ? 40.962 122.486 -45.515 1.00 52.07 261 LEU B C 1
ATOM 4130 O O . LEU B 1 258 ? 39.810 122.658 -45.097 1.00 44.01 261 LEU B O 1
ATOM 4135 N N . GLU B 1 259 ? 41.239 122.382 -46.818 1.00 54.80 262 GLU B N 1
ATOM 4136 C CA . GLU B 1 259 ? 40.156 122.448 -47.795 1.00 53.82 262 GLU B CA 1
ATOM 4137 C C . GLU B 1 259 ? 39.443 121.109 -47.928 1.00 51.95 262 GLU B C 1
ATOM 4138 O O . GLU B 1 259 ? 38.211 121.070 -48.020 1.00 60.32 262 GLU B O 1
ATOM 4144 N N . LYS B 1 260 ? 40.195 120.004 -47.938 1.00 44.15 263 LYS B N 1
ATOM 4145 C CA . LYS B 1 260 ? 39.567 118.687 -47.923 1.00 49.22 263 LYS B CA 1
ATOM 4146 C C . LYS B 1 260 ? 38.695 118.517 -46.683 1.00 59.09 263 LYS B C 1
ATOM 4147 O O . LYS B 1 260 ? 37.582 117.983 -46.765 1.00 55.43 263 LYS B O 1
ATOM 4153 N N . ALA B 1 261 ? 39.167 119.000 -45.529 1.00 58.79 264 ALA B N 1
ATOM 4154 C CA . ALA B 1 261 ? 38.358 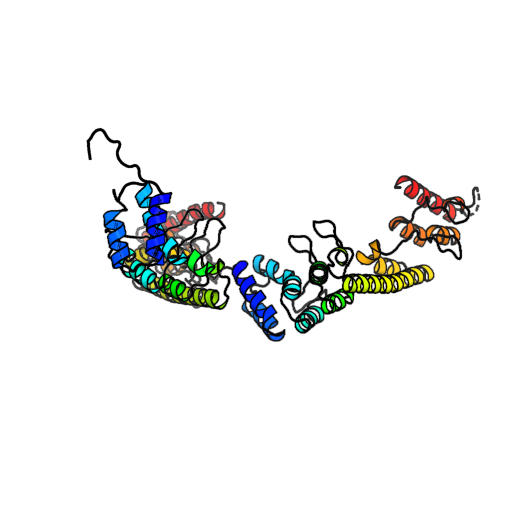118.939 -44.315 1.00 53.14 264 ALA B CA 1
ATOM 4155 C C . ALA B 1 261 ? 37.150 119.868 -44.389 1.00 45.88 264 ALA B C 1
ATOM 4156 O O . ALA B 1 261 ? 36.086 119.545 -43.844 1.00 40.89 264 ALA B O 1
ATOM 4158 N N . ALA B 1 262 ? 37.285 121.022 -45.044 1.00 40.06 265 ALA B N 1
ATOM 4159 C CA . ALA B 1 262 ? 36.126 121.897 -45.192 1.00 52.24 265 ALA B CA 1
ATOM 4160 C C . ALA B 1 262 ? 35.047 121.253 -46.059 1.00 58.24 265 ALA B C 1
ATOM 4161 O O . ALA B 1 262 ? 33.856 121.526 -45.866 1.00 58.55 265 ALA B O 1
ATOM 4163 N N . ARG B 1 263 ? 35.440 120.402 -47.011 1.00 57.63 266 ARG B N 1
ATOM 4164 C CA . ARG B 1 263 ? 34.461 119.665 -47.808 1.00 50.11 266 ARG B CA 1
ATOM 4165 C C . ARG B 1 263 ? 33.748 118.620 -46.962 1.00 53.85 266 ARG B C 1
ATOM 4166 O O . ARG B 1 263 ? 32.513 118.551 -46.946 1.00 58.72 266 ARG B O 1
ATOM 4174 N N . GLU B 1 264 ? 34.512 117.792 -46.255 1.00 50.39 267 GLU B N 1
ATOM 4175 C CA . GLU B 1 264 ? 33.977 116.701 -45.450 1.00 58.33 267 GLU B CA 1
ATOM 4176 C C . GLU B 1 264 ? 33.222 117.175 -44.238 1.00 66.53 267 GLU B C 1
ATOM 4177 O O . GLU B 1 264 ? 32.852 116.332 -43.412 1.00 65.90 267 GLU B O 1
ATOM 4183 N N . GLN B 1 265 ? 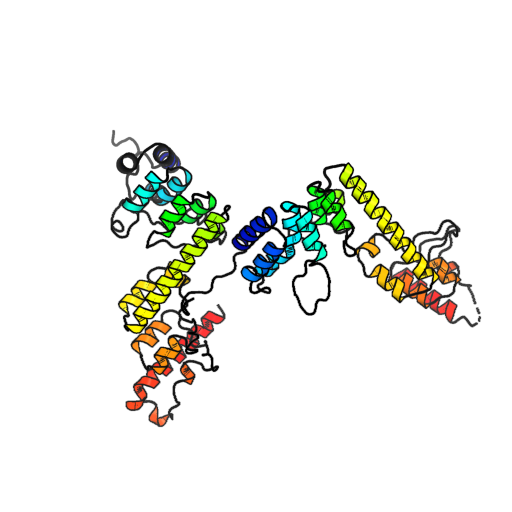32.973 118.474 -44.103 1.00 65.73 268 GLN B N 1
ATOM 4184 C CA . GLN B 1 265 ? 32.259 118.997 -42.949 1.00 64.65 268 GLN B CA 1
ATOM 4185 C C . GLN B 1 265 ? 31.192 119.990 -43.400 1.00 66.02 268 GLN B C 1
ATOM 4186 O O . GLN B 1 265 ? 30.241 119.619 -44.088 1.00 68.55 268 GLN B O 1
#

Secondary structure (DSSP, 8-state):
--TTSPPPPP-HHHHHHHHHHHHHH--HHHHHHHHHHHS-STT-HHHHHHHTTHHHHHHHHS-HHHHHHHHHHHSSGGGTTSSS---TT---TTS--HHHHHHHTT-HHHHHHHHTSTT--TT---TTS--GGGG-SSHHHHHHHHHHHHHHHHHHHHHHHHHHHTT-HHHHHHHHTSHHHHHHB-TTPPPTTT---HHHHHHHTT-HHHHHHHHTTT--TT---TTS--GGGGSPP--GGGTTSGGGHHHHHHHHHHHHHHHHHHHHTT-/--TTBPPPPP-HHHHHHHHHHHHHH--HHHHHHHHHHHS-STT-HHHHHHHTTHHHHHHHHS-HHHHHHHHHHH--S--SS------TT---TTS--HHHHHHHTT-HHHHHHHHTSTT--TT---TTS--GGGG-SSHHHHHHHHHHHHHHHHHHHHHHHHHHHTT-HHHHHHHHTSHHHHHH--TT--BTTTTB-HHHHHHHTT-HHHHHHHHHTT--TT---TTS--GGGGS-----HHHHHHHHHHHHHHHT-

Organism: Kluyveromyces lactis (strain ATCC 8585 / CBS 2359 / DSM 70799 / NBRC 1267 / NRRL Y-1140 / WM37) (NCBI:txid284590)

Foldseek 3Di:
DDPPDDDDDDDLVVLVVVLLVCQQDHAQVVNVVCCVPPLPPVPDVSSVLNLQCSLLSNLVHHDVRRNLVLCVPADAPVCPVPSRHHDQCDQHPQGDGSLLSNQLVVVLVSNVSQLPHPQHAQCGQGNVGDGSLRNHPDVVSSVVVVVSLVVVLVVLQVQCVVCVVVVPLVSNVVQVVRVNSLVSDDQQDADVVFQDRVLLVVLLVLPLSVNLVSLVSDHQQCDAGPVRDGSLNVQDDDDPVCCPPPVNVSNSSVNVSSVVSNVVNVVVVVD/DDPPDDDDDDDLVVLLVVLLVCQQPHAQVVNVVCCVPRLPPVVPPSSVLNLQCSLLSNLVHHDVNRNLVLLVPADDPDDPPDPRHHDQCDADPQGDGSLLSNQLVVVLSNNVSSLPPPQRAQCGQGNVGDGSLRNHPDVVSNVVVVVSVVVVLVVLQVQCVVCLVVVPVVSNCVQVVRVNSLVSDDQQDQDVVWQDRVLLVVLLVLPLVSNLVSLVSDHDQCDAGPVRDGSLNNQDPDVCPSNVSVNVSSVVSVVVD

InterPro domains:
  IPR000648 Oxysterol-binding protein [PF01237] (846-1228)
  IPR000648 Oxysterol-binding protein [PTHR10972] (282-1227)
  IPR001849 Pleckstrin homology domain [PF00169] (282-378)
  IPR001849 Pleckstrin homology domain [PS50003] (280-378)
  IPR001849 Pleckstrin homology domain [SM00233] (281-380)
  IPR002110 Ankyrin repeat [PF00023] (97-125)
  IPR002110 Ankyrin repeat [PS50088] (97-120)
  IPR002110 Ankyrin repeat [SM00248] (97-125)
  IPR002110 Ankyrin repeat [SM00248] (197-226)
  IPR011993 PH-like domain superfamily [G3DSA:2.30.29.30] (275-383)
  IPR018494 Oxysterol-binding protein, conserved site [PS01013] (945-955)
  IPR036770 Ankyrin repeat-containing domain superfamily [G3DSA:1.25.40.20] (18-154)
  IPR036770 Ankyrin repeat-containing domain superfamily [G3DSA:1.25.40.20] (166-273)
  IPR036770 Ankyrin repeat-containing domain superfamily [SSF48403] (55-242)
  IPR037239 Oxysterol-binding protein superfamily [SSF144000] (840-1240)

Radius of gyration: 35.93 Å; Cα contacts (8 Å, |Δi|>4): 666; chains: 2; bounding box: 100×106×59 Å

Nearest PDB structures (foldseek):
  5h2a-assembly3_A  TM=1.004E+00  e=3.178E-39  Kluyveromyces lactis NRRL Y-1140
  5h2a-assembly3_B  TM=9.780E-01  e=1.056E-34  Kluyveromyces lactis NRRL Y-1140
  5h2c-assembly1_A  TM=9.249E-01  e=3.018E-24  Saccharomyces cerevisiae S288C
  5h28-assembly1_A  TM=9.273E-01  e=1.608E-23  Saccharomyces cerevisiae S288C
  1yyh-assembly2_B  TM=4.488E-01  e=2.245E-03  Homo sapiens